Protein AF-0000000084989738 (afdb_homodimer)

Solvent-accessible surface area (backbone atoms only — not comparable to full-atom values): 19810 Å² total; per-residue (Å²): 102,71,66,44,77,43,76,57,85,44,28,40,38,36,33,39,70,52,55,17,35,34,44,23,35,27,91,69,45,22,84,41,62,61,27,39,36,42,32,42,37,57,44,60,80,82,64,80,74,60,65,69,60,51,48,52,52,49,26,62,76,70,72,46,60,69,81,24,40,39,51,43,77,31,56,39,67,48,64,50,13,52,11,60,12,65,27,67,31,91,92,37,42,24,43,21,43,23,35,55,21,78,61,11,28,28,38,76,56,96,34,37,68,46,66,75,33,85,88,42,76,21,23,35,38,38,41,36,38,36,67,54,22,53,33,65,24,10,43,45,29,36,43,27,46,48,34,30,37,45,24,53,40,35,33,75,75,70,72,30,38,48,25,47,57,50,35,47,31,33,32,22,35,68,62,89,78,42,39,70,69,18,33,60,74,36,50,55,17,39,14,43,32,29,5,48,31,42,4,52,53,44,9,58,68,54,94,102,71,66,42,78,42,76,56,87,43,27,41,37,38,32,38,70,54,54,18,34,35,45,22,35,28,92,71,45,22,84,41,61,62,28,38,35,41,31,43,39,57,45,60,80,82,64,81,74,58,66,68,60,51,48,52,52,48,25,62,76,71,69,47,59,68,79,23,38,39,50,43,78,34,57,40,66,48,64,51,14,52,10,60,12,66,27,66,30,90,92,37,40,25,42,22,45,25,37,57,22,78,61,11,28,27,39,76,57,95,35,38,69,45,67,75,32,84,87,40,75,22,21,35,39,39,42,37,37,38,67,52,23,51,32,65,23,10,44,44,29,37,44,27,46,50,34,30,36,45,24,53,40,33,34,75,76,70,71,28,38,48,26,46,57,50,35,45,32,35,32,20,36,68,62,88,78,41,39,71,68,18,33,59,74,36,50,54,19,40,14,42,32,29,5,46,32,41,5,51,52,43,10,56,68,53,94

Radius of gyration: 19.81 Å; Cα contacts (8 Å, |Δi|>4): 1175; chains: 2; bounding box: 45×57×47 Å

Structure (mmCIF, N/CA/C/O backbone):
data_AF-0000000084989738-model_v1
#
loop_
_entity.id
_entity.type
_entity.pdbx_description
1 polymer 'Adenosylcobinamide amidohydrolase'
#
loop_
_atom_site.group_PDB
_atom_site.id
_atom_site.type_symbol
_atom_site.label_atom_id
_atom_site.label_alt_id
_atom_site.label_comp_id
_atom_site.label_asym_id
_atom_site.label_entity_id
_atom_site.label_seq_id
_atom_site.pdbx_PDB_ins_code
_atom_site.Cartn_x
_atom_site.Cartn_y
_atom_site.Cartn_z
_atom_site.occupancy
_atom_site.B_iso_or_equiv
_atom_site.auth_seq_id
_atom_site.auth_comp_id
_atom_site.auth_asym_id
_atom_site.auth_atom_id
_atom_site.pdbx_PDB_model_num
ATOM 1 N N . MET A 1 1 ? -11.727 -11.008 -15.469 1 83.81 1 MET A N 1
ATOM 2 C CA . MET A 1 1 ? -10.398 -10.422 -15.352 1 83.81 1 MET A CA 1
ATOM 3 C C . MET A 1 1 ? -9.32 -11.43 -15.734 1 83.81 1 MET A C 1
ATOM 5 O O . MET A 1 1 ? -8.508 -11.18 -16.625 1 83.81 1 MET A O 1
ATOM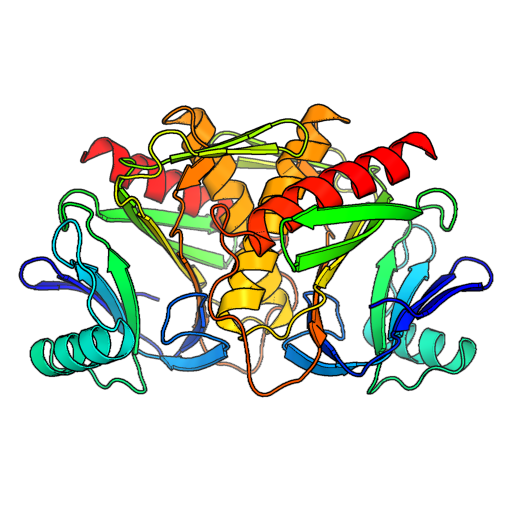 9 N N . ILE A 1 2 ? -9.359 -12.555 -15.227 1 92.44 2 ILE A N 1
ATOM 10 C CA . ILE A 1 2 ? -8.43 -13.625 -15.57 1 92.44 2 ILE A CA 1
ATOM 11 C C . ILE A 1 2 ? -9.078 -14.586 -16.562 1 92.44 2 ILE A C 1
ATOM 13 O O . ILE A 1 2 ? -10.102 -15.203 -16.25 1 92.44 2 ILE A O 1
ATOM 17 N N . ALA A 1 3 ? -8.555 -14.773 -17.734 1 93.56 3 ALA A N 1
ATOM 18 C CA . ALA A 1 3 ? -9.062 -15.68 -18.766 1 93.56 3 ALA A CA 1
ATOM 19 C C . ALA A 1 3 ? -8.648 -17.125 -18.484 1 93.56 3 ALA A C 1
ATOM 21 O O . ALA A 1 3 ? -9.461 -18.047 -18.609 1 93.56 3 ALA A O 1
ATOM 22 N N . GLU A 1 4 ? -7.395 -17.25 -18.078 1 94.5 4 GLU A N 1
ATOM 23 C CA . GLU A 1 4 ? -6.852 -18.594 -17.859 1 94.5 4 GLU A CA 1
ATOM 24 C C . GLU A 1 4 ? -5.719 -18.578 -16.844 1 94.5 4 GLU A C 1
ATOM 26 O O . GLU A 1 4 ? -5 -17.578 -16.719 1 94.5 4 GLU A O 1
ATOM 31 N N . ILE A 1 5 ? -5.684 -19.562 -16.094 1 94.25 5 ILE A N 1
ATOM 32 C CA . ILE A 1 5 ? -4.535 -19.859 -15.234 1 94.25 5 ILE A CA 1
ATOM 33 C C . ILE A 1 5 ? -3.797 -21.078 -15.766 1 94.25 5 ILE A C 1
ATOM 35 O O . ILE A 1 5 ? -4.367 -22.172 -15.836 1 94.25 5 ILE A O 1
ATOM 39 N N . ILE A 1 6 ? -2.584 -20.875 -16.125 1 93.38 6 ILE A N 1
ATOM 40 C CA . ILE A 1 6 ? -1.79 -21.922 -16.766 1 93.38 6 ILE A CA 1
ATOM 41 C C . ILE A 1 6 ? -0.625 -22.312 -15.859 1 93.38 6 ILE A C 1
ATOM 43 O O . ILE A 1 6 ? 0.11 -21.453 -15.375 1 93.38 6 ILE A O 1
ATOM 47 N N . HIS A 1 7 ? -0.535 -23.578 -15.648 1 92.06 7 HIS A N 1
ATOM 48 C CA . HIS A 1 7 ? 0.625 -24.109 -14.938 1 92.06 7 HIS A CA 1
ATOM 49 C C . HIS A 1 7 ? 1.646 -24.688 -15.906 1 92.06 7 HIS A C 1
ATOM 51 O O . HIS A 1 7 ? 1.322 -25.594 -16.688 1 92.06 7 HIS A O 1
ATOM 57 N N . ARG A 1 8 ? 2.773 -24.156 -15.883 1 92.81 8 ARG A N 1
ATOM 58 C CA . ARG A 1 8 ? 3.898 -24.625 -16.688 1 92.81 8 ARG A CA 1
ATOM 59 C C . ARG A 1 8 ? 5.098 -24.953 -15.797 1 92.81 8 ARG A C 1
ATOM 61 O O . ARG A 1 8 ? 5.898 -24.078 -15.477 1 92.81 8 ARG A O 1
ATOM 68 N N . GLY A 1 9 ? 5.297 -26.266 -15.539 1 92.06 9 GLY A N 1
ATOM 69 C CA . GLY A 1 9 ? 6.316 -26.625 -14.57 1 92.06 9 GLY A CA 1
ATOM 70 C C . GLY A 1 9 ? 6.051 -26.047 -13.188 1 92.06 9 GLY A C 1
ATOM 71 O O . GLY A 1 9 ? 5.004 -26.312 -12.594 1 92.06 9 GLY A O 1
ATOM 72 N N . THR A 1 10 ? 6.953 -25.234 -12.852 1 91.88 10 THR A N 1
ATOM 73 C CA . THR A 1 10 ? 6.812 -24.641 -11.531 1 91.88 10 THR A CA 1
ATOM 74 C C . THR A 1 10 ? 6.281 -23.219 -11.641 1 91.88 10 THR A C 1
ATOM 76 O O . THR A 1 10 ? 6.18 -22.5 -10.633 1 91.88 10 THR A O 1
ATOM 79 N N . ASP A 1 11 ? 5.895 -22.828 -12.844 1 96.25 11 ASP A N 1
ATOM 80 C CA . ASP A 1 11 ? 5.395 -21.469 -13.047 1 96.25 11 ASP A CA 1
ATOM 81 C C . ASP A 1 11 ? 3.869 -21.453 -13.094 1 96.25 11 ASP A C 1
ATOM 83 O O . ASP A 1 11 ? 3.242 -22.422 -13.523 1 96.25 11 ASP A O 1
ATOM 87 N N . VAL A 1 12 ? 3.328 -20.406 -12.57 1 97.31 12 VAL A N 1
ATOM 88 C CA . VAL A 1 12 ? 1.906 -20.109 -12.719 1 97.31 12 VAL A CA 1
ATOM 89 C C . VAL A 1 12 ? 1.719 -18.875 -13.586 1 97.31 12 VAL A C 1
ATOM 91 O O . VAL A 1 12 ? 2.201 -17.797 -13.25 1 97.31 12 VAL A O 1
ATOM 94 N N . VAL A 1 13 ? 1.046 -18.984 -14.734 1 97.94 13 VAL A N 1
ATOM 95 C CA . VAL A 1 13 ? 0.79 -17.891 -15.656 1 97.94 13 VAL A CA 1
ATOM 96 C C . VAL A 1 13 ? -0.697 -17.547 -15.648 1 97.94 13 VAL A C 1
ATOM 98 O O . VAL A 1 13 ? -1.541 -18.406 -15.906 1 97.94 13 VAL A O 1
ATOM 101 N N . LEU A 1 14 ? -0.983 -16.344 -15.297 1 98.38 14 LEU A N 1
ATOM 102 C CA . LEU A 1 14 ? -2.344 -15.828 -15.391 1 98.38 14 LEU A CA 1
ATOM 103 C C . LEU A 1 14 ? -2.52 -14.984 -16.656 1 98.38 14 LEU A C 1
ATOM 105 O O . LEU A 1 14 ? -1.887 -13.938 -16.797 1 98.38 14 LEU A O 1
ATOM 109 N N . GLN A 1 15 ? -3.33 -15.43 -17.516 1 98.31 15 GLN A N 1
ATOM 110 C CA . GLN A 1 15 ? -3.662 -14.68 -18.734 1 98.31 15 GLN A CA 1
ATOM 111 C C . GLN A 1 15 ? -4.949 -13.883 -18.547 1 98.31 15 GLN A C 1
ATOM 113 O O . GLN A 1 15 ? -5.977 -14.43 -18.141 1 98.31 15 GLN A O 1
ATOM 118 N N . LEU A 1 16 ? -4.863 -12.617 -18.828 1 97.81 16 LEU A N 1
ATOM 119 C CA . LEU A 1 16 ? -6 -11.719 -18.625 1 97.81 16 LEU A CA 1
ATOM 120 C C . LEU A 1 16 ? -6.91 -11.719 -19.859 1 97.81 16 LEU A C 1
ATOM 122 O O . LEU A 1 16 ? -6.449 -11.961 -20.969 1 97.81 16 LEU A O 1
ATOM 126 N N . ASP A 1 17 ? -8.195 -11.477 -19.656 1 96.69 17 ASP A N 1
ATOM 127 C CA . ASP A 1 17 ? -9.148 -11.43 -20.766 1 96.69 17 ASP A CA 1
ATOM 128 C C . ASP A 1 17 ? -9.25 -10.023 -21.344 1 96.69 17 ASP A C 1
ATOM 130 O O . ASP A 1 17 ? -9.953 -9.797 -22.328 1 96.69 17 ASP A O 1
ATOM 134 N N . THR A 1 18 ? -8.648 -9.055 -20.75 1 95.69 18 THR A N 1
ATOM 135 C CA . THR A 1 18 ? -8.57 -7.676 -21.203 1 95.69 18 THR A CA 1
ATOM 136 C C . THR A 1 18 ? -7.203 -7.074 -20.891 1 95.69 18 THR A C 1
ATOM 138 O O . THR A 1 18 ? -6.445 -7.625 -20.094 1 95.69 18 THR A O 1
ATOM 141 N N . VAL A 1 19 ? -6.867 -5.992 -21.594 1 97.31 19 VAL A N 1
ATOM 142 C CA . VAL A 1 19 ? -5.637 -5.258 -21.312 1 97.31 19 VAL A CA 1
ATOM 143 C C . VAL A 1 19 ? -5.777 -4.484 -20 1 97.31 19 VAL A C 1
ATOM 145 O O . VAL A 1 19 ? -6.82 -3.881 -19.734 1 97.31 19 VAL A O 1
ATOM 148 N N . ALA A 1 20 ? -4.676 -4.555 -19.219 1 98.31 20 ALA A N 1
ATOM 149 C CA . ALA A 1 20 ? -4.797 -3.955 -17.891 1 98.31 20 ALA A CA 1
ATOM 150 C C . ALA A 1 20 ? -3.693 -2.932 -17.656 1 98.31 20 ALA A C 1
ATOM 152 O O . ALA A 1 20 ? -2.678 -2.926 -18.344 1 98.31 20 ALA A O 1
ATOM 153 N N . VAL A 1 21 ? -3.973 -1.999 -16.781 1 98.5 21 VAL A N 1
ATOM 154 C CA . VAL A 1 21 ? -2.959 -1.204 -16.094 1 98.5 21 VAL A CA 1
ATOM 155 C C . VAL A 1 21 ? -2.547 -1.899 -14.797 1 98.5 21 VAL A C 1
ATOM 157 O O . VAL A 1 21 ? -3.393 -2.424 -14.07 1 98.5 21 VAL A O 1
ATOM 160 N N . ALA A 1 22 ? -1.197 -1.956 -14.578 1 98.75 22 ALA A N 1
ATOM 161 C CA . ALA A 1 22 ? -0.684 -2.604 -13.375 1 98.75 22 ALA A CA 1
ATOM 162 C C . ALA A 1 22 ? 0.13 -1.628 -12.531 1 98.75 22 ALA A C 1
ATOM 164 O O . ALA A 1 22 ? 0.894 -0.821 -13.062 1 98.75 22 ALA A O 1
ATOM 165 N N . LEU A 1 23 ? -0.149 -1.593 -11.312 1 98.81 23 LEU A N 1
ATOM 166 C CA . LEU A 1 23 ? 0.698 -1.011 -10.273 1 98.81 23 LEU A CA 1
ATOM 167 C C . LEU A 1 23 ? 1.313 -2.1 -9.398 1 98.81 23 LEU A C 1
ATOM 169 O O . LEU A 1 23 ? 0.605 -2.77 -8.648 1 98.81 23 LEU A O 1
ATOM 173 N N . SER A 1 24 ? 2.688 -2.283 -9.531 1 98.75 24 SER A N 1
ATOM 174 C CA . SER A 1 24 ? 3.275 -3.488 -8.953 1 98.75 24 SER A CA 1
ATOM 175 C C . SER A 1 24 ? 4.648 -3.201 -8.359 1 98.75 24 SER A C 1
ATOM 177 O O . SER A 1 24 ? 5.441 -2.455 -8.938 1 98.75 24 SER A O 1
ATOM 179 N N . SER A 1 25 ? 4.914 -3.828 -7.242 1 98.62 25 SER A N 1
ATOM 180 C CA . SER A 1 25 ? 6.215 -3.686 -6.598 1 98.62 25 SER A CA 1
ATOM 181 C C . SER A 1 25 ? 7.195 -4.738 -7.094 1 98.62 25 SER A C 1
ATOM 183 O O . SER A 1 25 ? 8.328 -4.824 -6.605 1 98.62 25 SER A O 1
ATOM 185 N N . THR A 1 26 ? 6.812 -5.562 -8.086 1 98 26 THR A N 1
ATOM 186 C CA . THR A 1 26 ? 7.738 -6.527 -8.664 1 98 26 THR A CA 1
ATOM 187 C C . THR A 1 26 ? 8.938 -5.824 -9.281 1 98 26 THR A C 1
ATOM 189 O O . THR A 1 26 ? 8.875 -4.633 -9.602 1 98 26 THR A O 1
ATOM 192 N N . VAL A 1 27 ? 9.961 -6.594 -9.453 1 96.75 27 VAL A N 1
ATOM 193 C CA . VAL A 1 27 ? 11.203 -6.043 -9.977 1 96.75 27 VAL A CA 1
ATOM 194 C C . VAL A 1 27 ? 10.953 -5.41 -11.344 1 96.75 27 VAL A C 1
ATOM 196 O O . VAL A 1 27 ? 11.539 -4.371 -11.672 1 96.75 27 VAL A O 1
ATOM 199 N N . ASP A 1 28 ? 10.102 -5.922 -12.125 1 97.81 28 ASP A N 1
ATOM 200 C CA . ASP A 1 28 ? 9.797 -5.414 -13.461 1 97.81 28 ASP A CA 1
ATOM 201 C C . ASP A 1 28 ? 8.508 -4.59 -13.461 1 97.81 28 ASP A C 1
ATOM 203 O O . ASP A 1 28 ? 7.867 -4.422 -14.5 1 97.81 28 ASP A O 1
ATOM 207 N N . GLY A 1 29 ? 8.094 -4.152 -12.312 1 97.81 29 GLY A N 1
ATOM 208 C CA . GLY A 1 29 ? 6.77 -3.568 -12.172 1 97.81 29 GLY A CA 1
ATOM 209 C C . GLY A 1 29 ? 6.777 -2.053 -12.234 1 97.81 29 GLY A C 1
ATOM 210 O O . GLY A 1 29 ? 7.352 -1.469 -13.156 1 97.81 29 GLY A O 1
ATOM 211 N N . GLY A 1 30 ? 6.242 -1.406 -11.273 1 97.62 30 GLY A N 1
ATOM 212 C CA . GLY A 1 30 ? 5.902 0.006 -11.336 1 97.62 30 GLY A CA 1
ATOM 213 C C . GLY A 1 30 ? 4.508 0.263 -11.875 1 97.62 30 GLY A C 1
ATOM 214 O O . GLY A 1 30 ? 3.584 -0.509 -11.609 1 97.62 30 GLY A O 1
ATOM 215 N N . LEU A 1 31 ? 4.281 1.44 -12.383 1 98.19 31 LEU A N 1
ATOM 216 C CA . LEU A 1 31 ? 3.041 1.76 -13.078 1 98.19 31 LEU A CA 1
ATOM 217 C C . LEU A 1 31 ? 3.166 1.479 -14.57 1 98.19 31 LEU A C 1
ATOM 219 O O . LEU A 1 31 ? 3.883 2.188 -15.281 1 98.19 31 LEU A O 1
ATOM 223 N N . ARG A 1 32 ? 2.449 0.399 -15.016 1 98.19 32 ARG A N 1
ATOM 224 C CA . ARG A 1 32 ? 2.594 -0.039 -16.406 1 98.19 32 ARG A CA 1
ATOM 225 C C . ARG A 1 32 ? 1.231 -0.256 -17.047 1 98.19 32 ARG A C 1
ATOM 227 O O . ARG A 1 32 ? 0.313 -0.785 -16.422 1 98.19 32 ARG A O 1
ATOM 234 N N . GLY A 1 33 ? 1.139 0.137 -18.297 1 97.88 33 GLY A N 1
ATOM 235 C CA . GLY A 1 33 ? -0.013 -0.202 -19.109 1 97.88 33 GLY A CA 1
ATOM 236 C C . GLY A 1 33 ? 0.255 -1.342 -20.078 1 97.88 33 GLY A C 1
ATOM 237 O O . GLY A 1 33 ? 1.396 -1.79 -20.219 1 97.88 33 GLY A O 1
ATOM 238 N N . GLY A 1 34 ? -0.813 -1.863 -20.609 1 98.19 34 GLY A N 1
ATOM 239 C CA . GLY A 1 34 ? -0.665 -2.848 -21.672 1 98.19 34 GLY A CA 1
ATOM 240 C C . GLY A 1 34 ? -0.432 -4.254 -21.156 1 98.19 34 GLY A C 1
ATOM 241 O O . GLY A 1 34 ? 0.013 -5.129 -21.906 1 98.19 34 GLY A O 1
ATOM 242 N N . ILE A 1 35 ? -0.744 -4.531 -19.938 1 98.62 35 ILE A N 1
ATOM 243 C CA . ILE A 1 35 ? -0.421 -5.809 -19.312 1 98.62 35 ILE A CA 1
ATOM 244 C C . ILE A 1 35 ? -1.474 -6.848 -19.703 1 98.62 35 ILE A C 1
ATOM 246 O O . ILE A 1 35 ? -2.676 -6.578 -19.625 1 98.62 35 ILE A O 1
ATOM 250 N N . ARG A 1 36 ? -1.014 -8.055 -20.016 1 98.38 36 ARG A N 1
ATOM 251 C CA . ARG A 1 36 ? -1.906 -9.148 -20.406 1 98.38 36 ARG A CA 1
ATOM 252 C C . ARG A 1 36 ? -1.601 -10.414 -19.609 1 98.38 36 ARG A C 1
ATOM 254 O O . ARG A 1 36 ? -2.416 -11.336 -19.562 1 98.38 36 ARG A O 1
ATOM 261 N N . TYR A 1 37 ? -0.414 -10.383 -18.969 1 98.62 37 TYR A N 1
ATOM 262 C CA . TYR A 1 37 ? 0.007 -11.578 -18.25 1 98.62 37 TYR A CA 1
ATOM 263 C C . TYR A 1 37 ? 0.572 -11.219 -16.875 1 98.62 37 TYR A C 1
ATOM 265 O O . TYR A 1 37 ? 1.247 -10.195 -16.734 1 98.62 37 TYR A O 1
ATOM 273 N N . VAL A 1 38 ? 0.284 -12.031 -15.938 1 98.75 38 VAL A N 1
ATOM 274 C CA . VAL A 1 38 ? 0.959 -12.047 -14.648 1 98.75 38 VAL A CA 1
ATOM 275 C C . VAL A 1 38 ? 1.583 -13.422 -14.406 1 98.75 38 VAL A C 1
ATOM 277 O O . VAL A 1 38 ? 0.93 -14.453 -14.602 1 98.75 38 VAL A O 1
ATOM 280 N N . VAL A 1 39 ? 2.854 -13.43 -14.023 1 98.62 39 VAL A N 1
ATOM 281 C CA . VAL A 1 39 ? 3.559 -14.695 -13.836 1 98.62 39 VAL A CA 1
ATOM 282 C C . VAL A 1 39 ? 4.059 -14.805 -12.398 1 98.62 39 VAL A C 1
ATOM 284 O O . VAL A 1 39 ? 4.617 -13.852 -11.859 1 98.62 39 VAL A O 1
ATOM 287 N N . HIS A 1 40 ? 3.74 -15.867 -11.773 1 98.12 40 HIS A N 1
ATOM 288 C CA . HIS A 1 40 ? 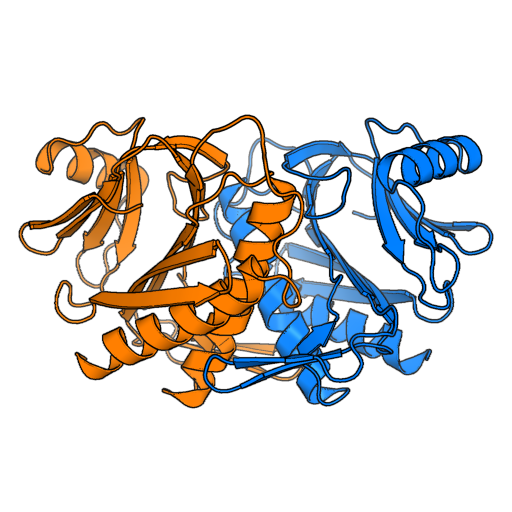4.504 -16.328 -10.617 1 98.12 40 HIS A CA 1
ATOM 289 C C . HIS A 1 40 ? 5.594 -17.312 -11.031 1 98.12 40 HIS A C 1
ATOM 291 O O . HIS A 1 40 ? 5.301 -18.438 -11.438 1 98.12 40 HIS A O 1
ATOM 297 N N . HIS A 1 41 ? 6.816 -16.844 -10.898 1 97.31 41 HIS A N 1
ATOM 298 C CA . HIS A 1 41 ? 7.945 -17.641 -11.359 1 97.31 41 HIS A CA 1
ATOM 299 C C . HIS A 1 41 ? 8.766 -18.188 -10.188 1 97.31 41 HIS A C 1
ATOM 301 O O . HIS A 1 41 ? 9.227 -17.406 -9.352 1 97.31 41 HIS A O 1
ATOM 307 N N . LYS A 1 42 ? 8.984 -19.422 -10.211 1 95.19 42 LYS A N 1
ATOM 308 C CA . LYS A 1 42 ? 9.766 -20.047 -9.156 1 95.19 42 LYS A CA 1
ATOM 309 C C . LYS A 1 42 ? 11.258 -19.953 -9.445 1 95.19 42 LYS A C 1
ATOM 311 O O . LYS A 1 42 ? 11.703 -20.266 -10.555 1 95.19 42 LYS A O 1
ATOM 316 N N . VAL A 1 43 ? 11.961 -19.5 -8.5 1 93.88 43 VAL A N 1
ATOM 317 C CA . VAL A 1 43 ? 13.422 -19.531 -8.531 1 93.88 43 VAL A CA 1
ATOM 318 C C . VAL A 1 43 ? 13.938 -20.531 -7.492 1 93.88 43 VAL A C 1
ATOM 320 O O . VAL A 1 43 ? 13.219 -20.891 -6.555 1 93.88 43 VAL A O 1
ATOM 323 N N . PRO A 1 44 ? 15.148 -21.031 -7.68 1 88.81 44 PRO A N 1
ATOM 324 C CA . PRO A 1 44 ? 15.695 -21.953 -6.695 1 88.81 44 PRO A CA 1
ATOM 325 C C . PRO A 1 44 ? 15.812 -21.344 -5.301 1 88.81 44 PRO A C 1
ATOM 327 O O . PRO A 1 44 ? 15.883 -20.125 -5.164 1 88.81 44 PRO A O 1
ATOM 330 N N . TYR A 1 45 ? 15.812 -22.281 -4.426 1 84.62 45 TYR A N 1
ATOM 331 C CA . TYR A 1 45 ? 16.078 -21.875 -3.047 1 84.62 45 TYR A CA 1
ATOM 332 C C . TYR A 1 45 ? 17.422 -21.188 -2.928 1 84.62 45 TYR A C 1
ATOM 334 O O . TYR A 1 45 ? 18.438 -21.703 -3.43 1 84.62 45 TYR A O 1
ATOM 342 N N . ARG A 1 46 ? 17.703 -20.094 -2.453 1 83.12 46 ARG A N 1
ATOM 343 C CA . ARG A 1 46 ? 18.906 -19.297 -2.25 1 83.12 46 ARG A CA 1
ATOM 344 C C . ARG A 1 46 ? 19.406 -18.703 -3.568 1 83.12 46 ARG A C 1
ATOM 346 O O . ARG A 1 46 ? 20.609 -18.578 -3.783 1 83.12 46 ARG A O 1
ATOM 353 N N . TRP A 1 47 ? 18.5 -18.609 -4.363 1 86.62 47 TRP A N 1
ATOM 354 C CA . TRP A 1 47 ? 18.797 -17.984 -5.645 1 86.62 47 TRP A CA 1
ATOM 355 C C . TRP A 1 47 ? 19.438 -16.609 -5.438 1 86.62 47 TRP A C 1
ATOM 357 O O . TRP A 1 47 ? 18.969 -15.828 -4.598 1 86.62 47 TRP A O 1
ATOM 367 N N . ASN A 1 48 ? 20.531 -16.328 -6.207 1 85.81 48 ASN A N 1
ATOM 368 C CA . ASN A 1 48 ? 21.203 -15.055 -6.059 1 85.81 48 ASN A CA 1
ATOM 369 C C . ASN A 1 48 ? 21.562 -14.445 -7.414 1 85.81 48 ASN A C 1
ATOM 371 O O . ASN A 1 48 ? 22.547 -13.727 -7.539 1 85.81 48 ASN A O 1
ATOM 375 N N . GLY A 1 49 ? 20.844 -14.68 -8.414 1 92.12 49 GLY A N 1
ATOM 376 C CA . GLY A 1 49 ? 21.062 -14.102 -9.734 1 92.12 49 GLY A CA 1
ATOM 377 C C . GLY A 1 49 ? 20.438 -12.727 -9.891 1 92.12 49 GLY A C 1
ATOM 378 O O . GLY A 1 49 ? 19.891 -12.172 -8.93 1 92.12 49 GLY A O 1
ATOM 379 N N . ASP A 1 50 ? 20.578 -12.148 -11.031 1 95.31 50 ASP A N 1
ATOM 380 C CA . ASP A 1 50 ? 19.953 -10.867 -11.367 1 95.31 50 ASP A CA 1
ATOM 381 C C . ASP A 1 50 ? 18.469 -11.047 -11.648 1 95.31 50 ASP A C 1
ATOM 383 O O . ASP A 1 50 ? 18.078 -11.727 -12.602 1 95.31 50 ASP A O 1
ATOM 387 N N . PRO A 1 51 ? 17.688 -10.414 -10.883 1 95.81 51 PRO A N 1
ATOM 388 C CA . PRO A 1 51 ? 16.25 -10.664 -11.016 1 95.81 51 PRO A CA 1
ATOM 389 C C . PRO A 1 51 ? 15.711 -10.281 -12.391 1 95.81 51 PRO A C 1
ATOM 391 O O . PRO A 1 51 ? 14.875 -10.992 -12.945 1 95.81 51 PRO A O 1
ATOM 394 N N . LEU A 1 52 ? 16.172 -9.164 -12.938 1 96.19 52 LEU A N 1
ATOM 395 C CA . LEU A 1 52 ? 15.664 -8.719 -14.227 1 96.19 52 LEU A CA 1
ATOM 396 C C . LEU A 1 52 ? 16.078 -9.688 -15.336 1 96.19 52 LEU A C 1
ATOM 398 O O . LEU A 1 52 ? 15.281 -9.984 -16.234 1 96.19 52 LEU A O 1
ATOM 402 N N . GLU A 1 53 ? 17.25 -10.156 -15.242 1 97.31 53 GLU A N 1
ATOM 403 C CA . GLU A 1 53 ? 17.719 -11.148 -16.203 1 97.31 53 GLU A CA 1
ATOM 404 C C . GLU A 1 53 ? 16.906 -12.438 -16.094 1 97.31 53 GLU A C 1
ATOM 406 O O . GLU A 1 53 ? 16.562 -13.055 -17.109 1 97.31 53 GLU A O 1
ATOM 411 N N . GLU A 1 54 ? 16.656 -12.844 -14.852 1 97.44 54 GLU A N 1
ATOM 412 C CA . GLU A 1 54 ? 15.867 -14.047 -14.625 1 97.44 54 GLU A CA 1
ATOM 413 C C . GLU A 1 54 ? 14.461 -13.906 -15.195 1 97.44 54 GLU A C 1
ATOM 415 O O . GLU A 1 54 ? 13.93 -14.836 -15.789 1 97.44 54 GLU A O 1
ATOM 420 N N . ILE A 1 55 ? 13.891 -12.766 -15.086 1 98.19 55 ILE A N 1
ATOM 421 C CA . ILE A 1 55 ? 12.547 -12.492 -15.57 1 98.19 55 ILE A CA 1
ATOM 422 C C . ILE A 1 55 ? 12.516 -12.562 -17.094 1 98.19 55 ILE A C 1
ATOM 424 O O . ILE A 1 55 ? 11.625 -13.18 -17.688 1 98.19 55 ILE A O 1
ATOM 428 N N . GLU A 1 56 ? 13.484 -11.961 -17.688 1 97.75 56 GLU A N 1
ATOM 429 C CA . GLU A 1 56 ? 13.562 -12 -19.141 1 97.75 56 GLU A CA 1
ATOM 430 C C . GLU A 1 56 ? 13.711 -13.43 -19.656 1 97.75 56 GLU A C 1
ATOM 432 O O . GLU A 1 56 ? 13.078 -13.805 -20.641 1 97.75 56 GLU A O 1
ATOM 437 N N . ARG A 1 57 ? 14.547 -14.156 -19 1 97.62 57 ARG A N 1
ATOM 438 C CA . ARG A 1 57 ? 14.719 -15.562 -19.359 1 97.62 57 ARG A CA 1
ATOM 439 C C . ARG A 1 57 ? 13.406 -16.328 -19.203 1 97.62 57 ARG A C 1
ATOM 441 O O . ARG A 1 57 ? 13.039 -17.109 -20.094 1 97.62 57 ARG A O 1
ATOM 448 N N . ALA A 1 58 ? 12.719 -16.109 -18.078 1 97.69 58 ALA A N 1
ATOM 449 C CA . ALA A 1 58 ? 11.445 -16.781 -17.828 1 97.69 58 ALA A CA 1
ATOM 450 C C . ALA A 1 58 ? 10.422 -16.422 -18.906 1 97.69 58 ALA A C 1
ATOM 452 O O . ALA A 1 58 ? 9.688 -17.281 -19.391 1 97.69 58 ALA A O 1
ATOM 453 N N . HIS A 1 59 ? 10.352 -15.141 -19.266 1 98.38 59 HIS A N 1
ATOM 454 C CA . HIS A 1 59 ? 9.414 -14.688 -20.281 1 98.38 59 HIS A CA 1
ATOM 455 C C . HIS A 1 59 ? 9.664 -15.391 -21.609 1 98.38 59 HIS A C 1
ATOM 457 O O . HIS A 1 59 ? 8.719 -15.828 -22.281 1 98.38 59 HIS A O 1
ATOM 463 N N . ALA A 1 60 ? 10.938 -15.453 -21.984 1 98.12 60 ALA A N 1
ATOM 464 C CA . ALA A 1 60 ? 11.305 -16.141 -23.219 1 98.12 60 ALA A CA 1
ATOM 465 C C . ALA A 1 60 ? 10.891 -17.609 -23.172 1 98.12 60 ALA A C 1
ATOM 467 O O . ALA A 1 60 ? 10.305 -18.125 -24.141 1 98.12 60 ALA A O 1
ATOM 468 N N . ALA A 1 61 ? 11.141 -18.281 -22.109 1 97.69 61 ALA A N 1
ATOM 469 C CA . ALA A 1 61 ? 10.828 -19.703 -21.953 1 97.69 61 ALA A CA 1
ATOM 470 C C . ALA A 1 61 ? 9.32 -19.938 -21.984 1 97.69 61 ALA A C 1
ATOM 472 O O . ALA A 1 61 ? 8.852 -20.953 -22.484 1 97.69 61 ALA A O 1
ATOM 473 N N . LEU A 1 62 ? 8.531 -19 -21.422 1 97.56 62 LEU A N 1
ATOM 474 C CA . LEU A 1 62 ? 7.082 -19.141 -21.297 1 97.56 62 LEU A CA 1
ATOM 475 C C . LEU A 1 62 ? 6.379 -18.641 -22.562 1 97.56 62 LEU A C 1
ATOM 477 O O . LEU A 1 62 ? 5.184 -18.891 -22.734 1 97.56 62 LEU A O 1
ATOM 481 N N . GLY A 1 63 ? 7.137 -17.906 -23.391 1 97.5 63 GLY A N 1
ATOM 482 C CA . GLY A 1 63 ? 6.566 -17.359 -24.625 1 97.5 63 GLY A CA 1
ATOM 483 C C . GLY A 1 63 ? 5.648 -16.172 -24.375 1 97.5 63 GLY A C 1
ATOM 484 O O . GLY A 1 63 ? 4.633 -16.031 -25.062 1 97.5 63 GLY A O 1
ATOM 485 N N . VAL A 1 64 ? 5.891 -15.406 -23.344 1 98 64 VAL A N 1
ATOM 486 C CA . VAL A 1 64 ? 5.09 -14.211 -23.062 1 98 64 VAL A CA 1
ATOM 487 C C . VAL A 1 64 ? 5.926 -12.961 -23.312 1 98 64 VAL A C 1
ATOM 489 O O . VAL A 1 64 ? 7.125 -12.938 -23.016 1 98 64 VAL A O 1
ATOM 492 N N . PRO A 1 65 ? 5.363 -11.914 -23.891 1 98.25 65 PRO A N 1
ATOM 493 C CA . PRO A 1 65 ? 6.113 -10.68 -24.141 1 98.25 65 PRO A CA 1
ATOM 494 C C . PRO A 1 65 ? 6.422 -9.906 -22.859 1 98.25 65 PRO A C 1
ATOM 496 O O . PRO A 1 65 ? 5.52 -9.641 -22.062 1 98.25 65 PRO A O 1
ATOM 499 N N . SER A 1 66 ? 7.648 -9.477 -22.672 1 98.12 66 SER A N 1
ATOM 500 C CA . SER A 1 66 ? 8.086 -8.805 -21.453 1 98.12 66 SER A CA 1
ATOM 501 C C . SER A 1 66 ? 7.344 -7.484 -21.266 1 98.12 66 SER A C 1
ATOM 503 O O . SER A 1 66 ? 7.074 -7.078 -20.125 1 98.12 66 SER A O 1
ATOM 505 N N . ASP A 1 67 ? 6.996 -6.816 -22.344 1 98.06 67 ASP A N 1
ATOM 506 C CA . ASP A 1 67 ? 6.355 -5.508 -22.234 1 98.06 67 ASP A CA 1
ATOM 507 C C . ASP A 1 67 ? 4.883 -5.645 -21.859 1 98.06 67 ASP A C 1
ATOM 509 O O . ASP A 1 67 ? 4.238 -4.66 -21.484 1 98.06 67 ASP A O 1
ATOM 513 N N . GLU A 1 68 ? 4.371 -6.875 -21.812 1 98.5 68 GLU A N 1
ATOM 514 C CA . GLU A 1 68 ? 2.971 -7.113 -21.484 1 98.5 68 GLU A CA 1
ATOM 515 C C . GLU A 1 68 ? 2.842 -8 -20.25 1 98.5 68 GLU A C 1
ATOM 517 O O . GLU A 1 68 ? 1.777 -8.57 -19.984 1 98.5 68 GLU A O 1
ATOM 522 N N . THR A 1 69 ? 3.963 -8.172 -19.531 1 98.75 69 THR A N 1
ATOM 523 C CA . THR A 1 69 ? 3.955 -9.156 -18.453 1 98.75 69 THR A CA 1
ATOM 524 C C . THR A 1 69 ? 4.574 -8.57 -17.188 1 98.75 69 THR A C 1
ATOM 526 O O . THR A 1 69 ? 5.598 -7.883 -17.25 1 98.75 69 THR A O 1
ATOM 529 N N . ILE A 1 70 ? 3.936 -8.766 -16.094 1 98.44 70 ILE A N 1
ATOM 530 C CA . ILE A 1 70 ? 4.582 -8.547 -14.805 1 98.44 70 ILE A CA 1
ATOM 531 C C . ILE A 1 70 ? 4.859 -9.891 -14.125 1 98.44 70 ILE A C 1
ATOM 533 O O . ILE A 1 70 ? 4.086 -10.836 -14.273 1 98.44 70 ILE A O 1
ATOM 537 N N . THR A 1 71 ? 5.98 -9.93 -13.336 1 98.75 71 THR A N 1
ATOM 538 C CA . THR A 1 71 ? 6.418 -11.234 -12.859 1 98.75 71 THR A CA 1
ATOM 539 C C . THR A 1 71 ? 6.812 -11.164 -11.383 1 98.75 71 THR A C 1
ATOM 541 O O . THR A 1 71 ? 7.625 -10.32 -10.992 1 98.75 71 THR A O 1
ATOM 544 N N . PHE A 1 72 ? 6.199 -12.055 -10.641 1 98.06 72 PHE A N 1
ATOM 545 C CA . PHE A 1 72 ? 6.617 -12.305 -9.273 1 98.06 72 PHE A CA 1
ATOM 546 C C . PHE A 1 72 ? 7.66 -13.414 -9.219 1 98.06 72 PHE A C 1
ATOM 548 O O . PHE A 1 72 ? 7.496 -14.453 -9.859 1 98.06 72 PHE A O 1
ATOM 555 N N . LEU A 1 73 ? 8.727 -13.188 -8.461 1 96.12 73 LEU A N 1
ATOM 556 C CA . LEU A 1 73 ? 9.711 -14.227 -8.18 1 96.12 73 LEU A CA 1
ATOM 557 C C . LEU A 1 73 ? 9.484 -14.828 -6.801 1 96.12 73 LEU A C 1
ATOM 559 O O . LEU A 1 73 ? 9.18 -14.109 -5.844 1 96.12 73 LEU A O 1
ATOM 563 N N . THR A 1 74 ? 9.609 -16.125 -6.691 1 92.62 74 THR A N 1
ATOM 564 C CA . THR A 1 74 ? 9.398 -16.781 -5.406 1 92.62 74 THR A CA 1
ATOM 565 C C . THR A 1 74 ? 10.195 -18.078 -5.324 1 92.62 74 THR A C 1
ATOM 567 O O . THR A 1 74 ? 10.352 -18.781 -6.328 1 92.62 74 THR A O 1
ATOM 570 N N . ALA A 1 75 ? 10.68 -18.375 -4.121 1 88.94 75 ALA A N 1
ATOM 571 C CA . ALA A 1 75 ? 11.32 -19.656 -3.865 1 88.94 75 ALA A CA 1
ATOM 572 C C . ALA A 1 75 ? 10.328 -20.672 -3.295 1 88.94 75 ALA A C 1
ATOM 574 O O . ALA A 1 75 ? 10.688 -21.812 -3.012 1 88.94 75 ALA A O 1
ATOM 575 N N . ALA A 1 76 ? 9.133 -20.203 -3.062 1 84.25 76 ALA A N 1
ATOM 576 C CA . ALA A 1 76 ? 8.102 -21.078 -2.5 1 84.25 76 ALA A CA 1
ATOM 577 C C . ALA A 1 76 ? 7.844 -22.281 -3.408 1 84.25 76 ALA A C 1
ATOM 579 O O . ALA A 1 76 ? 8.227 -22.266 -4.582 1 84.25 76 ALA A O 1
ATOM 580 N N . GLN A 1 77 ? 7.184 -23.328 -2.885 1 82.12 77 GLN A N 1
ATOM 581 C CA . GLN A 1 77 ? 6.961 -24.578 -3.6 1 82.12 77 GLN A CA 1
ATOM 582 C C . GLN A 1 77 ? 5.781 -24.453 -4.559 1 82.12 77 GLN A C 1
ATOM 584 O O . GLN A 1 77 ? 4.77 -25.141 -4.395 1 82.12 77 GLN A O 1
ATOM 589 N N . LEU A 1 78 ? 5.965 -23.766 -5.586 1 81.31 78 LEU A N 1
ATOM 590 C CA . LEU A 1 78 ? 4.953 -23.656 -6.633 1 81.31 78 LEU A CA 1
ATOM 591 C C . LEU A 1 78 ? 4.852 -24.969 -7.426 1 81.31 78 LEU A C 1
ATOM 593 O O . LEU A 1 78 ? 5.836 -25.688 -7.562 1 81.31 78 LEU A O 1
ATOM 597 N N . PRO A 1 79 ? 3.643 -25.328 -7.789 1 81.5 79 PRO A N 1
ATOM 598 C CA . PRO A 1 79 ? 2.391 -24.578 -7.723 1 81.5 79 PRO A CA 1
ATOM 599 C C . PRO A 1 79 ? 1.577 -24.891 -6.469 1 81.5 79 PRO A C 1
ATOM 601 O O . PRO A 1 79 ? 0.498 -24.328 -6.273 1 81.5 79 PRO A O 1
ATOM 604 N N . ARG A 1 80 ? 2.107 -25.625 -5.512 1 81.62 80 ARG A N 1
ATOM 605 C CA . ARG A 1 80 ? 1.382 -26.141 -4.355 1 81.62 80 ARG A CA 1
ATOM 606 C C . ARG A 1 80 ? 0.894 -25 -3.467 1 81.62 80 ARG A C 1
ATOM 608 O O . ARG A 1 80 ? -0.212 -25.047 -2.926 1 81.62 80 ARG A O 1
ATOM 615 N N . VAL A 1 81 ? 1.628 -23.953 -3.416 1 90.06 81 VAL A N 1
ATOM 616 C CA . VAL A 1 81 ? 1.315 -22.891 -2.463 1 90.06 81 VAL A CA 1
ATOM 617 C C . VAL A 1 81 ? 0.702 -21.703 -3.199 1 90.06 81 VAL A C 1
ATOM 619 O O . VAL A 1 81 ? 0.907 -20.547 -2.809 1 90.06 81 VAL A O 1
ATOM 622 N N . HIS A 1 82 ? 0.178 -21.969 -4.359 1 94.19 82 HIS A N 1
ATOM 623 C CA . HIS A 1 82 ? -0.59 -20.953 -5.074 1 94.19 82 HIS A CA 1
ATOM 624 C C . HIS A 1 82 ? -2.053 -20.969 -4.645 1 94.19 82 HIS A C 1
ATOM 626 O O . HIS A 1 82 ? -2.721 -22 -4.727 1 94.19 82 HIS A O 1
ATOM 632 N N . GLY A 1 83 ? -2.537 -19.875 -4.094 1 96.62 83 GLY A N 1
ATOM 633 C CA . GLY A 1 83 ? -3.92 -19.734 -3.668 1 96.62 83 GLY A CA 1
ATOM 634 C C . GLY A 1 83 ? -4.684 -18.688 -4.465 1 96.62 83 GLY A C 1
ATOM 635 O O . GLY A 1 83 ? -4.094 -17.734 -4.969 1 96.62 83 GLY A O 1
ATOM 636 N N . LEU A 1 84 ? -6.023 -18.891 -4.566 1 97.06 84 LEU A N 1
ATOM 637 C CA . LEU A 1 84 ? -6.922 -17.953 -5.242 1 97.06 84 LEU A CA 1
ATOM 638 C C . LEU A 1 84 ? -8.062 -17.531 -4.32 1 97.06 84 LEU A C 1
ATOM 640 O O . LEU A 1 84 ? -8.562 -18.344 -3.533 1 97.06 84 LEU A O 1
ATOM 644 N N . GLY A 1 85 ? -8.383 -16.312 -4.355 1 98.12 85 GLY A N 1
ATOM 645 C CA . GLY A 1 85 ? -9.547 -15.758 -3.686 1 98.12 85 GLY A CA 1
ATOM 646 C C . GLY A 1 85 ? -10.406 -14.898 -4.59 1 98.12 85 GLY A C 1
ATOM 647 O O . GLY A 1 85 ? -9.891 -14.156 -5.43 1 98.12 85 GLY A O 1
ATOM 648 N N . ARG A 1 86 ? -11.727 -15.016 -4.383 1 98.12 86 ARG A N 1
ATOM 649 C CA . ARG A 1 86 ? -12.68 -14.219 -5.148 1 98.12 86 ARG A CA 1
ATOM 650 C C . ARG A 1 86 ? -13.727 -13.602 -4.238 1 98.12 86 ARG A C 1
ATOM 652 O O . ARG A 1 86 ? -14.125 -14.203 -3.236 1 98.12 86 ARG A O 1
ATOM 659 N N . ALA A 1 87 ? -14.086 -12.453 -4.586 1 98.44 87 ALA A N 1
ATOM 660 C CA . ALA A 1 87 ? -15.18 -11.789 -3.889 1 98.44 87 ALA A CA 1
ATOM 661 C C . ALA A 1 87 ? -15.875 -10.781 -4.793 1 98.44 87 ALA A C 1
ATOM 663 O O . ALA A 1 87 ? -15.25 -10.211 -5.691 1 98.44 87 ALA A O 1
ATOM 664 N N . ALA A 1 88 ? -17.125 -10.602 -4.535 1 97.94 88 ALA A N 1
ATOM 665 C CA . ALA A 1 88 ? -17.922 -9.602 -5.242 1 97.94 88 ALA A CA 1
ATOM 666 C C . ALA A 1 88 ? -18.766 -8.781 -4.27 1 97.94 88 ALA A C 1
ATOM 668 O O . ALA A 1 88 ? -19.312 -9.32 -3.301 1 97.94 88 ALA A O 1
ATOM 669 N N . VAL A 1 89 ? -18.812 -7.566 -4.438 1 97.56 89 VAL A N 1
ATOM 670 C CA . VAL A 1 89 ? -19.672 -6.625 -3.721 1 97.56 89 VAL A CA 1
ATOM 671 C C . VAL A 1 89 ? -20.312 -5.656 -4.707 1 97.56 89 VAL A C 1
ATOM 673 O O . VAL A 1 89 ? -19.625 -4.902 -5.395 1 97.56 89 VAL A O 1
ATOM 676 N N . GLY A 1 90 ? -21.641 -5.637 -4.824 1 96.62 90 GLY A N 1
ATOM 677 C CA . GLY A 1 90 ? -22.297 -4.867 -5.871 1 96.62 90 GLY A CA 1
ATOM 678 C C . GLY A 1 90 ? -21.828 -5.246 -7.266 1 96.62 90 GLY A C 1
ATOM 679 O O . GLY A 1 90 ? -21.844 -6.422 -7.637 1 96.62 90 GLY A O 1
ATOM 680 N N . GLU A 1 91 ? -21.359 -4.262 -8.031 1 96.25 91 GLU A N 1
ATOM 681 C CA . GLU A 1 91 ? -20.922 -4.492 -9.406 1 96.25 91 GLU A CA 1
ATOM 682 C C . GLU A 1 91 ? -19.438 -4.793 -9.461 1 96.25 91 GLU A C 1
ATOM 684 O O . GLU A 1 91 ? -18.891 -5.102 -10.531 1 96.25 91 GLU A O 1
ATOM 689 N N . VAL A 1 92 ? -18.828 -4.801 -8.352 1 97.88 92 VAL A N 1
ATOM 690 C CA . VAL A 1 92 ? -17.391 -4.98 -8.312 1 97.88 92 VAL A CA 1
ATOM 691 C C . VAL A 1 92 ? -17.047 -6.453 -8.078 1 97.88 92 VAL A C 1
ATOM 693 O O . VAL A 1 92 ? -17.656 -7.102 -7.219 1 97.88 92 VAL A O 1
ATOM 696 N N . ALA A 1 93 ? -16.156 -6.965 -8.844 1 98.31 93 ALA A N 1
ATOM 697 C CA . ALA A 1 93 ? -15.586 -8.297 -8.648 1 98.31 93 ALA A CA 1
ATOM 698 C C . ALA A 1 93 ? -14.07 -8.227 -8.539 1 98.31 93 ALA A C 1
ATOM 700 O O . ALA A 1 93 ? -13.422 -7.484 -9.281 1 98.31 93 ALA A O 1
ATOM 701 N N . VAL A 1 94 ? -13.555 -8.945 -7.586 1 98.56 94 VAL A N 1
ATOM 702 C CA . VAL A 1 94 ? -12.117 -8.969 -7.344 1 98.56 94 VAL A CA 1
ATOM 703 C C . VAL A 1 94 ? -11.625 -10.414 -7.324 1 98.56 94 VAL A C 1
ATOM 705 O O . VAL A 1 94 ? -12.281 -11.297 -6.77 1 98.56 94 VAL A O 1
ATOM 708 N N . VAL A 1 95 ? -10.531 -10.688 -8 1 98.62 95 VAL A N 1
ATOM 709 C CA . VAL A 1 95 ? -9.797 -11.945 -7.902 1 98.62 95 VAL A CA 1
ATOM 710 C C . VAL A 1 95 ? -8.391 -11.68 -7.379 1 98.62 95 VAL A C 1
ATOM 712 O O . VAL A 1 95 ? -7.723 -10.734 -7.82 1 98.62 95 VAL A O 1
ATOM 715 N N . VAL A 1 96 ? -7.988 -12.484 -6.445 1 98.69 96 VAL A N 1
ATOM 716 C CA . VAL A 1 96 ? -6.645 -12.367 -5.891 1 98.69 96 VAL A CA 1
ATOM 717 C C . VAL A 1 96 ? -5.887 -13.68 -6.102 1 98.69 96 VAL A C 1
ATOM 719 O O . VAL A 1 96 ? -6.414 -14.758 -5.828 1 98.69 96 VAL A O 1
ATOM 722 N N . SER A 1 97 ? -4.727 -13.609 -6.691 1 98.38 97 SER A N 1
ATOM 723 C CA . SER A 1 97 ? -3.766 -14.703 -6.793 1 98.38 97 SER A CA 1
ATOM 724 C C . SER A 1 97 ? -2.604 -14.516 -5.824 1 98.38 97 SER A C 1
ATOM 726 O O . SER A 1 97 ? -1.948 -13.469 -5.832 1 98.38 97 SER A O 1
ATOM 728 N N . ALA A 1 98 ? -2.354 -15.547 -5.004 1 97.94 98 ALA A N 1
ATOM 729 C CA . ALA A 1 98 ? -1.313 -15.414 -3.986 1 97.94 98 ALA A CA 1
ATOM 730 C C . ALA A 1 98 ? -0.408 -16.641 -3.957 1 97.94 98 ALA A C 1
ATOM 732 O O . ALA A 1 98 ? -0.871 -17.766 -4.156 1 97.94 98 ALA A O 1
ATOM 733 N N . THR A 1 99 ? 0.867 -16.453 -3.805 1 96.19 99 THR A N 1
ATOM 734 C CA . THR A 1 99 ? 1.817 -17.5 -3.432 1 96.19 99 THR A CA 1
ATOM 735 C C . THR A 1 99 ? 2.428 -17.203 -2.062 1 96.19 99 THR A C 1
ATOM 737 O O . THR A 1 99 ? 2.766 -16.062 -1.758 1 96.19 99 THR A O 1
ATOM 740 N N . VAL A 1 100 ? 2.449 -18.25 -1.245 1 95.06 100 VAL A N 1
ATOM 741 C CA . VAL A 1 100 ? 2.861 -18.031 0.138 1 95.06 100 VAL A CA 1
ATOM 742 C C . VAL A 1 100 ? 4.031 -18.953 0.48 1 95.06 100 VAL A C 1
ATOM 744 O O . VAL A 1 100 ? 3.91 -20.188 0.391 1 95.06 100 VAL A O 1
ATOM 747 N N . GLY A 1 101 ? 5.113 -18.422 0.802 1 91.94 101 GLY A N 1
ATOM 748 C CA . GLY A 1 101 ? 6.25 -19.047 1.459 1 91.94 101 GLY A CA 1
ATOM 749 C C . GLY A 1 101 ? 6.613 -18.391 2.777 1 91.94 101 GLY A C 1
ATOM 750 O O . GLY A 1 101 ? 7.051 -17.234 2.803 1 91.94 101 GLY A O 1
ATOM 751 N N . LEU A 1 102 ? 6.551 -19.094 3.877 1 89.81 102 LEU A N 1
ATOM 752 C CA . LEU A 1 102 ? 6.672 -18.469 5.188 1 89.81 102 LEU A CA 1
ATOM 753 C C . LEU A 1 102 ? 7.941 -18.922 5.895 1 89.81 102 LEU A C 1
ATOM 755 O O . LEU A 1 102 ? 7.961 -19.062 7.117 1 89.81 102 LEU A O 1
ATOM 759 N N . SER A 1 103 ? 9 -19.125 5.156 1 82.19 103 SER A N 1
ATOM 760 C CA . SER A 1 103 ? 10.242 -19.609 5.75 1 82.19 103 SER A CA 1
ATOM 761 C C . SER A 1 103 ? 10.977 -18.484 6.473 1 82.19 103 SER A C 1
ATOM 763 O O . SER A 1 103 ? 11.727 -18.719 7.422 1 82.19 103 SER A O 1
ATOM 765 N N . ASN A 1 104 ? 10.875 -17.188 6.09 1 80.19 104 ASN A N 1
ATOM 766 C CA . ASN A 1 104 ? 11.469 -16.016 6.734 1 80.19 104 ASN A CA 1
ATOM 767 C C . ASN A 1 104 ? 10.422 -14.93 6.996 1 80.19 104 ASN A C 1
ATOM 769 O O . ASN A 1 104 ? 10.477 -13.852 6.406 1 80.19 104 ASN A O 1
ATOM 773 N N . PRO A 1 105 ? 9.719 -15.172 7.973 1 88.31 105 PRO A N 1
ATOM 774 C CA . PRO A 1 105 ? 8.648 -14.219 8.258 1 88.31 105 PRO A CA 1
ATOM 775 C C . PRO A 1 105 ? 9.094 -13.07 9.156 1 88.31 105 PRO A C 1
ATOM 777 O O . PRO A 1 105 ? 10.211 -13.094 9.688 1 88.31 105 PRO A O 1
ATOM 780 N N . TYR A 1 106 ? 8.266 -12.047 9.109 1 93.31 106 TYR A N 1
ATOM 781 C CA . TYR A 1 106 ? 8.492 -10.969 10.07 1 93.31 106 TYR A CA 1
ATOM 782 C C . TYR A 1 106 ? 7.219 -10.656 10.844 1 93.31 106 TYR A C 1
ATOM 784 O O . TYR A 1 106 ? 6.125 -11.055 10.445 1 93.31 106 TYR A O 1
ATOM 792 N N . ARG A 1 107 ? 7.5 -9.984 11.984 1 95.56 107 ARG A N 1
ATOM 793 C CA . ARG A 1 107 ? 6.445 -9.414 12.812 1 95.56 107 ARG A CA 1
ATOM 794 C C . ARG A 1 107 ? 6.699 -7.934 13.086 1 95.56 107 ARG A C 1
ATOM 796 O O . ARG A 1 107 ? 7.852 -7.512 13.211 1 95.56 107 ARG A O 1
ATOM 803 N N . ILE A 1 108 ? 5.652 -7.211 13.016 1 96.12 108 ILE A N 1
ATOM 804 C CA . ILE A 1 108 ? 5.711 -5.809 13.406 1 96.12 108 ILE A CA 1
ATOM 805 C C . ILE A 1 108 ? 5 -5.617 14.742 1 96.12 108 ILE A C 1
ATOM 807 O O . ILE A 1 108 ? 3.85 -6.035 14.906 1 96.12 108 ILE A O 1
ATOM 811 N N . SER A 1 109 ? 5.723 -5.125 15.711 1 93.88 109 SER A N 1
ATOM 812 C CA . SER A 1 109 ? 5.145 -4.836 17.016 1 93.88 109 SER A CA 1
ATOM 813 C C . SER A 1 109 ? 5.68 -3.521 17.578 1 93.88 109 SER A C 1
ATOM 815 O O . SER A 1 109 ? 6.891 -3.354 17.734 1 93.88 109 SER A O 1
ATOM 817 N N . ARG A 1 110 ? 4.781 -2.559 17.906 1 93.62 110 ARG A N 1
ATOM 818 C CA . ARG A 1 110 ? 5.074 -1.282 18.562 1 93.62 110 ARG A CA 1
ATOM 819 C C . ARG A 1 110 ? 6.223 -0.565 17.859 1 93.62 110 ARG A C 1
ATOM 821 O O . ARG A 1 110 ? 7.18 -0.138 18.5 1 93.62 110 ARG A O 1
ATOM 828 N N . GLY A 1 111 ? 6.191 -0.595 16.562 1 92.5 111 GLY A N 1
ATOM 829 C CA . GLY A 1 111 ? 7.129 0.185 15.766 1 92.5 111 GLY A CA 1
ATOM 830 C C . GLY A 1 111 ? 8.414 -0.56 15.461 1 92.5 111 GLY A C 1
ATOM 831 O O . GLY A 1 111 ? 9.352 0.013 14.898 1 92.5 111 GLY A O 1
ATOM 832 N N . ASP A 1 112 ? 8.43 -1.8 15.82 1 95.25 112 ASP A N 1
ATOM 833 C CA . ASP A 1 112 ? 9.625 -2.59 15.547 1 95.25 112 ASP A CA 1
ATOM 834 C C . ASP A 1 112 ? 9.32 -3.738 14.594 1 95.25 112 ASP A C 1
ATOM 836 O O . ASP A 1 112 ? 8.266 -4.375 14.695 1 95.25 112 ASP A O 1
ATOM 840 N N . VAL A 1 113 ? 10.273 -3.949 13.688 1 95.19 113 VAL A N 1
ATOM 841 C CA . VAL A 1 113 ? 10.203 -5.098 12.789 1 95.19 113 VAL A CA 1
ATOM 842 C C . VAL A 1 113 ? 11.117 -6.211 13.305 1 95.19 113 VAL A C 1
ATOM 844 O O . VAL A 1 113 ? 12.32 -6.012 13.461 1 95.19 113 VAL A O 1
ATOM 847 N N . GLU A 1 114 ? 10.562 -7.305 13.57 1 94.56 114 GLU A N 1
ATOM 848 C CA . GLU A 1 114 ? 11.328 -8.484 13.945 1 94.56 114 GLU A CA 1
ATOM 849 C C . GLU A 1 114 ? 11.352 -9.516 12.82 1 94.56 114 GLU A C 1
ATOM 851 O O . GLU A 1 114 ? 10.32 -10.109 12.5 1 94.56 114 GLU A O 1
ATOM 856 N N . VAL A 1 115 ? 12.523 -9.688 12.25 1 90.75 115 VAL A N 1
ATOM 857 C CA . VAL A 1 115 ? 12.711 -10.75 11.258 1 90.75 115 VAL A CA 1
ATOM 858 C C . VAL A 1 115 ? 13.094 -12.047 11.961 1 90.75 115 VAL A C 1
ATOM 860 O O . VAL A 1 115 ? 14.109 -12.109 12.648 1 90.75 115 VAL A O 1
ATOM 863 N N . LEU A 1 116 ? 12.391 -13.078 11.805 1 87.19 116 LEU A N 1
ATOM 864 C CA . LEU A 1 116 ? 12.484 -14.266 12.641 1 87.19 116 LEU A CA 1
ATOM 865 C C . LEU A 1 116 ? 13.555 -15.219 12.109 1 87.19 116 LEU A C 1
ATOM 867 O O . LEU A 1 116 ? 14.211 -15.914 12.891 1 87.19 116 LEU A O 1
ATOM 871 N N . ARG A 1 117 ? 13.789 -15.383 10.805 1 86.5 117 ARG A N 1
ATOM 872 C CA . ARG A 1 117 ? 14.797 -16.234 10.172 1 86.5 117 ARG A CA 1
ATOM 873 C C . ARG A 1 117 ? 15.461 -15.516 9 1 86.5 117 ARG A C 1
ATOM 875 O O . ARG A 1 117 ? 15.273 -15.891 7.84 1 86.5 117 ARG A O 1
ATOM 882 N N . PRO A 1 118 ? 16.328 -14.516 9.266 1 78.88 118 PRO A N 1
ATOM 883 C CA . PRO A 1 118 ? 16.844 -13.625 8.242 1 78.88 118 PRO A CA 1
ATOM 884 C C . PRO A 1 118 ? 17.656 -14.359 7.176 1 78.88 118 PRO A C 1
ATOM 886 O O . PRO A 1 118 ? 17.844 -13.844 6.07 1 78.88 118 PRO A O 1
ATOM 889 N N . GLU A 1 119 ? 17.969 -15.578 7.43 1 77.81 119 GLU A N 1
ATOM 890 C CA . GLU A 1 119 ? 18.844 -16.297 6.512 1 77.81 119 GLU A CA 1
ATOM 891 C C . GLU A 1 119 ? 18.047 -17.109 5.504 1 77.81 119 GLU A C 1
ATOM 893 O O . GLU A 1 119 ? 18.594 -17.625 4.527 1 77.81 119 GLU A O 1
ATOM 898 N N . GLU A 1 120 ? 16.75 -17.219 5.684 1 79.44 120 GLU A N 1
ATOM 899 C CA . GLU A 1 120 ? 15.906 -18.047 4.836 1 79.44 120 GLU A CA 1
ATOM 900 C C . GLU A 1 120 ? 15.109 -17.203 3.844 1 79.44 120 GLU A C 1
ATOM 902 O O . GLU A 1 120 ? 14.656 -16.109 4.18 1 79.44 120 GLU A O 1
ATOM 907 N N . PRO A 1 121 ? 15.102 -17.766 2.623 1 75.75 121 PRO A N 1
ATOM 908 C CA . PRO A 1 121 ? 14.25 -17.062 1.666 1 75.75 121 PRO A CA 1
ATOM 909 C C . PRO A 1 121 ? 12.758 -17.219 1.977 1 75.75 121 PRO A C 1
ATOM 911 O O . PRO A 1 121 ? 12.344 -18.266 2.486 1 75.75 121 PRO A O 1
ATOM 914 N N . SER A 1 122 ? 11.898 -16.234 1.92 1 80.31 122 SER A N 1
ATOM 915 C CA . SER A 1 122 ? 10.445 -16.266 2.088 1 80.31 122 SER A CA 1
ATOM 916 C C . SER A 1 122 ? 9.781 -15.109 1.341 1 80.31 122 SER A C 1
ATOM 918 O O . SER A 1 122 ? 10.312 -14 1.304 1 80.31 122 SER A O 1
ATOM 920 N N . THR A 1 123 ? 8.68 -15.586 0.668 1 90 123 THR A N 1
ATOM 921 C CA . THR A 1 123 ? 8.023 -14.531 -0.091 1 90 123 THR A CA 1
ATOM 922 C C . THR A 1 123 ? 6.512 -14.734 -0.102 1 90 123 THR A C 1
ATOM 924 O O . THR A 1 123 ? 6.031 -15.867 -0.204 1 90 123 THR A O 1
ATOM 927 N N . VAL A 1 124 ? 5.793 -13.781 0.166 1 96.5 124 VAL A N 1
ATOM 928 C CA . VAL A 1 124 ? 4.363 -13.711 -0.111 1 96.5 124 VAL A CA 1
ATOM 929 C C . VAL A 1 124 ? 4.117 -12.773 -1.295 1 96.5 124 VAL A C 1
ATOM 931 O O . VAL A 1 124 ? 4.477 -11.594 -1.25 1 96.5 124 VAL A O 1
ATOM 934 N N . ASN A 1 125 ? 3.588 -13.305 -2.391 1 97.56 125 ASN A N 1
ATOM 935 C CA . ASN A 1 125 ? 3.238 -12.531 -3.576 1 97.56 125 ASN A CA 1
ATOM 936 C C . ASN A 1 125 ? 1.726 -12.445 -3.764 1 97.56 125 ASN A C 1
ATOM 938 O O . ASN A 1 125 ? 1.027 -13.461 -3.67 1 97.56 125 ASN A O 1
ATOM 942 N N . ILE A 1 126 ? 1.238 -11.266 -4.02 1 98.81 126 ILE A N 1
ATOM 943 C CA . ILE A 1 126 ? -0.202 -11.109 -4.184 1 98.81 126 ILE A CA 1
ATOM 944 C C . ILE A 1 126 ? -0.489 -10.266 -5.422 1 98.81 126 ILE A C 1
ATOM 946 O O . ILE A 1 126 ? -0.029 -9.125 -5.527 1 98.81 126 ILE A O 1
ATOM 950 N N . ALA A 1 127 ? -1.213 -10.789 -6.344 1 98.88 127 ALA A N 1
ATOM 951 C CA . ALA A 1 127 ? -1.78 -10.055 -7.473 1 98.88 127 ALA A CA 1
ATOM 952 C C . ALA A 1 127 ? -3.287 -9.875 -7.312 1 98.88 127 ALA A C 1
ATOM 954 O O . ALA A 1 127 ? -4.023 -10.859 -7.188 1 98.88 127 ALA A O 1
ATOM 955 N N . THR A 1 128 ? -3.748 -8.656 -7.301 1 98.94 128 THR A N 1
ATOM 956 C CA . THR A 1 128 ? -5.16 -8.328 -7.137 1 98.94 128 THR A CA 1
ATOM 957 C C . THR A 1 128 ? -5.746 -7.789 -8.438 1 98.94 128 THR A C 1
ATOM 959 O O . THR A 1 128 ? -5.254 -6.797 -8.977 1 98.94 128 THR A O 1
ATOM 962 N N . PHE A 1 129 ? -6.797 -8.414 -8.891 1 98.75 129 PHE A N 1
ATOM 963 C CA . PHE A 1 129 ? -7.473 -8.016 -10.125 1 98.75 129 PHE A CA 1
ATOM 964 C C . PHE A 1 129 ? -8.852 -7.445 -9.82 1 98.75 129 PHE A C 1
ATOM 966 O O . PHE A 1 129 ? -9.703 -8.133 -9.25 1 98.75 129 PHE A O 1
ATOM 973 N N . VAL A 1 130 ? -9.062 -6.227 -10.211 1 98.69 130 VAL A N 1
ATOM 974 C CA . VAL A 1 130 ? -10.352 -5.566 -10.047 1 98.69 130 VAL A CA 1
ATOM 975 C C . VAL A 1 130 ? -11.031 -5.418 -11.414 1 98.69 130 VAL A C 1
ATOM 977 O O . VAL A 1 130 ? -10.398 -4.984 -12.383 1 98.69 130 VAL A O 1
ATOM 980 N N . ASN A 1 131 ? -12.305 -5.613 -11.523 1 97.56 131 ASN A N 1
ATOM 981 C CA . ASN A 1 131 ? -12.977 -5.75 -12.812 1 97.56 131 ASN A CA 1
ATOM 982 C C . ASN A 1 131 ? -13.359 -4.391 -13.391 1 97.56 131 ASN A C 1
ATOM 984 O O . ASN A 1 131 ? -13.844 -4.309 -14.523 1 97.56 131 ASN A O 1
ATOM 988 N N . VAL A 1 132 ? -13.18 -3.322 -12.648 1 97.88 132 VAL A N 1
ATOM 989 C CA . VAL A 1 132 ? -13.531 -1.994 -13.141 1 97.88 132 VAL A CA 1
ATOM 990 C C . VAL A 1 132 ? -12.281 -1.131 -13.25 1 97.88 132 VAL A C 1
ATOM 992 O O . VAL A 1 132 ? -11.328 -1.306 -12.484 1 97.88 132 VAL A O 1
ATOM 995 N N . PRO A 1 133 ? -12.289 -0.174 -14.188 1 98.12 133 PRO A N 1
ATOM 996 C CA . PRO A 1 133 ? -11.133 0.722 -14.297 1 98.12 133 PRO A CA 1
ATOM 997 C C . PRO A 1 133 ? -10.922 1.567 -13.047 1 98.12 133 PRO A C 1
ATOM 999 O O . PRO A 1 133 ? -11.891 2.053 -12.453 1 98.12 133 PRO A O 1
ATOM 1002 N N . LEU A 1 134 ? -9.656 1.704 -12.656 1 98.56 134 LEU A N 1
ATOM 1003 C CA . LEU A 1 134 ? -9.289 2.482 -11.477 1 98.56 134 LEU A CA 1
ATOM 1004 C C . LEU A 1 134 ? -8.344 3.621 -11.852 1 98.56 134 LEU A C 1
ATOM 1006 O O . LEU A 1 134 ? -7.496 3.467 -12.734 1 98.56 134 LEU A O 1
ATOM 1010 N N . SER A 1 135 ? -8.539 4.793 -11.203 1 98.19 135 SER A N 1
ATOM 1011 C CA . SER A 1 135 ? -7.473 5.789 -11.234 1 98.19 135 SER A CA 1
ATOM 1012 C C . SER A 1 135 ? -6.215 5.281 -10.539 1 98.19 135 SER A C 1
ATOM 1014 O O . SER A 1 135 ? -6.266 4.289 -9.805 1 98.19 135 SER A O 1
ATOM 1016 N N . VAL A 1 136 ? -5.094 5.922 -10.797 1 98.19 136 VAL A N 1
ATOM 1017 C CA . VAL A 1 136 ? -3.855 5.531 -10.133 1 98.19 136 VAL A CA 1
ATOM 1018 C C . VAL A 1 136 ? -4.008 5.699 -8.617 1 98.19 136 VAL A C 1
ATOM 1020 O O . VAL A 1 136 ? -3.537 4.863 -7.848 1 98.19 136 VAL A O 1
ATOM 1023 N N . GLN A 1 137 ? -4.75 6.746 -8.211 1 98.25 137 GLN A N 1
ATOM 1024 C CA . GLN A 1 137 ? -5.012 6.984 -6.793 1 98.25 137 GLN A CA 1
ATOM 1025 C C . GLN A 1 137 ? -5.805 5.836 -6.176 1 98.25 137 GLN A C 1
ATOM 1027 O O . GLN A 1 137 ? -5.488 5.371 -5.082 1 98.25 137 GLN A O 1
ATOM 1032 N N . ALA A 1 138 ? -6.77 5.387 -6.914 1 98.44 138 ALA A N 1
ATOM 1033 C CA . ALA A 1 138 ? -7.582 4.277 -6.43 1 98.44 138 ALA A CA 1
ATOM 1034 C C . ALA A 1 138 ? -6.773 2.984 -6.379 1 98.44 138 ALA A C 1
ATOM 1036 O O . ALA A 1 138 ? -6.973 2.154 -5.488 1 98.44 138 ALA A O 1
ATOM 1037 N N . MET A 1 139 ? -5.879 2.787 -7.316 1 98.81 139 MET A N 1
ATOM 1038 C CA . MET A 1 139 ? -5.004 1.618 -7.281 1 98.81 139 MET A CA 1
ATOM 1039 C C . MET A 1 139 ? -4.109 1.644 -6.047 1 98.81 139 MET A C 1
ATOM 1041 O O . MET A 1 139 ? -3.846 0.601 -5.445 1 98.81 139 MET A O 1
ATOM 1045 N N . LEU A 1 140 ? -3.688 2.84 -5.688 1 98.81 140 LEU A N 1
ATOM 1046 C CA . LEU A 1 140 ? -2.873 2.984 -4.488 1 98.81 140 LEU A CA 1
ATOM 1047 C C . LEU A 1 140 ? -3.693 2.691 -3.234 1 98.81 140 LEU A C 1
ATOM 1049 O O . LEU A 1 140 ? -3.193 2.078 -2.289 1 98.81 140 LEU A O 1
ATOM 1053 N N . ASP A 1 141 ? -4.992 3.088 -3.262 1 98.62 141 ASP A N 1
ATOM 1054 C CA . ASP A 1 141 ? -5.891 2.707 -2.176 1 98.62 141 ASP A CA 1
ATOM 1055 C C . ASP A 1 141 ? -5.961 1.189 -2.027 1 98.62 141 ASP A C 1
ATOM 1057 O O . ASP A 1 141 ? -5.867 0.665 -0.916 1 98.62 141 ASP A O 1
ATOM 1061 N N . VAL A 1 142 ? -6.109 0.566 -3.127 1 98.88 142 VAL A N 1
ATOM 1062 C CA . VAL A 1 142 ? -6.27 -0.884 -3.143 1 98.88 142 VAL A CA 1
ATOM 1063 C C . VAL A 1 142 ? -4.98 -1.553 -2.67 1 98.88 142 VAL A C 1
ATOM 1065 O O . VAL A 1 142 ? -5.02 -2.477 -1.853 1 98.88 142 VAL A O 1
ATOM 1068 N N . LEU A 1 143 ? -3.889 -1.079 -3.174 1 98.88 143 LEU A N 1
ATOM 1069 C CA . LEU A 1 143 ? -2.602 -1.651 -2.789 1 98.88 143 LEU A CA 1
ATOM 1070 C C . LEU A 1 143 ? -2.373 -1.514 -1.288 1 98.88 143 LEU A C 1
ATOM 1072 O O . LEU A 1 143 ? -1.91 -2.453 -0.638 1 98.88 143 LEU A O 1
ATOM 1076 N N . ALA A 1 144 ? -2.674 -0.366 -0.752 1 98.56 144 ALA A N 1
ATOM 1077 C CA . ALA A 1 144 ? -2.572 -0.139 0.687 1 98.56 144 ALA A CA 1
ATOM 1078 C C . ALA A 1 144 ? -3.447 -1.121 1.46 1 98.56 144 ALA A C 1
ATOM 1080 O O . ALA A 1 144 ? -2.998 -1.726 2.438 1 98.56 144 ALA A O 1
ATOM 1081 N N . LEU A 1 145 ? -4.645 -1.301 1.004 1 98.38 145 LEU A N 1
ATOM 1082 C CA . LEU A 1 145 ? -5.605 -2.148 1.699 1 98.38 145 LEU A CA 1
ATOM 1083 C C . LEU A 1 145 ? -5.211 -3.617 1.597 1 98.38 145 LEU A C 1
ATOM 1085 O O . LEU A 1 145 ? -5.352 -4.371 2.562 1 98.38 145 LEU A O 1
ATOM 1089 N N . VAL A 1 146 ? -4.738 -4.02 0.418 1 98.69 146 VAL A N 1
ATOM 1090 C CA . VAL A 1 146 ? -4.258 -5.387 0.245 1 98.69 146 VAL A CA 1
ATOM 1091 C C . VAL A 1 146 ? -3.127 -5.668 1.231 1 98.69 146 VAL A C 1
ATOM 1093 O O . VAL A 1 146 ? -3.062 -6.75 1.818 1 98.69 146 VAL A O 1
ATOM 1096 N N . SER A 1 147 ? -2.277 -4.715 1.424 1 98.31 147 SER A N 1
ATOM 1097 C CA . SER A 1 147 ? -1.123 -4.883 2.301 1 98.31 147 SER A CA 1
ATOM 1098 C C . SER A 1 147 ? -1.55 -4.988 3.762 1 98.31 147 SER A C 1
ATOM 1100 O O . SER A 1 147 ? -0.997 -5.785 4.52 1 98.31 147 SER A O 1
ATOM 1102 N N . GLN A 1 148 ? -2.559 -4.234 4.16 1 98.31 148 GLN A N 1
ATOM 1103 C CA . GLN A 1 148 ? -3.135 -4.359 5.492 1 98.31 148 GLN A CA 1
ATOM 1104 C C . GLN A 1 148 ? -3.789 -5.727 5.684 1 98.31 148 GLN A C 1
ATOM 1106 O O . GLN A 1 148 ? -3.529 -6.414 6.672 1 98.31 148 GLN A O 1
ATOM 1111 N N . ALA A 1 149 ? -4.605 -6.031 4.707 1 98.56 149 ALA A N 1
ATOM 1112 C CA . ALA A 1 149 ? -5.348 -7.289 4.77 1 98.56 149 ALA A CA 1
ATOM 1113 C C . ALA A 1 149 ? -4.398 -8.484 4.84 1 98.56 149 ALA A C 1
ATOM 1115 O O . ALA A 1 149 ? -4.656 -9.445 5.559 1 98.56 149 ALA A O 1
ATOM 1116 N N . LYS A 1 150 ? -3.305 -8.406 4.062 1 98.44 150 LYS A N 1
ATOM 1117 C CA . LYS A 1 150 ? -2.307 -9.469 4.094 1 98.44 150 LYS A CA 1
ATOM 1118 C C . LYS A 1 150 ? -1.735 -9.648 5.496 1 98.44 150 LYS A C 1
ATOM 1120 O O . LYS A 1 150 ? -1.699 -10.766 6.02 1 98.44 150 LYS A O 1
ATOM 1125 N N . ALA A 1 151 ? -1.272 -8.555 6.078 1 97.94 151 ALA A N 1
ATOM 1126 C CA . ALA A 1 151 ? -0.641 -8.625 7.391 1 97.94 151 ALA A CA 1
ATOM 1127 C C . ALA A 1 151 ? -1.608 -9.18 8.438 1 97.94 151 ALA A C 1
ATOM 1129 O O . ALA A 1 151 ? -1.239 -10.031 9.242 1 97.94 151 ALA A O 1
ATOM 1130 N N . LEU A 1 152 ? -2.826 -8.773 8.367 1 98.12 152 LEU A N 1
ATOM 1131 C CA . LEU A 1 152 ? -3.824 -9.188 9.344 1 98.12 152 LEU A CA 1
ATOM 1132 C C . LEU A 1 152 ? -4.246 -10.633 9.117 1 98.12 152 LEU A C 1
ATOM 1134 O O . LEU A 1 152 ? -4.41 -11.398 10.07 1 98.12 152 LEU A O 1
ATOM 1138 N N . ALA A 1 153 ? -4.441 -11 7.883 1 98.19 153 ALA A N 1
ATOM 1139 C CA . ALA A 1 153 ? -4.812 -12.375 7.559 1 98.19 153 ALA A CA 1
ATOM 1140 C C . ALA A 1 153 ? -3.717 -13.352 7.973 1 98.19 153 ALA A C 1
ATOM 1142 O O . ALA A 1 153 ? -3.996 -14.383 8.594 1 98.19 153 ALA A O 1
ATOM 1143 N N . LEU A 1 154 ? -2.48 -13.031 7.648 1 97.56 154 LEU A N 1
ATOM 1144 C CA . LEU A 1 154 ? -1.366 -13.914 7.98 1 97.56 154 LEU A CA 1
ATOM 1145 C C . LEU A 1 154 ? -1.182 -14.008 9.492 1 97.56 154 LEU A C 1
ATOM 1147 O O . LEU A 1 154 ? -0.792 -15.055 10.008 1 97.56 154 LEU A O 1
ATOM 1151 N N . TRP A 1 155 ? -1.447 -12.891 10.156 1 96.75 155 TRP A N 1
ATOM 1152 C CA . TRP A 1 155 ? -1.419 -12.953 11.609 1 96.75 155 TRP A CA 1
ATOM 1153 C C . TRP A 1 155 ? -2.426 -13.977 12.133 1 96.75 155 TRP A C 1
ATOM 1155 O O . TRP A 1 155 ? -2.094 -14.812 12.977 1 96.75 155 TRP A O 1
ATOM 1165 N N . ASP A 1 156 ? -3.617 -13.945 11.625 1 96.31 156 ASP A N 1
ATOM 1166 C CA . ASP A 1 156 ? -4.699 -14.836 12.031 1 96.31 156 ASP A CA 1
ATOM 1167 C C . ASP A 1 156 ? -4.367 -16.281 11.695 1 96.31 156 ASP A C 1
ATOM 1169 O O . ASP A 1 156 ? -4.656 -17.188 12.484 1 96.31 156 ASP A O 1
ATOM 1173 N N . LEU A 1 157 ? -3.76 -16.5 10.578 1 95.94 157 LEU A N 1
ATOM 1174 C CA . LEU A 1 157 ? -3.656 -17.844 10 1 95.94 157 LEU A CA 1
ATOM 1175 C C . LEU A 1 157 ? -2.326 -18.484 10.375 1 95.94 157 LEU A C 1
ATOM 1177 O O . LEU A 1 157 ? -2.217 -19.719 10.414 1 95.94 157 LEU A O 1
ATOM 1181 N N . ALA A 1 158 ? -1.289 -17.656 10.656 1 94.81 158 ALA A N 1
ATOM 1182 C CA . ALA A 1 158 ? 0.045 -18.234 10.773 1 94.81 158 ALA A CA 1
ATOM 1183 C C . ALA A 1 158 ? 0.863 -17.531 11.844 1 94.81 158 ALA A C 1
ATOM 1185 O O . ALA A 1 158 ? 1.989 -17.922 12.141 1 94.81 158 ALA A O 1
ATOM 1186 N N . GLY A 1 159 ? 0.361 -16.453 12.461 1 95.06 159 GLY A N 1
ATOM 1187 C CA . GLY A 1 159 ? 1.022 -15.773 13.562 1 95.06 159 GLY A CA 1
ATOM 1188 C C . GLY A 1 159 ? 2.152 -14.867 13.109 1 95.06 159 GLY A C 1
ATOM 1189 O O . GLY A 1 159 ? 3.076 -14.586 13.875 1 95.06 159 GLY A O 1
ATOM 1190 N N . VAL A 1 160 ? 2.182 -14.453 11.82 1 96.12 160 VAL A N 1
ATOM 1191 C CA . VAL A 1 160 ? 3.174 -13.531 11.273 1 96.12 160 VAL A CA 1
ATOM 1192 C C . VAL A 1 160 ? 2.482 -12.469 10.414 1 96.12 160 VAL A C 1
ATOM 1194 O O . VAL A 1 160 ? 1.296 -12.594 10.102 1 96.12 160 VAL A O 1
ATOM 1197 N N . HIS A 1 161 ? 3.176 -11.406 10.008 1 97.19 161 HIS A N 1
ATOM 1198 C CA . HIS A 1 161 ? 2.549 -10.32 9.266 1 97.19 161 HIS A CA 1
ATOM 1199 C C . HIS A 1 161 ? 2.957 -10.352 7.801 1 97.19 161 HIS A C 1
ATOM 1201 O O . HIS A 1 161 ? 2.316 -9.711 6.961 1 97.19 161 HIS A O 1
ATOM 1207 N N . GLY A 1 162 ? 4.02 -11.062 7.5 1 95.44 162 GLY A N 1
ATOM 1208 C CA . GLY A 1 162 ? 4.523 -11.164 6.141 1 95.44 162 GLY A CA 1
ATOM 1209 C C . GLY A 1 162 ? 5.922 -11.75 6.062 1 95.44 162 GLY A C 1
ATOM 1210 O O . GLY A 1 162 ? 6.383 -12.398 7.008 1 95.44 162 GLY A O 1
ATOM 1211 N N . THR A 1 163 ? 6.496 -11.617 4.898 1 93.06 163 THR A N 1
ATOM 1212 C CA . THR A 1 163 ? 7.871 -12.047 4.676 1 93.06 163 THR A CA 1
ATOM 1213 C C . THR A 1 163 ? 8.703 -10.914 4.09 1 93.06 163 THR A C 1
ATOM 1215 O O . THR A 1 163 ? 8.164 -9.898 3.658 1 93.06 163 THR A O 1
ATOM 1218 N N . THR A 1 164 ? 9.961 -11.086 4.133 1 87.5 164 THR A N 1
ATOM 1219 C CA . THR A 1 164 ? 10.883 -9.977 3.895 1 87.5 164 THR A CA 1
ATOM 1220 C C . THR A 1 164 ? 10.891 -9.586 2.42 1 87.5 164 THR A C 1
ATOM 1222 O O . THR A 1 164 ? 11.242 -8.461 2.072 1 87.5 164 THR A O 1
ATOM 1225 N N . SER A 1 165 ? 10.445 -10.391 1.506 1 89.12 165 SER A N 1
ATOM 1226 C CA . SER A 1 165 ? 10.492 -10.102 0.076 1 89.12 165 SER A CA 1
ATOM 1227 C C . SER A 1 165 ? 9.094 -10.086 -0.533 1 89.12 165 SER A C 1
ATOM 1229 O O . SER A 1 165 ? 8.914 -10.469 -1.693 1 89.12 165 SER A O 1
ATOM 1231 N N . ASP A 1 166 ? 8.148 -9.703 0.268 1 95.06 166 ASP A N 1
ATOM 1232 C CA . ASP A 1 166 ? 6.773 -9.641 -0.216 1 95.06 166 ASP A CA 1
ATOM 1233 C C . ASP A 1 166 ? 6.652 -8.688 -1.407 1 95.06 166 ASP A C 1
ATOM 1235 O O . ASP A 1 166 ? 7.301 -7.645 -1.443 1 95.06 166 ASP A O 1
ATOM 1239 N N . ALA A 1 167 ? 5.848 -9.047 -2.373 1 97.75 167 ALA A N 1
ATOM 1240 C CA . ALA A 1 167 ? 5.512 -8.188 -3.504 1 97.75 167 ALA A CA 1
ATOM 1241 C C . ALA A 1 167 ? 4.004 -8.164 -3.742 1 97.75 167 ALA A C 1
ATOM 1243 O O . ALA A 1 167 ? 3.307 -9.141 -3.467 1 97.75 167 ALA A O 1
ATOM 1244 N N . VAL A 1 168 ? 3.508 -7.039 -4.219 1 98.81 168 VAL A N 1
ATOM 1245 C CA . VAL A 1 168 ? 2.076 -6.836 -4.418 1 98.81 168 VAL A CA 1
ATOM 1246 C C . VAL A 1 168 ? 1.836 -6.148 -5.762 1 98.81 168 VAL A C 1
ATOM 1248 O O . VAL A 1 168 ? 2.66 -5.348 -6.211 1 98.81 168 VAL A O 1
ATOM 1251 N N . ALA A 1 169 ? 0.753 -6.512 -6.406 1 98.88 169 ALA A N 1
ATOM 1252 C CA . ALA A 1 169 ? 0.311 -5.867 -7.641 1 98.88 169 ALA A CA 1
ATOM 1253 C C . ALA A 1 169 ? -1.2 -5.652 -7.637 1 98.88 169 ALA A C 1
ATOM 1255 O O . ALA A 1 169 ? -1.95 -6.488 -7.125 1 98.88 169 ALA A O 1
ATOM 1256 N N . VAL A 1 170 ? -1.609 -4.566 -8.156 1 98.94 170 VAL A N 1
ATOM 1257 C CA . VAL A 1 170 ? -3.008 -4.262 -8.438 1 98.94 170 VAL A CA 1
ATOM 1258 C C . VAL A 1 170 ? -3.197 -4.055 -9.938 1 98.94 170 VAL A C 1
ATOM 1260 O O . VAL A 1 170 ? -2.451 -3.299 -10.562 1 98.94 170 VAL A O 1
ATOM 1263 N N . LEU A 1 171 ? -4.102 -4.742 -10.5 1 98.81 171 LEU A N 1
ATOM 1264 C CA . LEU A 1 171 ? -4.426 -4.617 -11.922 1 98.81 171 LEU A CA 1
ATOM 1265 C C . LEU A 1 171 ? -5.891 -4.234 -12.109 1 98.81 171 LEU A C 1
ATOM 1267 O O . LEU A 1 171 ? -6.766 -4.742 -11.406 1 98.81 171 LEU A O 1
ATOM 1271 N N . SER A 1 172 ? -6.156 -3.441 -12.992 1 98.44 172 SER A N 1
ATOM 1272 C CA . SER A 1 172 ? -7.5 -3.062 -13.414 1 98.44 172 SER A CA 1
ATOM 1273 C C . SER A 1 172 ? -7.555 -2.799 -14.914 1 98.44 172 SER A C 1
ATOM 1275 O O . SER A 1 172 ? -6.543 -2.436 -15.523 1 98.44 172 SER A O 1
ATOM 1277 N N . PRO A 1 173 ? -8.703 -3.029 -15.531 1 97.94 173 PRO A N 1
ATOM 1278 C CA . PRO A 1 173 ? -8.797 -2.738 -16.953 1 97.94 173 PRO A CA 1
ATOM 1279 C C . PRO A 1 173 ? -8.562 -1.265 -17.281 1 97.94 173 PRO A C 1
ATOM 1281 O O . PRO A 1 173 ? -8.891 -0.393 -16.469 1 97.94 173 PRO A O 1
ATOM 1284 N N . ALA A 1 174 ? -7.988 -1.101 -18.438 1 93.94 174 ALA A N 1
ATOM 1285 C CA . ALA A 1 174 ? -7.922 0.266 -18.938 1 93.94 174 ALA A CA 1
ATOM 1286 C C . ALA A 1 174 ? -9.305 0.763 -19.359 1 93.94 174 ALA A C 1
ATOM 1288 O O . ALA A 1 174 ? -10.156 -0.027 -19.766 1 93.94 174 ALA A O 1
ATOM 1289 N N . GLY A 1 175 ? -9.602 2.059 -19.094 1 92.25 175 GLY A N 1
ATOM 1290 C CA . GLY A 1 175 ? -10.875 2.607 -19.531 1 92.25 175 GLY A CA 1
ATOM 1291 C C . GLY A 1 175 ? -11.125 4.016 -19.031 1 92.25 175 GLY A C 1
ATOM 1292 O O . GLY A 1 175 ? -10.445 4.477 -18.109 1 92.25 175 GLY A O 1
ATOM 1293 N N . PRO A 1 176 ? -12.008 4.672 -19.656 1 91.38 176 PRO A N 1
ATOM 1294 C CA . PRO A 1 176 ? -12.234 6.086 -19.359 1 91.38 176 PRO A CA 1
ATOM 1295 C C . PRO A 1 176 ? -13.016 6.289 -18.062 1 91.38 176 PRO A C 1
ATOM 1297 O O . PRO A 1 176 ? -12.891 7.336 -17.406 1 91.38 176 PRO A O 1
ATOM 1300 N N . SER A 1 177 ? -13.914 5.41 -17.656 1 92.94 177 SER A N 1
ATOM 1301 C CA . SER A 1 177 ? -14.719 5.551 -16.453 1 92.94 177 SER A CA 1
ATOM 1302 C C . SER A 1 177 ? -14.016 4.938 -15.242 1 92.94 177 SER A C 1
ATOM 1304 O O . SER A 1 177 ? -14.5 3.953 -14.672 1 92.94 177 SER A O 1
ATOM 1306 N N . ARG A 1 178 ? -13.008 5.691 -14.828 1 96.75 178 ARG A N 1
ATOM 1307 C CA . ARG A 1 178 ? -12.18 5.152 -13.758 1 96.75 178 ARG A CA 1
ATOM 1308 C C . ARG A 1 178 ? -12.773 5.488 -12.391 1 96.75 178 ARG A C 1
ATOM 1310 O O . ARG A 1 178 ? -13.109 6.641 -12.117 1 96.75 178 ARG A O 1
ATOM 1317 N N . ARG A 1 179 ? -12.922 4.461 -11.547 1 97.75 179 ARG A N 1
ATOM 1318 C CA . ARG A 1 179 ? -13.281 4.695 -10.156 1 97.75 179 ARG A CA 1
ATOM 1319 C C . ARG A 1 179 ? -12.18 5.453 -9.422 1 97.75 179 ARG A C 1
ATOM 1321 O O . ARG A 1 179 ? -11.008 5.074 -9.492 1 97.75 179 ARG A O 1
ATOM 1328 N N . PRO A 1 180 ? -12.57 6.488 -8.695 1 96.62 180 PRO A N 1
ATOM 1329 C CA . PRO A 1 180 ? -11.539 7.355 -8.117 1 96.62 180 PRO A CA 1
ATOM 1330 C C . PRO A 1 180 ? -11.086 6.887 -6.734 1 96.62 180 PRO A C 1
ATOM 1332 O O . PRO A 1 180 ? -10.078 7.375 -6.211 1 96.62 180 PRO A O 1
ATOM 1335 N N . TYR A 1 181 ? -11.836 5.934 -6.09 1 96.12 181 TYR A N 1
ATOM 1336 C CA . TYR A 1 181 ? -11.539 5.516 -4.723 1 96.12 181 TYR A CA 1
ATOM 1337 C C . TYR A 1 181 ? -11.594 4 -4.594 1 96.12 181 TYR A C 1
ATOM 1339 O O . TYR A 1 181 ? -12.422 3.346 -5.23 1 96.12 181 TYR A O 1
ATOM 1347 N N . GLY A 1 182 ? -10.703 3.482 -3.795 1 97.19 182 GLY A N 1
ATOM 1348 C CA . GLY A 1 182 ? -10.68 2.059 -3.5 1 97.19 182 GLY A CA 1
ATOM 1349 C C . GLY A 1 182 ? -10.438 1.759 -2.031 1 97.19 182 GLY A C 1
ATOM 1350 O O . GLY A 1 182 ? -9.859 0.727 -1.689 1 97.19 182 GLY A O 1
ATOM 1351 N N . GLY A 1 183 ? -10.852 2.656 -1.18 1 95.12 183 GLY A N 1
ATOM 1352 C CA . GLY A 1 183 ? -10.641 2.514 0.253 1 95.12 183 GLY A CA 1
ATOM 1353 C C . GLY A 1 183 ? -11.57 1.499 0.892 1 95.12 183 GLY A C 1
ATOM 1354 O O . GLY A 1 183 ? -12.422 0.913 0.215 1 95.12 183 GLY A O 1
ATOM 1355 N N . ALA A 1 184 ? -11.492 1.325 2.18 1 94.31 184 ALA A N 1
ATOM 1356 C CA . ALA A 1 184 ? -12.07 0.22 2.941 1 94.31 184 ALA A CA 1
ATOM 1357 C C . ALA A 1 184 ? -13.594 0.279 2.92 1 94.31 184 ALA A C 1
ATOM 1359 O O . ALA A 1 184 ? -14.266 -0.755 3 1 94.31 184 ALA A O 1
ATOM 1360 N N . ALA A 1 185 ? -14.172 1.479 2.777 1 92.56 185 ALA A N 1
ATOM 1361 C CA . ALA A 1 185 ? -15.617 1.623 2.869 1 92.56 185 ALA A CA 1
ATOM 1362 C C . ALA A 1 185 ? -16.281 1.424 1.506 1 92.56 185 ALA A C 1
ATOM 1364 O O . ALA A 1 185 ? -17.5 1.339 1.408 1 92.56 185 ALA A O 1
ATOM 1365 N N . THR A 1 186 ? -15.5 1.393 0.466 1 95.56 186 THR A N 1
ATOM 1366 C CA . THR A 1 186 ? -16.031 1.233 -0.879 1 95.56 186 THR A CA 1
ATOM 1367 C C . THR A 1 186 ? -16.359 -0.23 -1.163 1 95.56 186 THR A C 1
ATOM 1369 O O . THR A 1 186 ? -15.898 -1.123 -0.452 1 95.56 186 THR A O 1
ATOM 1372 N N . ASP A 1 187 ? -17.203 -0.443 -2.248 1 97.56 187 ASP A N 1
ATOM 1373 C CA . ASP A 1 187 ? -17.438 -1.803 -2.727 1 97.56 187 ASP A CA 1
ATOM 1374 C C . ASP A 1 187 ? -16.125 -2.473 -3.125 1 97.56 187 ASP A C 1
ATOM 1376 O O . ASP A 1 187 ? -15.914 -3.654 -2.842 1 97.56 187 ASP A O 1
ATOM 1380 N N . ILE A 1 188 ? -15.219 -1.713 -3.725 1 98.38 188 ILE A N 1
ATOM 1381 C CA . ILE A 1 188 ? -13.922 -2.217 -4.152 1 98.38 188 ILE A CA 1
ATOM 1382 C C . ILE A 1 188 ? -13.125 -2.699 -2.941 1 98.38 188 ILE A C 1
ATOM 1384 O O . ILE A 1 188 ? -12.648 -3.836 -2.916 1 98.38 188 ILE A O 1
ATOM 1388 N N . GLY A 1 189 ? -13.055 -1.862 -1.917 1 98 189 GLY A N 1
ATOM 1389 C CA . GLY A 1 189 ? -12.281 -2.189 -0.729 1 98 189 GLY A CA 1
ATOM 1390 C C . GLY A 1 189 ? -12.781 -3.428 -0.011 1 98 189 GLY A C 1
ATOM 1391 O O . GLY A 1 189 ? -11.992 -4.277 0.402 1 98 189 GLY A O 1
ATOM 1392 N N . ARG A 1 190 ? -14.07 -3.537 0.122 1 97.94 190 ARG A N 1
ATOM 1393 C CA . ARG A 1 190 ? -14.664 -4.688 0.792 1 97.94 190 ARG A CA 1
ATOM 1394 C C . ARG A 1 190 ? -14.359 -5.977 0.038 1 97.94 190 ARG A C 1
ATOM 1396 O O . ARG A 1 190 ? -14.008 -6.992 0.646 1 97.94 190 ARG A O 1
ATOM 1403 N N . ALA A 1 191 ? -14.484 -5.934 -1.243 1 98.69 191 ALA A N 1
ATOM 1404 C CA . ALA A 1 191 ? -14.203 -7.109 -2.066 1 98.69 191 ALA A CA 1
ATOM 1405 C C . ALA A 1 191 ? -12.727 -7.484 -1.993 1 98.69 191 ALA A C 1
ATOM 1407 O O . ALA A 1 191 ? -12.383 -8.664 -1.931 1 98.69 191 ALA A O 1
ATOM 1408 N N . VAL A 1 192 ? -11.883 -6.504 -1.995 1 98.69 192 VAL A N 1
ATOM 1409 C CA . VAL A 1 192 ? -10.438 -6.703 -1.96 1 98.69 192 VAL A CA 1
ATOM 1410 C C . VAL A 1 192 ? -10.039 -7.41 -0.666 1 98.69 192 VAL A C 1
ATOM 1412 O O . VAL A 1 192 ? -9.297 -8.391 -0.689 1 98.69 192 VAL A O 1
ATOM 1415 N N . VAL A 1 193 ? -10.539 -6.941 0.48 1 98.69 193 VAL A N 1
ATOM 1416 C CA . VAL A 1 193 ? -10.188 -7.508 1.779 1 98.69 193 VAL A CA 1
ATOM 1417 C C . VAL A 1 193 ? -10.664 -8.961 1.855 1 98.69 193 VAL A C 1
ATOM 1419 O O . VAL A 1 193 ? -9.898 -9.844 2.254 1 98.69 193 VAL A O 1
ATOM 1422 N N . ARG A 1 194 ? -11.859 -9.188 1.392 1 98.69 194 ARG A N 1
ATOM 1423 C CA . ARG A 1 194 ? -12.43 -10.531 1.417 1 98.69 194 ARG A CA 1
ATOM 1424 C C . ARG A 1 194 ? -11.648 -11.477 0.521 1 98.69 194 ARG A C 1
ATOM 1426 O O . ARG A 1 194 ? -11.305 -12.586 0.935 1 98.69 194 ARG A O 1
ATOM 1433 N N . ALA A 1 195 ? -11.352 -11.062 -0.661 1 98.81 195 ALA A N 1
ATOM 1434 C CA . ALA A 1 195 ? -10.641 -11.906 -1.621 1 98.81 195 ALA A CA 1
ATOM 1435 C C . ALA A 1 195 ? -9.219 -12.18 -1.157 1 98.81 195 ALA A C 1
ATOM 1437 O O . ALA A 1 195 ? -8.688 -13.273 -1.368 1 98.81 195 ALA A O 1
ATOM 1438 N N . THR A 1 196 ? -8.57 -11.188 -0.587 1 98.81 196 THR A N 1
ATOM 1439 C CA . THR A 1 196 ? -7.203 -11.352 -0.094 1 98.81 196 THR A CA 1
ATOM 1440 C C . THR A 1 196 ? -7.148 -12.406 1.007 1 98.81 196 THR A C 1
ATOM 1442 O O . THR A 1 196 ? -6.305 -13.305 0.972 1 98.81 196 THR A O 1
ATOM 1445 N N . TYR A 1 197 ? -8.055 -12.359 1.949 1 98.75 197 TYR A N 1
ATOM 1446 C CA . TYR A 1 197 ? -8.109 -13.352 3.02 1 98.75 197 TYR A CA 1
ATOM 1447 C C . TYR A 1 197 ? -8.32 -14.75 2.457 1 98.75 197 TYR A C 1
ATOM 1449 O O . TYR A 1 197 ? -7.633 -15.695 2.852 1 98.75 197 TYR A O 1
ATOM 1457 N N . ALA A 1 198 ? -9.266 -14.812 1.558 1 98.56 198 ALA A N 1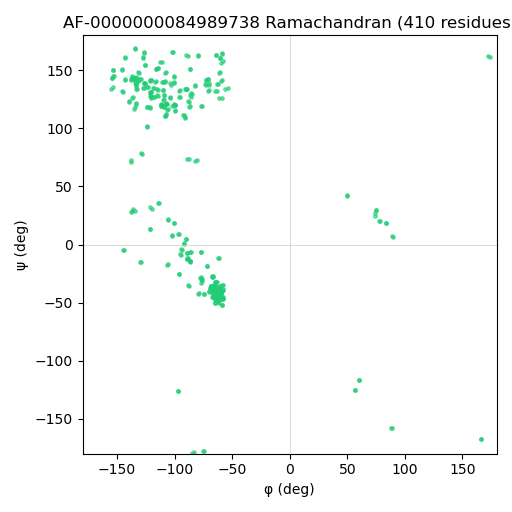
ATOM 1458 C CA . ALA A 1 198 ? -9.602 -16.109 0.961 1 98.56 198 ALA A CA 1
ATOM 1459 C C . ALA A 1 198 ? -8.398 -16.688 0.223 1 98.56 198 ALA A C 1
ATOM 1461 O O . ALA A 1 198 ? -8.133 -17.891 0.318 1 98.56 198 ALA A O 1
ATOM 1462 N N . ALA A 1 199 ? -7.668 -15.883 -0.503 1 98.31 199 ALA A N 1
ATOM 1463 C CA . ALA A 1 199 ? -6.52 -16.344 -1.274 1 98.31 199 ALA A CA 1
ATOM 1464 C C . ALA A 1 199 ? -5.414 -16.859 -0.355 1 98.31 199 ALA A C 1
ATOM 1466 O O . ALA A 1 199 ? -4.805 -17.891 -0.627 1 98.31 199 ALA A O 1
ATOM 1467 N N . LEU A 1 200 ? -5.129 -16.141 0.687 1 98 200 LEU A N 1
ATOM 1468 C CA . LEU A 1 200 ? -4.078 -16.531 1.619 1 98 200 LEU A CA 1
ATOM 1469 C C . LEU A 1 200 ? -4.461 -17.797 2.369 1 98 200 LEU A C 1
ATOM 1471 O O . LEU A 1 200 ? -3.627 -18.688 2.562 1 98 200 LEU A O 1
ATOM 1475 N N . ALA A 1 201 ? -5.75 -17.875 2.801 1 97.69 201 ALA A N 1
ATOM 1476 C CA . ALA A 1 201 ? -6.23 -19.094 3.449 1 97.69 201 ALA A CA 1
ATOM 1477 C C . ALA A 1 201 ? -6.105 -20.297 2.52 1 97.69 201 ALA A C 1
ATOM 1479 O O . ALA A 1 201 ? -5.691 -21.375 2.945 1 97.69 201 ALA A O 1
ATOM 1480 N N . ASP A 1 202 ? -6.465 -20.047 1.277 1 97.44 202 ASP A N 1
ATOM 1481 C CA . ASP A 1 202 ? -6.371 -21.109 0.276 1 97.44 202 ASP A CA 1
ATOM 1482 C C . ASP A 1 202 ? -4.926 -21.562 0.081 1 97.44 202 ASP A C 1
ATOM 1484 O O . ASP A 1 202 ? -4.641 -22.766 0.054 1 97.44 202 ASP A O 1
ATOM 1488 N N . ALA A 1 203 ? -3.99 -20.625 -0.065 1 96.06 203 ALA A N 1
ATOM 1489 C CA . ALA A 1 203 ? -2.576 -20.938 -0.267 1 96.06 203 ALA A CA 1
ATOM 1490 C C . ALA A 1 203 ? -2.008 -21.703 0.919 1 96.06 203 ALA A C 1
ATOM 1492 O O . ALA A 1 203 ? -1.222 -22.641 0.74 1 96.06 203 ALA A O 1
ATOM 1493 N N . LEU A 1 204 ? -2.377 -21.375 2.133 1 94.25 204 LEU A N 1
ATOM 1494 C CA . LEU A 1 204 ? -1.817 -21.969 3.344 1 94.25 204 LEU A CA 1
ATOM 1495 C C . LEU A 1 204 ? -2.408 -23.359 3.598 1 94.25 204 LEU A C 1
ATOM 1497 O O . LEU A 1 204 ? -1.795 -24.188 4.277 1 94.2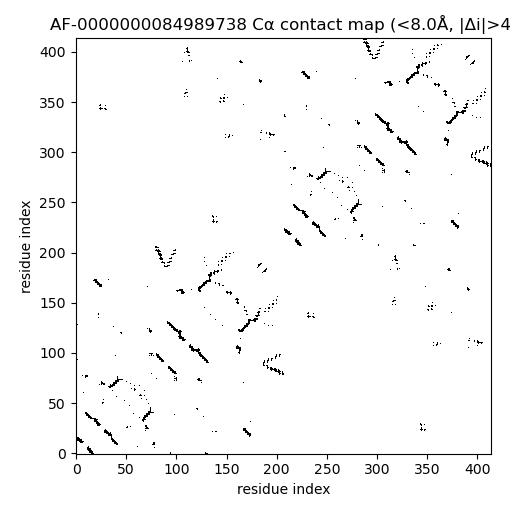5 204 LEU A O 1
ATOM 1501 N N . ARG A 1 205 ? -3.629 -23.547 3.146 1 90.88 205 ARG A N 1
ATOM 1502 C CA . ARG A 1 205 ? -4.234 -24.875 3.271 1 90.88 205 ARG A CA 1
ATOM 1503 C C . ARG A 1 205 ? -3.514 -25.891 2.393 1 90.88 205 ARG A C 1
ATOM 1505 O O . ARG A 1 205 ? -3.529 -27.094 2.682 1 90.88 205 ARG A O 1
ATOM 1512 N N . ARG A 1 206 ? -2.943 -25.453 1.36 1 80.75 206 ARG A N 1
ATOM 1513 C CA . ARG A 1 206 ? -2.283 -26.312 0.384 1 80.75 206 ARG A CA 1
ATOM 1514 C C . ARG A 1 206 ? -0.838 -26.594 0.787 1 80.75 206 ARG A C 1
ATOM 1516 O O . ARG A 1 206 ? -0.172 -27.438 0.188 1 80.75 206 ARG A O 1
ATOM 1523 N N . ASP A 1 207 ? -0.33 -25.781 1.79 1 70.12 207 ASP A N 1
ATOM 1524 C CA . ASP A 1 207 ? 1.042 -25.984 2.248 1 70.12 207 ASP A CA 1
ATOM 1525 C C . ASP A 1 207 ? 1.132 -27.156 3.209 1 70.12 207 ASP A C 1
ATOM 1527 O O . ASP A 1 207 ? 0.182 -27.453 3.939 1 70.12 207 ASP A O 1
ATOM 1531 N N . MET B 1 1 ? 15 16.312 4.555 1 83.56 1 MET B N 1
ATOM 1532 C CA . MET B 1 1 ? 13.82 16.031 3.748 1 83.56 1 MET B CA 1
ATOM 1533 C C . MET B 1 1 ? 12.773 17.125 3.914 1 83.56 1 MET B C 1
ATOM 1535 O O . MET B 1 1 ? 12.359 17.75 2.936 1 83.56 1 MET B O 1
ATOM 1539 N N . ILE B 1 2 ? 12.453 17.438 5.055 1 92.31 2 ILE B N 1
ATOM 1540 C CA . ILE B 1 2 ? 11.523 18.531 5.344 1 92.31 2 ILE B CA 1
ATOM 1541 C C . ILE B 1 2 ? 12.305 19.75 5.797 1 92.31 2 ILE B C 1
ATOM 1543 O O . ILE B 1 2 ? 13.008 19.719 6.812 1 92.31 2 ILE B O 1
ATOM 1547 N N . ALA B 1 3 ? 12.242 20.875 5.102 1 93.38 3 ALA B N 1
ATOM 1548 C CA . ALA B 1 3 ? 12.922 22.125 5.441 1 93.38 3 ALA B CA 1
ATOM 1549 C C . ALA B 1 3 ? 12.172 22.875 6.539 1 93.38 3 ALA B C 1
ATOM 1551 O O . ALA B 1 3 ? 12.781 23.391 7.477 1 93.38 3 ALA B O 1
ATOM 1552 N N . GLU B 1 4 ? 10.844 22.875 6.402 1 94.44 4 GLU B N 1
ATOM 1553 C CA . GLU B 1 4 ? 10.023 23.641 7.336 1 94.44 4 GLU B CA 1
ATOM 1554 C C . GLU B 1 4 ? 8.617 23.047 7.434 1 94.44 4 GLU B C 1
ATOM 1556 O O . GLU B 1 4 ? 8.102 22.484 6.465 1 94.44 4 GLU B O 1
ATOM 1561 N N . ILE B 1 5 ? 8.109 23.094 8.578 1 94.19 5 ILE B N 1
ATOM 1562 C CA . ILE B 1 5 ? 6.691 22.844 8.82 1 94.19 5 ILE B CA 1
ATOM 1563 C C . ILE B 1 5 ? 5.988 24.141 9.203 1 94.19 5 ILE B C 1
ATOM 1565 O O . ILE B 1 5 ? 6.336 24.766 10.203 1 94.19 5 ILE B O 1
ATOM 1569 N N . ILE B 1 6 ? 5.066 24.5 8.398 1 93.19 6 ILE B N 1
ATOM 1570 C CA . ILE B 1 6 ? 4.391 25.781 8.555 1 93.19 6 ILE B CA 1
ATOM 1571 C C . ILE B 1 6 ? 2.92 25.562 8.898 1 93.19 6 ILE B C 1
ATOM 1573 O O . ILE B 1 6 ? 2.23 24.797 8.219 1 93.19 6 ILE B O 1
ATOM 1577 N N . HIS B 1 7 ? 2.529 26.203 9.945 1 91.88 7 HIS B N 1
ATOM 1578 C CA . HIS B 1 7 ? 1.112 26.203 10.289 1 91.88 7 HIS B CA 1
ATOM 1579 C C . HIS B 1 7 ? 0.436 27.5 9.852 1 91.88 7 HIS B C 1
ATOM 1581 O O . HIS B 1 7 ? 0.858 28.578 10.242 1 91.88 7 HIS B O 1
ATOM 1587 N N . ARG B 1 8 ? -0.5 27.359 9.031 1 92.69 8 ARG B N 1
ATOM 1588 C CA . ARG B 1 8 ? -1.312 28.469 8.555 1 92.69 8 ARG B CA 1
ATOM 1589 C C . ARG B 1 8 ? -2.793 28.219 8.82 1 92.69 8 ARG B C 1
ATOM 1591 O O . ARG B 1 8 ? -3.479 27.578 8.023 1 92.69 8 ARG B O 1
ATOM 1598 N N . GLY B 1 9 ? -3.303 28.875 9.883 1 92 9 GLY B N 1
ATOM 1599 C CA . GLY B 1 9 ? -4.66 28.547 10.289 1 92 9 GLY B CA 1
ATOM 1600 C C . GLY B 1 9 ? -4.824 27.094 10.68 1 92 9 GLY B C 1
ATOM 1601 O O . GLY B 1 9 ? -4.141 26.609 11.586 1 92 9 GLY B O 1
ATOM 1602 N N . THR B 1 10 ? -5.617 26.5 9.898 1 92 10 THR B N 1
ATOM 1603 C CA . THR B 1 10 ? -5.867 25.094 10.195 1 92 10 THR B CA 1
ATOM 1604 C C . THR B 1 10 ? -5.082 24.188 9.25 1 92 10 THR B C 1
ATOM 1606 O O . THR B 1 10 ? -5.227 22.969 9.289 1 92 10 THR B O 1
ATOM 1609 N N . ASP B 1 11 ? -4.207 24.797 8.461 1 96.25 11 ASP B N 1
ATOM 1610 C CA . ASP B 1 11 ? -3.428 24.016 7.5 1 96.25 11 ASP B CA 1
ATOM 1611 C C . ASP B 1 11 ? -2.018 23.75 8.023 1 96.25 11 ASP B C 1
ATOM 1613 O O . ASP B 1 11 ? -1.461 24.578 8.758 1 96.25 11 ASP B O 1
ATOM 1617 N N . VAL B 1 12 ? -1.531 22.609 7.711 1 97.38 12 VAL B N 1
ATOM 1618 C CA . VAL B 1 12 ? -0.128 22.281 7.938 1 97.38 12 VAL B CA 1
ATOM 1619 C C . VAL B 1 12 ? 0.595 22.141 6.602 1 97.38 12 VAL B C 1
ATOM 1621 O O . VAL B 1 12 ? 0.228 21.297 5.777 1 97.38 12 VAL B O 1
ATOM 1624 N N . VAL B 1 13 ? 1.619 22.969 6.344 1 97.94 13 VAL B N 1
ATOM 1625 C CA . VAL B 1 13 ? 2.398 22.938 5.109 1 97.94 13 VAL B CA 1
ATOM 1626 C C . VAL B 1 13 ? 3.814 22.438 5.402 1 97.94 13 VAL B C 1
ATOM 1628 O O . VAL B 1 13 ? 4.516 23.016 6.242 1 97.94 13 VAL B O 1
ATOM 1631 N N . LEU B 1 14 ? 4.16 21.375 4.777 1 98.38 14 LEU B N 1
ATOM 1632 C CA . LEU B 1 14 ? 5.527 20.875 4.836 1 98.38 14 LEU B CA 1
ATOM 1633 C C . LEU B 1 14 ? 6.312 21.281 3.594 1 98.38 14 LEU B C 1
ATOM 1635 O O . LEU B 1 14 ? 5.98 20.875 2.48 1 98.38 14 LEU B O 1
ATOM 1639 N N . GLN B 1 15 ? 7.289 22.078 3.779 1 98.31 15 GLN B N 1
ATOM 1640 C CA . GLN B 1 15 ? 8.18 22.469 2.695 1 98.31 15 GLN B CA 1
ATOM 1641 C C . GLN B 1 15 ? 9.43 21.594 2.66 1 98.31 15 GLN B C 1
ATOM 1643 O O . GLN B 1 15 ? 10.117 21.453 3.674 1 98.31 15 GLN B O 1
ATOM 1648 N N . LEU B 1 16 ? 9.688 21.047 1.517 1 97.81 16 LEU B N 1
ATOM 1649 C CA . LEU B 1 16 ? 10.812 20.125 1.361 1 97.81 16 LEU B CA 1
ATOM 1650 C C . LEU B 1 16 ? 12.094 20.891 1.053 1 97.81 16 LEU B C 1
ATOM 1652 O O . LEU B 1 16 ? 12.047 21.984 0.48 1 97.81 16 LEU B O 1
ATOM 1656 N N . ASP B 1 17 ? 13.234 20.344 1.45 1 96.69 17 ASP B N 1
ATOM 1657 C CA . ASP B 1 17 ? 14.523 21 1.188 1 96.69 17 ASP B CA 1
ATOM 1658 C C . ASP B 1 17 ? 15.086 20.562 -0.161 1 96.69 17 ASP B C 1
ATOM 1660 O O . ASP B 1 17 ? 16.125 21.047 -0.591 1 96.69 17 ASP B O 1
ATOM 1664 N N . THR B 1 18 ? 14.5 19.625 -0.801 1 95.69 18 THR B N 1
ATOM 1665 C CA . THR B 1 18 ? 14.859 19.141 -2.131 1 95.69 18 THR B CA 1
ATOM 1666 C C . THR B 1 18 ? 13.609 18.781 -2.932 1 95.69 18 THR B C 1
ATOM 1668 O O . THR B 1 18 ? 12.523 18.641 -2.365 1 95.69 18 THR B O 1
ATOM 1671 N N . VAL B 1 19 ? 13.766 18.703 -4.25 1 97.38 19 VAL B N 1
ATOM 1672 C CA . VAL B 1 19 ? 12.672 18.266 -5.121 1 97.38 19 VAL B CA 1
ATOM 1673 C C . VAL B 1 19 ? 12.461 16.75 -4.969 1 97.38 19 VAL B C 1
ATOM 1675 O O . VAL B 1 19 ? 13.43 15.992 -4.898 1 97.38 19 VAL B O 1
ATOM 1678 N N . ALA B 1 20 ? 11.156 16.406 -4.914 1 98.31 20 ALA B N 1
ATOM 1679 C CA . ALA B 1 20 ? 10.891 15 -4.625 1 98.31 20 ALA B CA 1
ATOM 1680 C C . ALA B 1 20 ? 9.977 14.383 -5.688 1 98.31 20 ALA B C 1
ATOM 1682 O O . ALA B 1 20 ? 9.312 15.102 -6.434 1 98.31 20 ALA B O 1
ATOM 1683 N N . VAL B 1 21 ? 10.078 13.086 -5.84 1 98.5 21 VAL B N 1
ATOM 1684 C CA . VAL B 1 21 ? 9.047 12.258 -6.461 1 98.5 21 VAL B CA 1
ATOM 1685 C C . VAL B 1 21 ? 8.055 11.781 -5.398 1 98.5 21 VAL B C 1
ATOM 1687 O O . VAL B 1 21 ? 8.461 11.391 -4.301 1 98.5 21 VAL B O 1
ATOM 1690 N N . ALA B 1 22 ? 6.738 11.898 -5.738 1 98.75 22 ALA B N 1
ATOM 1691 C CA . ALA B 1 22 ? 5.703 11.477 -4.797 1 98.75 22 ALA B CA 1
ATOM 1692 C C . ALA B 1 22 ? 4.828 10.375 -5.398 1 98.75 22 ALA B C 1
ATOM 1694 O O . ALA B 1 22 ? 4.48 10.43 -6.578 1 98.75 22 ALA B O 1
ATOM 1695 N N . LEU B 1 23 ? 4.637 9.375 -4.676 1 98.81 23 LEU B N 1
ATOM 1696 C CA . LEU B 1 23 ? 3.592 8.383 -4.887 1 98.81 23 LEU B CA 1
ATOM 1697 C C . LEU B 1 23 ? 2.504 8.508 -3.824 1 98.81 23 LEU B C 1
ATOM 1699 O O . LEU B 1 23 ? 2.744 8.211 -2.648 1 98.81 23 LEU B O 1
ATOM 1703 N N . SER B 1 24 ? 1.272 8.969 -4.266 1 98.75 24 SER B N 1
ATOM 1704 C CA . SER B 1 24 ? 0.299 9.375 -3.256 1 98.75 24 SER B CA 1
ATOM 1705 C C . SER B 1 24 ? -1.118 9 -3.674 1 98.75 24 SER B C 1
ATOM 1707 O O . SER B 1 24 ? -1.482 9.133 -4.844 1 98.75 24 SER B O 1
ATOM 1709 N N . SER B 1 25 ? -1.892 8.586 -2.701 1 98.56 25 SER B N 1
ATOM 1710 C CA . SER B 1 25 ? -3.289 8.25 -2.955 1 98.56 25 SER B CA 1
ATOM 1711 C C . SER B 1 25 ? -4.191 9.469 -2.779 1 98.56 25 SER B C 1
ATOM 1713 O O . SER B 1 25 ? -5.418 9.352 -2.871 1 98.56 25 SER B O 1
ATOM 1715 N N . THR B 1 26 ? -3.627 10.664 -2.523 1 98.06 26 THR B N 1
ATOM 1716 C CA . THR B 1 26 ? -4.434 11.875 -2.439 1 98.06 26 THR B CA 1
ATOM 1717 C C . THR B 1 26 ? -5.164 12.133 -3.754 1 98.06 26 THR B C 1
ATOM 1719 O O . THR B 1 26 ? -4.766 11.625 -4.801 1 98.06 26 THR B O 1
ATOM 1722 N N . VAL B 1 27 ? -6.172 12.914 -3.641 1 96.75 27 VAL B N 1
ATOM 1723 C CA . VAL B 1 27 ? -7.008 13.203 -4.805 1 96.75 27 VAL B CA 1
ATOM 1724 C C . VAL B 1 27 ? -6.152 13.812 -5.914 1 96.75 27 VAL B C 1
ATOM 1726 O O . VAL B 1 27 ? -6.359 13.523 -7.094 1 96.75 27 VAL B O 1
ATOM 1729 N N . ASP B 1 28 ? -5.18 14.578 -5.621 1 97.88 28 ASP B N 1
ATOM 1730 C CA . ASP B 1 28 ? -4.312 15.227 -6.598 1 97.88 28 ASP B CA 1
ATOM 1731 C C . ASP B 1 28 ? -2.99 14.477 -6.742 1 97.88 28 ASP B C 1
ATOM 1733 O O . ASP B 1 28 ? -1.99 15.047 -7.18 1 97.88 28 ASP B O 1
ATOM 1737 N N . GLY B 1 29 ? -2.961 13.25 -6.312 1 97.81 29 GLY B N 1
ATOM 1738 C CA . GLY B 1 29 ? -1.7 12.531 -6.191 1 97.81 29 GLY B CA 1
ATOM 1739 C C . GLY B 1 29 ? -1.4 11.648 -7.387 1 97.81 29 GLY B C 1
ATOM 1740 O O . GLY B 1 29 ? -1.468 12.102 -8.531 1 97.81 29 GLY B O 1
ATOM 1741 N N . GLY B 1 30 ? -1.157 10.422 -7.164 1 97.62 30 GLY B N 1
ATOM 1742 C CA . GLY B 1 30 ? -0.562 9.531 -8.148 1 97.62 30 GLY B CA 1
ATOM 1743 C C . GLY B 1 30 ? 0.954 9.531 -8.117 1 97.62 30 GLY B C 1
ATOM 1744 O O . GLY B 1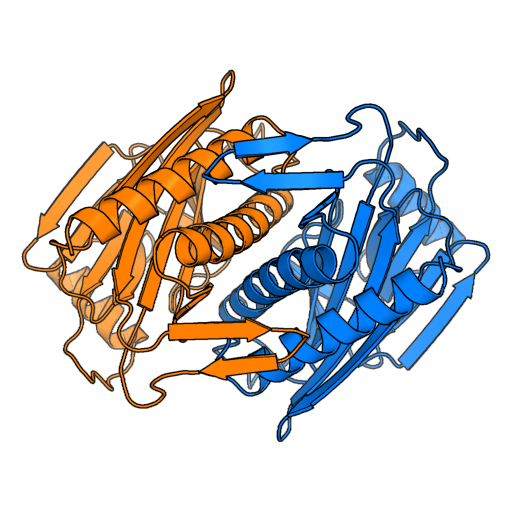 30 ? 1.555 9.641 -7.043 1 97.62 30 GLY B O 1
ATOM 1745 N N . LEU B 1 31 ? 1.562 9.141 -9.211 1 98.19 31 LEU B N 1
ATOM 1746 C CA . LEU B 1 31 ? 3.01 9.25 -9.359 1 98.19 31 LEU B CA 1
ATOM 1747 C C . LEU B 1 31 ? 3.398 10.586 -9.984 1 98.19 31 LEU B C 1
ATOM 1749 O O . LEU B 1 31 ? 3.137 10.82 -11.164 1 98.19 31 LEU B O 1
ATOM 1753 N N . ARG B 1 32 ? 4.02 11.461 -9.125 1 98.19 32 ARG B N 1
ATOM 1754 C CA . ARG B 1 32 ? 4.324 12.812 -9.578 1 98.19 32 ARG B CA 1
ATOM 1755 C C . ARG B 1 32 ? 5.766 13.188 -9.25 1 98.19 32 ARG B C 1
ATOM 1757 O O . ARG B 1 32 ? 6.266 12.867 -8.172 1 98.19 32 ARG B O 1
ATOM 1764 N N . GLY B 1 33 ? 6.383 13.867 -10.164 1 97.88 33 GLY B N 1
ATOM 1765 C CA . GLY B 1 33 ? 7.672 14.492 -9.914 1 97.88 33 GLY B CA 1
ATOM 1766 C C . GLY B 1 33 ? 7.578 15.977 -9.648 1 97.88 33 GLY B C 1
ATOM 1767 O O . GLY B 1 33 ? 6.512 16.578 -9.812 1 97.88 33 GLY B O 1
ATOM 1768 N N . GLY B 1 34 ? 8.664 16.531 -9.133 1 98.12 34 GLY B N 1
ATOM 1769 C CA . GLY B 1 34 ? 8.742 17.969 -8.992 1 98.12 34 GLY B CA 1
ATOM 1770 C C . GLY B 1 34 ? 8.078 18.484 -7.734 1 98.12 34 GLY B C 1
ATOM 1771 O O . GLY B 1 34 ? 7.785 19.688 -7.625 1 98.12 34 GLY B O 1
ATOM 1772 N N . ILE B 1 35 ? 7.855 17.672 -6.77 1 98.62 35 ILE B N 1
ATOM 1773 C CA . ILE B 1 35 ? 7.094 18.047 -5.582 1 98.62 35 ILE B CA 1
ATOM 1774 C C . ILE B 1 35 ? 8 18.781 -4.602 1 98.62 35 ILE B C 1
ATOM 1776 O O . ILE B 1 35 ? 9.117 18.328 -4.32 1 98.62 35 ILE B O 1
ATOM 1780 N N . ARG B 1 36 ? 7.477 19.859 -4.031 1 98.38 36 ARG B N 1
ATOM 1781 C CA . ARG B 1 36 ? 8.227 20.656 -3.066 1 98.38 36 ARG B CA 1
ATOM 1782 C C . ARG B 1 36 ? 7.418 20.891 -1.795 1 98.38 36 ARG B C 1
ATOM 1784 O O . ARG B 1 36 ? 7.969 21.281 -0.761 1 98.38 36 ARG B O 1
ATOM 1791 N N . TYR B 1 37 ? 6.109 20.609 -1.925 1 98.62 37 TYR B N 1
ATOM 1792 C CA . TYR B 1 37 ? 5.238 20.875 -0.788 1 98.62 37 TYR B CA 1
ATOM 1793 C C . TYR B 1 37 ? 4.281 19.719 -0.551 1 98.62 37 TYR B C 1
ATOM 1795 O O . TYR B 1 37 ? 3.799 19.094 -1.502 1 98.62 37 TYR B O 1
ATOM 1803 N N . VAL B 1 38 ? 4.035 19.438 0.675 1 98.75 38 VAL B N 1
ATOM 1804 C CA . VAL B 1 38 ? 2.936 18.594 1.119 1 98.75 38 VAL B CA 1
ATOM 1805 C C . VAL B 1 38 ? 2.025 19.375 2.062 1 98.75 38 VAL B C 1
ATOM 1807 O O . VAL B 1 38 ? 2.502 20.031 2.988 1 98.75 38 VAL B O 1
ATOM 1810 N N . VAL B 1 39 ? 0.731 19.312 1.806 1 98.62 39 VAL B N 1
ATOM 1811 C CA . VAL B 1 39 ? -0.214 20.094 2.605 1 98.62 39 VAL B CA 1
ATOM 1812 C C . VAL B 1 39 ? -1.222 19.156 3.264 1 98.62 39 VAL B C 1
ATOM 1814 O O . VAL B 1 39 ? -1.754 18.25 2.615 1 98.62 39 VAL B O 1
ATOM 1817 N N . HIS B 1 40 ? -1.372 19.266 4.523 1 98.12 40 HIS B N 1
ATOM 1818 C CA . HIS B 1 40 ? -2.58 18.812 5.199 1 98.12 40 HIS B CA 1
ATOM 1819 C C . HIS B 1 40 ? -3.602 19.938 5.32 1 98.12 40 HIS B C 1
ATOM 1821 O O . HIS B 1 40 ? -3.396 20.891 6.074 1 98.12 40 HIS B O 1
ATOM 1827 N N . HIS B 1 41 ? -4.664 19.781 4.59 1 97.38 41 HIS B N 1
ATOM 1828 C CA . HIS B 1 41 ? -5.668 20.844 4.527 1 97.38 41 HIS B CA 1
ATOM 1829 C C . HIS B 1 41 ? -6.945 20.438 5.254 1 97.38 41 HIS B C 1
ATOM 1831 O O . HIS B 1 41 ? -7.543 19.406 4.934 1 97.38 41 HIS B O 1
ATOM 1837 N N . LYS B 1 42 ? -7.363 21.266 6.102 1 95.25 42 LYS B N 1
ATOM 1838 C CA . LYS B 1 42 ? -8.586 20.984 6.848 1 95.25 42 LYS B CA 1
ATOM 1839 C C . LYS B 1 42 ? -9.82 21.438 6.066 1 95.25 42 LYS B C 1
ATOM 1841 O O . LYS B 1 42 ? -9.859 22.547 5.555 1 95.25 42 LYS B O 1
ATOM 1846 N N . VAL B 1 43 ? -10.742 20.562 5.969 1 93.88 43 VAL B N 1
ATOM 1847 C CA . VAL B 1 43 ? -12.055 20.891 5.434 1 93.88 43 VAL B CA 1
ATOM 1848 C C . VAL B 1 43 ? -13.102 20.797 6.547 1 93.88 43 VAL B C 1
ATOM 1850 O O . VAL B 1 43 ? -12.859 20.188 7.586 1 93.88 43 VAL B O 1
ATOM 1853 N N . PRO B 1 44 ? -14.234 21.5 6.391 1 89 44 PRO B N 1
ATOM 1854 C CA . PRO B 1 44 ? -15.281 21.422 7.414 1 89 44 PRO B CA 1
ATOM 1855 C C . PRO B 1 44 ? -15.773 20 7.641 1 89 44 PRO B C 1
ATOM 1857 O O . PRO B 1 44 ? -15.664 19.141 6.754 1 89 44 PRO B O 1
ATOM 1860 N N . TYR B 1 45 ? -16.328 19.953 8.844 1 85.38 45 TYR B N 1
ATOM 1861 C CA . TYR B 1 45 ? -16.984 18.688 9.164 1 85.38 45 TYR B CA 1
ATOM 1862 C C . TYR B 1 45 ? -18.125 18.406 8.203 1 85.38 45 TYR B C 1
ATOM 1864 O O . TYR B 1 45 ? -18.969 19.281 7.949 1 85.38 45 TYR B O 1
ATOM 1872 N N . ARG B 1 46 ? -18.312 17.422 7.535 1 82.56 46 ARG B N 1
ATOM 1873 C CA . ARG B 1 46 ? -19.328 16.984 6.586 1 82.56 46 ARG B CA 1
ATOM 1874 C C . ARG B 1 46 ? -19.188 17.719 5.254 1 82.56 46 ARG B C 1
ATOM 1876 O O . ARG B 1 46 ? -20.188 18.031 4.598 1 82.56 46 ARG B O 1
ATOM 1883 N N . TRP B 1 47 ? -18.078 18.062 5.07 1 87.56 47 TRP B N 1
ATOM 1884 C CA . TRP B 1 47 ? -17.766 18.703 3.797 1 87.56 47 TRP B CA 1
ATOM 1885 C C . TRP B 1 47 ? -18.156 17.812 2.625 1 87.56 47 TRP B C 1
ATOM 1887 O O . TRP B 1 47 ? -17.906 16.609 2.648 1 87.56 47 TRP B O 1
ATOM 1897 N N . ASN B 1 48 ? -18.828 18.422 1.605 1 86.06 48 ASN B N 1
ATOM 1898 C CA . ASN B 1 48 ? -19.266 17.641 0.453 1 86.06 48 ASN B CA 1
ATOM 1899 C C . ASN B 1 48 ? -18.953 18.359 -0.858 1 86.06 48 ASN B C 1
ATOM 1901 O O . ASN B 1 48 ? -19.688 18.203 -1.843 1 86.06 48 ASN B O 1
ATOM 1905 N N . GLY B 1 49 ? -17.984 19.141 -0.938 1 92.31 49 GLY B N 1
ATOM 1906 C CA . GLY B 1 49 ? -17.578 19.828 -2.156 1 92.31 49 GLY B CA 1
ATOM 1907 C C . GLY B 1 49 ? -16.703 18.984 -3.051 1 92.31 49 GLY B C 1
ATOM 1908 O O . GLY B 1 49 ? -16.469 17.797 -2.768 1 92.31 49 GLY B O 1
ATOM 1909 N N . ASP B 1 50 ? -16.266 19.531 -4.168 1 95.38 50 ASP B N 1
ATOM 1910 C CA . ASP B 1 50 ? -15.344 18.891 -5.086 1 95.38 50 ASP B CA 1
ATOM 1911 C C . ASP B 1 50 ? -13.914 18.938 -4.551 1 95.38 50 ASP B C 1
ATOM 1913 O O . ASP B 1 50 ? -13.336 20.016 -4.391 1 95.38 50 ASP B O 1
ATOM 1917 N N . PRO B 1 51 ? -13.375 17.812 -4.348 1 95.88 51 PRO B N 1
ATOM 1918 C CA . PRO B 1 51 ? -12.062 17.797 -3.695 1 95.88 51 PRO B CA 1
ATOM 1919 C C . PRO B 1 51 ? -10.992 18.5 -4.516 1 95.88 51 PRO B C 1
ATOM 1921 O O . PRO B 1 51 ? -10.148 19.219 -3.953 1 95.88 51 PRO B O 1
ATOM 1924 N N . LEU B 1 52 ? -11.016 18.328 -5.824 1 96.19 52 LEU B N 1
ATOM 1925 C CA . LEU B 1 52 ? -9.992 18.938 -6.664 1 96.19 52 LEU B CA 1
ATOM 1926 C C . LEU B 1 52 ? -10.133 20.453 -6.664 1 96.19 52 LEU B C 1
ATOM 1928 O O . LEU B 1 52 ? -9.133 21.188 -6.625 1 96.19 52 LEU B O 1
ATOM 1932 N N . GLU B 1 53 ? -11.32 20.891 -6.707 1 97.31 53 GLU B N 1
ATOM 1933 C CA . GLU B 1 53 ? -11.562 22.328 -6.625 1 97.31 53 GLU B CA 1
ATOM 1934 C C . GLU B 1 53 ? -11.109 22.891 -5.281 1 97.31 53 GLU B C 1
ATOM 1936 O O . GLU B 1 53 ? -10.531 23.984 -5.219 1 97.31 53 GLU B O 1
ATOM 1941 N N . GLU B 1 54 ? -11.422 22.156 -4.223 1 97.44 54 GLU B N 1
ATOM 1942 C CA . GLU B 1 54 ? -11.008 22.578 -2.889 1 97.44 54 GLU B CA 1
ATOM 1943 C C . GLU B 1 54 ? -9.484 22.656 -2.781 1 97.44 54 GLU B C 1
ATOM 1945 O O . GLU B 1 54 ? -8.953 23.594 -2.188 1 97.44 54 GLU B O 1
ATOM 1950 N N . ILE B 1 55 ? -8.797 21.766 -3.377 1 98.19 55 ILE B N 1
ATOM 1951 C CA . ILE B 1 55 ? -7.34 21.719 -3.342 1 98.19 55 ILE B CA 1
ATOM 1952 C C . ILE B 1 55 ? -6.766 22.922 -4.09 1 98.19 55 ILE B C 1
ATOM 1954 O O . ILE B 1 55 ? -5.848 23.578 -3.596 1 98.19 55 ILE B O 1
ATOM 1958 N N . GLU B 1 56 ? -7.316 23.172 -5.207 1 97.75 56 GLU B N 1
ATOM 1959 C CA . GLU B 1 56 ? -6.855 24.312 -5.984 1 97.75 56 GLU B CA 1
ATOM 1960 C C . GLU B 1 56 ? -7.059 25.625 -5.215 1 97.75 56 GLU B C 1
ATOM 1962 O O . GLU B 1 56 ? -6.191 26.484 -5.223 1 97.75 56 GLU B O 1
ATOM 1967 N N . ARG B 1 57 ? -8.203 25.734 -4.629 1 97.62 57 ARG B N 1
ATOM 1968 C CA . ARG B 1 57 ? -8.492 26.906 -3.811 1 97.62 57 ARG B CA 1
ATOM 1969 C C . ARG B 1 57 ? -7.492 27.031 -2.662 1 97.62 57 ARG B C 1
ATOM 1971 O O . ARG B 1 57 ? -6.98 28.109 -2.393 1 97.62 57 ARG B O 1
ATOM 1978 N N . ALA B 1 58 ? -7.242 25.906 -1.975 1 97.69 58 ALA B N 1
ATOM 1979 C CA . ALA B 1 58 ? -6.297 25.906 -0.86 1 97.69 58 ALA B CA 1
ATOM 1980 C C . ALA B 1 58 ? -4.898 26.297 -1.321 1 97.69 58 ALA B C 1
ATOM 1982 O O . ALA B 1 58 ? -4.219 27.078 -0.647 1 97.69 58 ALA B O 1
ATOM 1983 N N . HIS B 1 59 ? -4.465 25.766 -2.463 1 98.31 59 HIS B N 1
ATOM 1984 C CA . HIS B 1 59 ? -3.148 26.094 -3 1 98.31 59 HIS B CA 1
ATOM 1985 C C . HIS B 1 59 ? -3.014 27.594 -3.254 1 98.31 59 HIS B C 1
ATOM 1987 O O . HIS B 1 59 ? -1.99 28.188 -2.92 1 98.31 59 HIS B O 1
ATOM 1993 N N . ALA B 1 60 ? -4.039 28.141 -3.883 1 98.12 60 ALA B N 1
ATOM 1994 C CA . ALA B 1 60 ? -4.043 29.578 -4.148 1 98.12 60 ALA B CA 1
ATOM 1995 C C . ALA B 1 60 ? -3.961 30.375 -2.85 1 98.12 60 ALA B C 1
ATOM 1997 O O . ALA B 1 60 ? -3.174 31.328 -2.744 1 98.12 60 ALA B O 1
ATOM 1998 N N . ALA B 1 61 ? -4.707 30.031 -1.866 1 97.62 61 ALA B N 1
ATOM 1999 C CA . ALA B 1 61 ? -4.742 30.734 -0.585 1 97.62 61 ALA B CA 1
ATOM 2000 C C . ALA B 1 61 ? -3.41 30.609 0.145 1 97.62 61 ALA B C 1
ATOM 2002 O O . ALA B 1 61 ? -2.984 31.547 0.828 1 97.62 61 ALA B O 1
ATOM 2003 N N . LEU B 1 62 ? -2.736 29.453 0.027 1 97.56 62 LEU B N 1
ATOM 2004 C CA . LEU B 1 62 ? -1.49 29.188 0.735 1 97.56 62 LEU B CA 1
ATOM 2005 C C . LEU B 1 62 ? -0.292 29.703 -0.048 1 97.56 62 LEU B C 1
ATOM 2007 O O . LEU B 1 62 ? 0.817 29.781 0.484 1 97.56 62 LEU B O 1
ATOM 2011 N N . GLY B 1 63 ? -0.525 30.031 -1.337 1 97.5 63 GLY B N 1
ATOM 2012 C CA . GLY B 1 63 ? 0.548 30.531 -2.184 1 97.5 63 GLY B CA 1
ATOM 2013 C C . GLY B 1 63 ? 1.516 29.438 -2.617 1 97.5 63 GLY B C 1
ATOM 2014 O O . GLY B 1 63 ? 2.721 29.672 -2.719 1 97.5 63 GLY B O 1
ATOM 2015 N N . VAL B 1 64 ? 1.059 28.203 -2.756 1 98 64 VAL B N 1
ATOM 2016 C CA . VAL B 1 64 ? 1.91 27.125 -3.225 1 98 64 VAL B CA 1
ATOM 2017 C C . VAL B 1 64 ? 1.475 26.688 -4.621 1 98 64 VAL B C 1
ATOM 2019 O O . VAL B 1 64 ? 0.28 26.672 -4.93 1 98 64 VAL B O 1
ATOM 2022 N N . PRO B 1 65 ? 2.404 26.391 -5.508 1 98.19 65 PRO B N 1
ATOM 2023 C CA . PRO B 1 65 ? 2.047 25.953 -6.859 1 98.19 65 PRO B CA 1
ATOM 2024 C C . PRO B 1 65 ? 1.426 24.562 -6.887 1 98.19 65 PRO B C 1
ATOM 2026 O O . PRO B 1 65 ? 1.997 23.609 -6.34 1 98.19 65 PRO B O 1
ATOM 2029 N N . SER B 1 66 ? 0.328 24.375 -7.578 1 98.12 66 SER B N 1
ATOM 2030 C CA . SER B 1 66 ? -0.398 23.109 -7.613 1 98.12 66 SER B CA 1
ATOM 2031 C C . SER B 1 66 ? 0.446 22.016 -8.242 1 98.12 66 SER B C 1
ATOM 2033 O O . SER B 1 66 ? 0.343 20.844 -7.852 1 98.12 66 SER B O 1
ATOM 2035 N N . ASP B 1 67 ? 1.291 22.359 -9.18 1 98 67 ASP B N 1
ATOM 2036 C CA . ASP B 1 67 ? 2.078 21.359 -9.891 1 98 67 ASP B CA 1
ATOM 2037 C C . ASP B 1 67 ? 3.25 20.875 -9.031 1 98 67 ASP B C 1
ATOM 2039 O O . ASP B 1 67 ? 3.875 19.859 -9.344 1 98 67 ASP B O 1
ATOM 2043 N N . GLU B 1 68 ? 3.459 21.5 -7.887 1 98.5 68 GLU B N 1
ATOM 2044 C CA . GLU B 1 68 ? 4.566 21.125 -7.008 1 98.5 68 GLU B CA 1
ATOM 2045 C C . GLU B 1 68 ? 4.059 20.703 -5.633 1 98.5 68 GLU B C 1
ATOM 2047 O O . GLU B 1 68 ? 4.824 20.672 -4.668 1 98.5 68 GLU B O 1
ATOM 2052 N N . THR B 1 69 ? 2.75 20.484 -5.547 1 98.75 69 THR B N 1
ATOM 2053 C CA . THR B 1 69 ? 2.17 20.266 -4.227 1 98.75 69 THR B CA 1
ATOM 2054 C C . THR B 1 69 ? 1.244 19.062 -4.23 1 98.75 69 THR B C 1
ATOM 2056 O O . THR B 1 69 ? 0.463 18.875 -5.168 1 98.75 69 THR B O 1
ATOM 2059 N N . ILE B 1 70 ? 1.381 18.219 -3.25 1 98.44 70 ILE B N 1
ATOM 2060 C CA . ILE B 1 70 ? 0.356 17.219 -2.975 1 98.44 70 ILE B CA 1
ATOM 2061 C C . ILE B 1 70 ? -0.399 17.594 -1.701 1 98.44 70 ILE B C 1
ATOM 2063 O O . ILE B 1 70 ? 0.183 18.156 -0.768 1 98.44 70 ILE B O 1
ATOM 2067 N N . THR B 1 71 ? -1.721 17.219 -1.667 1 98.75 71 THR B N 1
ATOM 2068 C CA . THR B 1 71 ? -2.539 17.75 -0.58 1 98.75 71 THR B CA 1
ATOM 2069 C C . THR B 1 71 ? -3.436 16.656 -0.003 1 98.75 71 THR B C 1
ATOM 2071 O O . THR B 1 71 ? -4.16 15.984 -0.741 1 98.75 71 THR B O 1
ATOM 2074 N N . PHE B 1 72 ? -3.32 16.516 1.286 1 98.06 72 PHE B N 1
ATOM 2075 C CA . PHE B 1 72 ? -4.258 15.703 2.049 1 98.06 72 PHE B CA 1
ATOM 2076 C C . PHE B 1 72 ? -5.43 16.547 2.539 1 98.06 72 PHE B C 1
ATOM 2078 O O . PHE B 1 72 ? -5.238 17.641 3.066 1 98.06 72 PHE B O 1
ATOM 2085 N N . LEU B 1 73 ? -6.633 16.031 2.369 1 96.25 73 LEU B N 1
ATOM 2086 C CA . LEU B 1 73 ? -7.82 16.641 2.949 1 96.25 73 LEU B CA 1
ATOM 2087 C C . LEU B 1 73 ? -8.242 15.914 4.227 1 96.25 73 LEU B C 1
ATOM 2089 O O . LEU B 1 73 ? -8.188 14.688 4.293 1 96.25 73 LEU B O 1
ATOM 2093 N N . THR B 1 74 ? -8.648 16.656 5.215 1 92.69 74 THR B N 1
ATOM 2094 C CA . THR B 1 74 ? -9.055 16.047 6.473 1 92.69 74 THR B CA 1
ATOM 2095 C C . THR B 1 74 ? -10.055 16.922 7.207 1 92.69 74 THR B C 1
ATOM 2097 O O . THR B 1 74 ? -9.961 18.156 7.156 1 92.69 74 THR B O 1
ATOM 2100 N N . ALA B 1 75 ? -10.992 16.281 7.887 1 89 75 ALA B N 1
ATOM 2101 C CA . ALA B 1 75 ? -11.922 16.984 8.766 1 89 75 ALA B CA 1
ATOM 2102 C C . ALA B 1 75 ? -11.422 17 10.203 1 89 75 ALA B C 1
ATOM 2104 O O . ALA B 1 75 ? -12.07 17.562 11.094 1 89 75 ALA B O 1
ATOM 2105 N N . ALA B 1 76 ? -10.328 16.312 10.43 1 84.44 76 ALA B N 1
ATOM 2106 C CA . ALA B 1 76 ? -9.766 16.25 11.773 1 84.44 76 ALA B CA 1
ATOM 2107 C C . ALA B 1 76 ? -9.414 17.625 12.305 1 84.44 76 ALA B C 1
ATOM 2109 O O . ALA B 1 76 ? -9.328 18.594 11.531 1 84.44 76 ALA B O 1
ATOM 2110 N N . GLN B 1 77 ? -9.18 17.75 13.617 1 82.38 77 GLN B N 1
ATOM 2111 C CA . GLN B 1 77 ? -8.953 19.031 14.273 1 82.38 77 GLN B CA 1
ATOM 2112 C C . GLN B 1 77 ? -7.504 19.484 14.117 1 82.38 77 GLN B C 1
ATOM 2114 O O . GLN B 1 77 ? -6.777 19.594 15.109 1 82.38 77 GLN B O 1
ATOM 2119 N N . LEU B 1 78 ? -7.168 19.859 12.992 1 81.5 78 LEU B N 1
ATOM 2120 C CA . LEU B 1 78 ? -5.84 20.406 12.734 1 81.5 78 LEU B CA 1
ATOM 2121 C C . LEU B 1 78 ? -5.703 21.812 13.336 1 81.5 78 LEU B C 1
ATOM 2123 O O . LEU B 1 78 ? -6.688 22.547 13.438 1 81.5 78 LEU B O 1
ATOM 2127 N N . PRO B 1 79 ? -4.539 22.094 13.883 1 81.44 79 PRO B N 1
ATOM 2128 C CA . PRO B 1 79 ? -3.281 21.344 13.805 1 81.44 79 PRO B CA 1
ATOM 2129 C C . PRO B 1 79 ? -3.061 20.438 15.008 1 81.44 79 PRO B C 1
ATOM 2131 O O . PRO B 1 79 ? -2.045 19.734 15.086 1 81.44 79 PRO B O 1
ATOM 2134 N N . ARG B 1 80 ? -4.035 20.25 15.883 1 81.81 80 ARG B N 1
ATOM 2135 C CA . ARG B 1 80 ? -3.898 19.547 17.156 1 81.81 80 ARG B CA 1
ATOM 2136 C C . ARG B 1 80 ? -3.57 18.078 16.938 1 81.81 80 ARG B C 1
ATOM 2138 O O . ARG B 1 80 ? -2.771 17.5 17.672 1 81.81 80 ARG B O 1
ATOM 2145 N N . VAL B 1 81 ? -4.059 17.516 15.891 1 90.31 81 VAL B N 1
ATOM 2146 C CA . VAL B 1 81 ? -3.926 16.078 15.703 1 90.31 81 VAL B CA 1
ATOM 2147 C C . VAL B 1 81 ? -2.875 15.789 14.633 1 90.31 81 VAL B C 1
ATOM 2149 O O . VAL B 1 81 ? -2.998 14.82 13.875 1 90.31 81 VAL B O 1
ATOM 2152 N N . HIS B 1 82 ? -2.016 16.734 14.43 1 94.25 82 HIS B N 1
ATOM 2153 C CA . HIS B 1 82 ? -0.863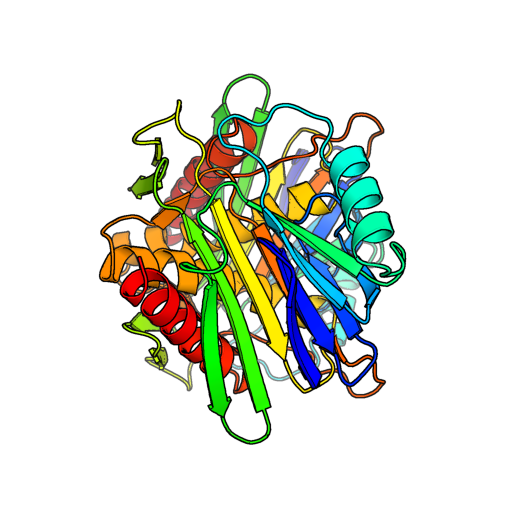 16.516 13.562 1 94.25 82 HIS B CA 1
ATOM 2154 C C . HIS B 1 82 ? 0.305 15.922 14.344 1 94.25 82 HIS B C 1
ATOM 2156 O O . HIS B 1 82 ? 0.753 16.5 15.336 1 94.25 82 HIS B O 1
ATOM 2162 N N . GLY B 1 83 ? 0.737 14.734 13.977 1 96.62 83 GLY B N 1
ATOM 2163 C CA . GLY B 1 83 ? 1.865 14.062 14.609 1 96.62 83 GLY B CA 1
ATOM 2164 C C . GLY B 1 83 ? 3.049 13.883 13.672 1 96.62 83 GLY B C 1
ATOM 2165 O O . GLY B 1 83 ? 2.877 13.789 12.461 1 96.62 83 GLY B O 1
ATOM 2166 N N . LEU B 1 84 ? 4.27 13.836 14.281 1 97.12 84 LEU B N 1
ATOM 2167 C CA . LEU B 1 84 ? 5.512 13.617 13.547 1 97.12 84 LEU B CA 1
ATOM 2168 C C . LEU B 1 84 ? 6.285 12.438 14.133 1 97.12 84 LEU B C 1
ATOM 2170 O O . LEU B 1 84 ? 6.293 12.242 15.352 1 97.12 84 LEU B O 1
ATOM 2174 N N . GLY B 1 85 ? 6.809 11.648 13.281 1 98.12 85 GLY B N 1
ATOM 2175 C CA . GLY B 1 85 ? 7.727 10.578 13.656 1 98.12 85 GLY B CA 1
ATOM 2176 C C . GLY B 1 85 ? 9.008 10.586 12.836 1 98.12 85 GLY B C 1
ATOM 2177 O O . GLY B 1 85 ? 8.984 10.867 11.641 1 98.12 85 GLY B O 1
ATOM 2178 N N . ARG B 1 86 ? 10.102 10.266 13.539 1 98.12 86 ARG B N 1
ATOM 2179 C CA . ARG B 1 86 ? 11.406 10.18 12.883 1 98.12 86 ARG B CA 1
ATOM 2180 C C . ARG B 1 86 ? 12.141 8.898 13.281 1 98.12 86 ARG B C 1
ATOM 2182 O O . ARG B 1 86 ? 12.016 8.438 14.414 1 98.12 86 ARG B O 1
ATOM 2189 N N . ALA B 1 87 ? 12.805 8.383 12.352 1 98.44 87 ALA B N 1
ATOM 2190 C CA . ALA B 1 87 ? 13.664 7.238 12.625 1 98.44 87 ALA B CA 1
ATOM 2191 C C . ALA B 1 87 ? 14.82 7.172 11.633 1 98.44 87 ALA B C 1
ATOM 2193 O O . ALA B 1 87 ? 14.695 7.621 10.492 1 98.44 87 ALA B O 1
ATOM 2194 N N . ALA B 1 88 ? 15.898 6.629 12.102 1 97.94 88 ALA B N 1
ATOM 2195 C CA . ALA B 1 88 ? 17.078 6.402 11.258 1 97.94 88 ALA B CA 1
ATOM 2196 C C . ALA B 1 88 ? 17.625 5 11.469 1 97.94 88 ALA B C 1
ATOM 2198 O O . ALA B 1 88 ? 17.656 4.492 12.586 1 97.94 88 ALA B O 1
ATOM 2199 N N . VAL B 1 89 ? 17.969 4.367 10.477 1 97.56 89 VAL B N 1
ATOM 2200 C CA . VAL B 1 89 ? 18.641 3.082 10.453 1 97.56 89 VAL B CA 1
ATOM 2201 C C . VAL B 1 89 ? 19.781 3.117 9.43 1 97.56 89 VAL B C 1
ATOM 2203 O O . VAL B 1 89 ? 19.547 3.299 8.234 1 97.56 89 VAL B O 1
ATOM 2206 N N . GLY B 1 90 ? 21.031 2.963 9.852 1 96.62 90 GLY B N 1
ATOM 2207 C CA . GLY B 1 90 ? 22.156 3.164 8.961 1 96.62 90 GLY B CA 1
ATOM 2208 C C . GLY B 1 90 ? 22.172 4.543 8.336 1 96.62 90 GLY B C 1
ATOM 2209 O O . GLY B 1 90 ? 22.109 5.555 9.039 1 96.62 90 GLY B O 1
ATOM 2210 N N . GLU B 1 91 ? 22.219 4.594 6.996 1 96.31 91 GLU B N 1
ATOM 2211 C CA . GLU B 1 91 ? 22.281 5.863 6.281 1 96.31 91 GLU B CA 1
ATOM 2212 C C . GLU B 1 91 ? 20.891 6.367 5.918 1 96.31 91 GLU B C 1
ATOM 2214 O O . GLU B 1 91 ? 20.75 7.473 5.391 1 96.31 91 GLU B O 1
ATOM 2219 N N . VAL B 1 92 ? 19.938 5.633 6.301 1 97.88 92 VAL B N 1
ATOM 2220 C CA . VAL B 1 92 ? 18.578 5.98 5.918 1 97.88 92 VAL B CA 1
ATOM 2221 C C . VAL B 1 92 ? 17.906 6.773 7.039 1 97.88 92 VAL B C 1
ATOM 2223 O O . VAL B 1 92 ? 18.016 6.41 8.211 1 97.88 92 VAL B O 1
ATOM 2226 N N . ALA B 1 93 ? 17.297 7.848 6.691 1 98.31 93 ALA B N 1
ATOM 2227 C CA . ALA B 1 93 ? 16.453 8.625 7.594 1 98.31 93 ALA B CA 1
ATOM 2228 C C . ALA B 1 93 ? 15.039 8.781 7.031 1 98.31 93 ALA B C 1
ATOM 2230 O O . ALA B 1 93 ? 14.859 9.008 5.832 1 98.31 93 ALA B O 1
ATOM 2231 N N . VAL B 1 94 ? 14.086 8.594 7.898 1 98.56 94 VAL B N 1
ATOM 2232 C CA . VAL B 1 94 ? 12.68 8.695 7.512 1 98.56 94 VAL B CA 1
ATOM 2233 C C . VAL B 1 94 ? 11.961 9.664 8.438 1 98.56 94 VAL B C 1
ATOM 2235 O O . VAL B 1 94 ? 12.188 9.664 9.648 1 98.56 94 VAL B O 1
ATOM 2238 N N . VAL B 1 95 ? 11.164 10.547 7.879 1 98.62 95 VAL B N 1
ATOM 2239 C CA . VAL B 1 95 ? 10.227 11.391 8.617 1 98.62 95 VAL B CA 1
ATOM 2240 C C . VAL B 1 95 ? 8.797 11.086 8.164 1 98.62 95 VAL B C 1
ATOM 2242 O O . VAL B 1 95 ? 8.531 10.969 6.969 1 98.62 95 VAL B O 1
ATOM 2245 N N . VAL B 1 96 ? 7.938 10.953 9.125 1 98.69 96 VAL B N 1
ATOM 2246 C CA . VAL B 1 96 ? 6.527 10.703 8.836 1 98.69 96 VAL B CA 1
ATOM 2247 C C . VAL B 1 96 ? 5.676 11.82 9.438 1 98.69 96 VAL B C 1
ATOM 2249 O O . VAL B 1 96 ? 5.852 12.18 10.609 1 98.69 96 VAL B O 1
ATOM 2252 N N . SER B 1 97 ? 4.852 12.445 8.641 1 98.38 97 SER B N 1
ATOM 2253 C CA . SER B 1 97 ? 3.812 13.375 9.062 1 98.38 97 SER B CA 1
ATOM 2254 C C . SER B 1 97 ? 2.432 12.734 9 1 98.38 97 SER B C 1
ATOM 2256 O O . SER B 1 97 ? 2.033 12.219 7.953 1 98.38 97 SER B O 1
ATOM 2258 N N . ALA B 1 98 ? 1.703 12.797 10.125 1 97.94 98 ALA B N 1
ATOM 2259 C CA . ALA B 1 98 ? 0.407 12.125 10.172 1 97.94 98 ALA B CA 1
ATOM 2260 C C . ALA B 1 98 ? -0.658 13.031 10.781 1 97.94 98 ALA B C 1
ATOM 2262 O O . ALA B 1 98 ? -0.373 13.805 11.703 1 97.94 98 ALA B O 1
ATOM 2263 N N . THR B 1 99 ? -1.835 13.039 10.25 1 96.31 99 THR B N 1
ATOM 2264 C CA . THR B 1 99 ? -3.033 13.57 10.883 1 96.31 99 THR B CA 1
ATOM 2265 C C . THR B 1 99 ? -4.043 12.461 11.156 1 96.31 99 THR B C 1
ATOM 2267 O O . THR B 1 99 ? -4.242 11.578 10.32 1 96.31 99 THR B O 1
ATOM 2270 N N . VAL B 1 100 ? -4.566 12.477 12.375 1 95.19 100 VAL B N 1
ATOM 2271 C CA . VAL B 1 100 ? -5.414 11.367 12.789 1 95.19 100 VAL B CA 1
ATOM 2272 C C . VAL B 1 100 ? -6.777 11.891 13.227 1 95.19 100 VAL B C 1
ATOM 2274 O O . VAL B 1 100 ? -6.867 12.695 14.156 1 95.19 100 VAL B O 1
ATOM 2277 N N . GLY B 1 101 ? -7.773 11.516 12.594 1 92.25 101 GLY B N 1
ATOM 2278 C CA . GLY B 1 101 ? -9.172 11.617 12.992 1 92.25 101 GLY B CA 1
ATOM 2279 C C . GLY B 1 101 ? -9.875 10.273 13.055 1 92.25 101 GLY B C 1
ATOM 2280 O O . GLY B 1 101 ? -10.078 9.625 12.023 1 92.25 101 GLY B O 1
ATOM 2281 N N . LEU B 1 102 ? -10.344 9.859 14.203 1 90.38 102 LEU B N 1
ATOM 2282 C CA . LEU B 1 102 ? -10.828 8.492 14.367 1 90.38 102 LEU B CA 1
ATOM 2283 C C . LEU B 1 102 ? -12.328 8.469 14.617 1 90.38 102 LEU B C 1
ATOM 2285 O O . LEU B 1 102 ? -12.828 7.621 15.352 1 90.38 102 LEU B O 1
ATOM 2289 N N . SER B 1 103 ? -13.055 9.375 13.992 1 83.19 103 SER B N 1
ATOM 2290 C CA . SER B 1 103 ? -14.5 9.445 14.195 1 83.19 103 SER B CA 1
ATOM 2291 C C . SER B 1 103 ? -15.219 8.336 13.438 1 83.19 103 SER B C 1
ATOM 2293 O O . SER B 1 103 ? -16.312 7.91 13.836 1 83.19 103 SER B O 1
ATOM 2295 N N . ASN B 1 104 ? -14.734 7.812 12.297 1 82 104 ASN B N 1
ATOM 2296 C CA . ASN B 1 104 ? -15.281 6.715 11.508 1 82 104 ASN B CA 1
ATOM 2297 C C . ASN B 1 104 ? -14.219 5.66 11.211 1 82 104 ASN B C 1
ATOM 2299 O O . ASN B 1 104 ? -13.844 5.469 10.047 1 82 104 ASN B O 1
ATOM 2303 N N . PRO B 1 105 ? -14.008 4.91 12.18 1 88.69 105 PRO B N 1
ATOM 2304 C CA . PRO B 1 105 ? -12.961 3.904 12.008 1 88.69 105 PRO B CA 1
ATOM 2305 C C . PRO B 1 105 ? -13.492 2.584 11.453 1 88.69 105 PRO B C 1
ATOM 2307 O O . PRO B 1 105 ? -14.703 2.406 11.328 1 88.69 105 PRO B O 1
ATOM 2310 N N . TYR B 1 106 ? -12.523 1.821 10.961 1 93.75 106 TYR B N 1
ATOM 2311 C CA . TYR B 1 106 ? -12.891 0.465 10.562 1 93.75 106 TYR B CA 1
ATOM 2312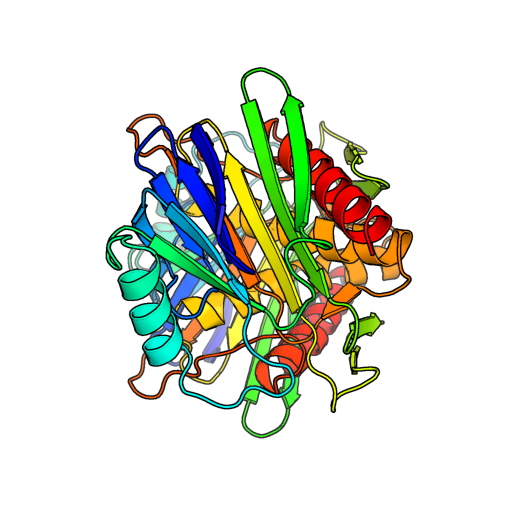 C C . TYR B 1 106 ? -11.961 -0.559 11.211 1 93.75 106 TYR B C 1
ATOM 2314 O O . TYR B 1 106 ? -10.898 -0.206 11.719 1 93.75 106 TYR B O 1
ATOM 2322 N N . ARG B 1 107 ? -12.523 -1.791 11.203 1 95.75 107 ARG B N 1
ATOM 2323 C CA . ARG B 1 107 ? -11.766 -2.975 11.594 1 95.75 107 ARG B CA 1
ATOM 2324 C C . ARG B 1 107 ? -11.828 -4.051 10.516 1 95.75 107 ARG B C 1
ATOM 2326 O O . ARG B 1 107 ? -12.844 -4.191 9.828 1 95.75 107 ARG B O 1
ATOM 2333 N N . ILE B 1 108 ? -10.711 -4.641 10.328 1 96.31 108 ILE B N 1
ATOM 2334 C CA . ILE B 1 108 ? -10.656 -5.797 9.438 1 96.31 108 ILE B CA 1
ATOM 2335 C C . ILE B 1 108 ? -10.469 -7.07 10.266 1 96.31 108 ILE B C 1
ATOM 2337 O O . ILE B 1 108 ? -9.57 -7.152 11.094 1 96.31 108 ILE B O 1
ATOM 2341 N N . SER B 1 109 ? -11.398 -7.98 10.133 1 93.88 109 SER B N 1
ATOM 2342 C CA . SER B 1 109 ? -11.305 -9.266 10.82 1 93.88 109 SER B CA 1
ATOM 2343 C C . SER B 1 109 ? -11.758 -10.406 9.906 1 93.88 109 SER B C 1
ATOM 2345 O O . SER B 1 109 ? -12.883 -10.398 9.406 1 93.88 109 SER B O 1
ATOM 2347 N N . ARG B 1 110 ? -10.883 -11.406 9.672 1 93.62 110 ARG B N 1
ATOM 2348 C CA . ARG B 1 110 ? -11.148 -12.633 8.93 1 93.62 110 ARG B CA 1
ATOM 2349 C C . ARG B 1 110 ? -11.797 -12.328 7.582 1 93.62 110 ARG B C 1
ATOM 2351 O O . ARG B 1 110 ? -12.828 -12.914 7.242 1 93.62 110 ARG B O 1
ATOM 2358 N N . GLY B 1 111 ? -11.305 -11.32 6.934 1 92.56 111 GLY B N 1
ATOM 2359 C CA . GLY B 1 111 ? -11.719 -11.023 5.574 1 92.56 111 GLY B CA 1
ATOM 2360 C C . GLY B 1 111 ? -12.914 -10.094 5.504 1 92.56 111 GLY B C 1
ATOM 2361 O O . GLY B 1 111 ? -13.453 -9.836 4.422 1 92.56 111 GLY B O 1
ATOM 2362 N N . ASP B 1 112 ? -13.297 -9.609 6.633 1 95.38 112 ASP B N 1
ATOM 2363 C CA . ASP B 1 112 ? -14.43 -8.688 6.652 1 95.38 112 ASP B CA 1
ATOM 2364 C C . ASP B 1 112 ? -14 -7.305 7.137 1 95.38 112 ASP B C 1
ATOM 2366 O O . ASP B 1 112 ? -13.203 -7.184 8.07 1 95.38 112 ASP B O 1
ATOM 2370 N N . VAL B 1 113 ? -14.57 -6.305 6.477 1 95.44 113 VAL B N 1
ATOM 2371 C CA . VAL B 1 113 ? -14.383 -4.922 6.902 1 95.44 113 VAL B CA 1
ATOM 2372 C C . VAL B 1 113 ? -15.609 -4.457 7.688 1 95.44 113 VAL B C 1
ATOM 2374 O O . VAL B 1 113 ? -16.719 -4.484 7.172 1 95.44 113 VAL B O 1
ATOM 2377 N N . GLU B 1 114 ? -15.398 -4.082 8.867 1 94.81 114 GLU B N 1
ATOM 2378 C CA . GLU B 1 114 ? -16.453 -3.5 9.68 1 94.81 114 GLU B CA 1
ATOM 2379 C C . GLU B 1 114 ? -16.25 -1.998 9.859 1 94.81 114 GLU B C 1
ATOM 2381 O O . GLU B 1 114 ? -15.305 -1.568 10.516 1 94.81 114 GLU B O 1
ATOM 2386 N N . VAL B 1 115 ? -17.141 -1.235 9.266 1 91.31 115 VAL B N 1
ATOM 2387 C CA . VAL B 1 115 ? -17.141 0.208 9.477 1 91.31 115 VAL B CA 1
ATOM 2388 C C . VAL B 1 115 ? -17.984 0.554 10.695 1 91.31 115 VAL B C 1
ATOM 2390 O O . VAL B 1 115 ? -19.172 0.243 10.742 1 91.31 115 VAL B O 1
ATOM 2393 N N . LEU B 1 116 ? -17.469 1.196 11.641 1 87.69 116 LEU B N 1
ATOM 2394 C CA . LEU B 1 116 ? -18.078 1.312 12.961 1 87.69 116 LEU B CA 1
ATOM 2395 C C . LEU B 1 116 ? -19.031 2.504 13.016 1 87.69 116 LEU B C 1
ATOM 2397 O O . LEU B 1 116 ? -20.031 2.467 13.734 1 87.69 116 LEU B O 1
ATOM 2401 N N . ARG B 1 117 ? -18.797 3.643 12.352 1 87.25 117 ARG B N 1
ATOM 2402 C CA . ARG B 1 117 ? -19.641 4.832 12.305 1 87.25 117 ARG B CA 1
ATOM 2403 C C . ARG B 1 117 ? -19.703 5.402 10.891 1 87.25 117 ARG B C 1
ATOM 2405 O O . ARG B 1 117 ? -19.188 6.492 10.633 1 87.25 117 ARG B O 1
ATOM 2412 N N . PRO B 1 118 ? -20.391 4.727 9.961 1 79.56 118 PRO B N 1
ATOM 2413 C CA . PRO B 1 118 ? -20.344 5.047 8.531 1 79.56 118 PRO B CA 1
ATOM 2414 C C . PRO B 1 118 ? -20.844 6.461 8.227 1 79.56 118 PRO B C 1
ATOM 2416 O O . PRO B 1 118 ? -20.531 7.016 7.172 1 79.56 118 PRO B O 1
ATOM 2419 N N . GLU B 1 119 ? -21.438 7.078 9.188 1 78.38 119 GLU B N 1
ATOM 2420 C CA . GLU B 1 119 ? -22.031 8.383 8.922 1 78.38 119 GLU B CA 1
ATOM 2421 C C . GLU B 1 119 ? -21.078 9.508 9.297 1 78.38 119 GLU B C 1
ATOM 2423 O O . GLU B 1 119 ? -21.312 10.672 8.969 1 78.38 119 GLU B O 1
ATOM 2428 N N . GLU B 1 120 ? -19.969 9.195 9.938 1 80.19 120 GLU B N 1
ATOM 2429 C CA . GLU B 1 120 ? -19.031 10.203 10.422 1 80.19 120 GLU B CA 1
ATOM 2430 C C . GLU B 1 120 ? -17.797 10.281 9.539 1 80.19 120 GLU B C 1
ATOM 2432 O O . GLU B 1 120 ? -17.312 9.266 9.055 1 80.19 120 GLU B O 1
ATOM 2437 N N . PRO B 1 121 ? -17.422 11.555 9.336 1 76.81 121 PRO B N 1
ATOM 2438 C CA . PRO B 1 121 ? -16.156 11.688 8.609 1 76.81 121 PRO B CA 1
ATOM 2439 C C . PRO B 1 121 ? -14.961 11.258 9.445 1 76.81 121 PRO B C 1
ATOM 2441 O O . PRO B 1 121 ? -14.961 11.414 10.664 1 76.81 121 PRO B O 1
ATOM 2444 N N . SER B 1 122 ? -13.953 10.555 8.961 1 80.69 122 SER B N 1
ATOM 2445 C CA . SER B 1 122 ? -12.719 10.141 9.617 1 80.69 122 SER B CA 1
ATOM 2446 C C . SER B 1 122 ? -11.609 9.891 8.602 1 80.69 122 SER B C 1
ATOM 2448 O O . SER B 1 122 ? -11.859 9.336 7.527 1 80.69 122 SER B O 1
ATOM 2450 N N . THR B 1 123 ? -10.453 10.484 9.031 1 90.31 123 THR B N 1
ATOM 2451 C CA . THR B 1 123 ? -9.367 10.305 8.078 1 90.31 123 THR B CA 1
ATOM 2452 C C . THR B 1 123 ? -8.031 10.164 8.797 1 90.31 123 THR B C 1
ATOM 2454 O O . THR B 1 123 ? -7.785 10.836 9.797 1 90.31 123 THR B O 1
ATOM 2457 N N . VAL B 1 124 ? -7.285 9.25 8.469 1 96.56 124 VAL B N 1
ATOM 2458 C CA . VAL B 1 124 ? -5.867 9.156 8.797 1 96.56 124 VAL B CA 1
ATOM 2459 C C . VAL B 1 124 ? -5.023 9.438 7.559 1 96.56 124 VAL B C 1
ATOM 2461 O O . VAL B 1 124 ? -5.137 8.734 6.551 1 96.56 124 VAL B O 1
ATOM 2464 N N . ASN B 1 125 ? -4.242 10.508 7.582 1 97.69 125 ASN B N 1
ATOM 2465 C CA . ASN B 1 125 ? -3.336 10.875 6.5 1 97.69 125 ASN B CA 1
ATOM 2466 C C . ASN B 1 125 ? -1.877 10.688 6.902 1 97.69 125 ASN B C 1
ATOM 2468 O O . ASN B 1 125 ? -1.469 11.102 7.984 1 97.69 125 ASN B O 1
ATOM 2472 N N . ILE B 1 126 ? -1.12 10.062 6.039 1 98.81 126 ILE B N 1
ATOM 2473 C CA . ILE B 1 126 ? 0.281 9.82 6.367 1 98.81 126 ILE B CA 1
ATOM 2474 C C . ILE B 1 126 ? 1.161 10.188 5.176 1 98.81 126 ILE B C 1
ATOM 2476 O O . ILE B 1 126 ? 0.995 9.648 4.082 1 98.81 126 ILE B O 1
ATOM 2480 N N . ALA B 1 127 ? 2.059 11.086 5.359 1 98.88 127 ALA B N 1
ATOM 2481 C CA . ALA B 1 127 ? 3.131 11.391 4.414 1 98.88 127 ALA B CA 1
ATOM 2482 C C . ALA B 1 127 ? 4.477 10.883 4.926 1 98.88 127 ALA B C 1
ATOM 2484 O O . ALA B 1 127 ? 4.914 11.258 6.016 1 98.88 127 ALA B O 1
ATOM 2485 N N . THR B 1 128 ? 5.109 10.023 4.172 1 98.94 128 THR B N 1
ATOM 2486 C CA . THR B 1 128 ? 6.395 9.438 4.535 1 98.94 128 THR B CA 1
ATOM 2487 C C . THR B 1 128 ? 7.512 9.984 3.65 1 98.94 128 THR B C 1
ATOM 2489 O O . THR B 1 128 ? 7.453 9.867 2.424 1 98.94 128 THR B O 1
ATOM 2492 N N . PHE B 1 129 ? 8.523 10.523 4.277 1 98.75 129 PHE B N 1
ATOM 2493 C CA . PHE B 1 129 ? 9.672 11.086 3.578 1 98.75 129 PHE B CA 1
ATOM 2494 C C . PHE B 1 129 ? 10.922 10.25 3.816 1 98.75 129 PHE B C 1
ATOM 2496 O O . PHE B 1 129 ? 11.352 10.078 4.957 1 98.75 129 PHE B O 1
ATOM 2503 N N . VAL B 1 130 ? 11.484 9.75 2.76 1 98.69 130 VAL B N 1
ATOM 2504 C CA . VAL B 1 130 ? 12.719 8.977 2.824 1 98.69 130 VAL B CA 1
ATOM 2505 C C . VAL B 1 130 ? 13.867 9.797 2.24 1 98.69 130 VAL B C 1
ATOM 2507 O O . VAL B 1 130 ? 13.742 10.383 1.164 1 98.69 130 VAL B O 1
ATOM 2510 N N . ASN B 1 131 ? 15.039 9.758 2.805 1 97.56 131 ASN B N 1
ATOM 2511 C CA . ASN B 1 131 ? 16.109 10.703 2.479 1 97.56 131 ASN B CA 1
ATOM 2512 C C . ASN B 1 131 ? 16.922 10.227 1.276 1 97.56 131 ASN B C 1
ATOM 2514 O O . ASN B 1 131 ? 17.797 10.945 0.795 1 97.56 131 ASN B O 1
ATOM 2518 N N . VAL B 1 132 ? 16.672 9.031 0.79 1 97.88 132 VAL B N 1
ATOM 2519 C CA . VAL B 1 132 ? 17.422 8.516 -0.349 1 97.88 132 VAL B CA 1
ATOM 2520 C C . VAL B 1 132 ? 16.484 8.305 -1.534 1 97.88 132 VAL B C 1
ATOM 2522 O O . VAL B 1 132 ? 15.297 8 -1.352 1 97.88 132 VAL B O 1
ATOM 2525 N N . PRO B 1 133 ? 17.016 8.43 -2.762 1 98.12 133 PRO B N 1
ATOM 2526 C CA . PRO B 1 133 ? 16.188 8.18 -3.936 1 98.12 133 PRO B CA 1
ATOM 2527 C C . PRO B 1 133 ? 15.68 6.738 -4 1 98.12 133 PRO B C 1
ATOM 2529 O O . PRO B 1 133 ? 16.438 5.805 -3.703 1 98.12 133 PRO B O 1
ATOM 2532 N N . LEU B 1 134 ? 14.414 6.59 -4.363 1 98.56 134 LEU B N 1
ATOM 2533 C CA . LEU B 1 134 ? 13.789 5.277 -4.473 1 98.56 134 LEU B CA 1
ATOM 2534 C C . LEU B 1 134 ? 13.273 5.035 -5.887 1 98.56 134 LEU B C 1
ATOM 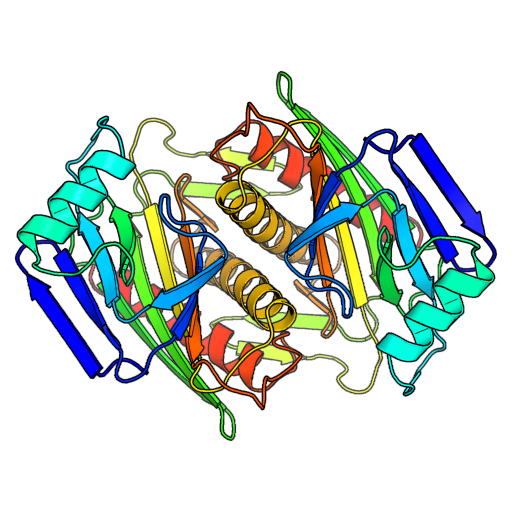2536 O O . LEU B 1 134 ? 12.805 5.961 -6.551 1 98.56 134 LEU B O 1
ATOM 2540 N N . SER B 1 135 ? 13.422 3.781 -6.367 1 98.19 135 SER B N 1
ATOM 2541 C CA . SER B 1 135 ? 12.648 3.389 -7.539 1 98.19 135 SER B CA 1
ATOM 2542 C C . SER B 1 135 ? 11.156 3.4 -7.246 1 98.19 135 SER B C 1
ATOM 2544 O O . SER B 1 135 ? 10.75 3.439 -6.082 1 98.19 135 SER B O 1
ATOM 2546 N N . VAL B 1 136 ? 10.344 3.408 -8.289 1 98.19 136 VAL B N 1
ATOM 2547 C CA . VAL B 1 136 ? 8.898 3.371 -8.102 1 98.19 136 VAL B CA 1
ATOM 2548 C C . VAL B 1 136 ? 8.5 2.086 -7.375 1 98.19 136 VAL B C 1
ATOM 2550 O O . VAL B 1 136 ? 7.633 2.1 -6.5 1 98.19 136 VAL B O 1
ATOM 2553 N N . GLN B 1 137 ? 9.219 0.986 -7.684 1 98.31 137 GLN B N 1
ATOM 2554 C CA . GLN B 1 137 ? 8.969 -0.29 -7.02 1 98.31 137 GLN B CA 1
ATOM 2555 C C . GLN B 1 137 ? 9.25 -0.196 -5.523 1 98.31 137 GLN B C 1
ATOM 2557 O O . GLN B 1 137 ? 8.469 -0.685 -4.707 1 98.31 137 GLN B O 1
ATOM 2562 N N . ALA B 1 138 ? 10.32 0.462 -5.211 1 98.5 138 ALA B N 1
ATOM 2563 C CA . ALA B 1 138 ? 10.68 0.631 -3.805 1 98.5 138 ALA B CA 1
ATOM 2564 C C . ALA B 1 138 ? 9.68 1.541 -3.094 1 98.5 138 ALA B C 1
ATOM 2566 O O . ALA B 1 138 ? 9.375 1.34 -1.916 1 98.5 138 ALA B O 1
ATOM 2567 N N . MET B 1 139 ? 9.18 2.541 -3.77 1 98.81 139 MET B N 1
ATOM 2568 C CA . MET B 1 139 ? 8.156 3.402 -3.186 1 98.81 139 MET B CA 1
ATOM 2569 C C . MET B 1 139 ? 6.891 2.611 -2.883 1 98.81 139 MET B C 1
ATOM 2571 O O . MET B 1 139 ? 6.23 2.852 -1.869 1 98.81 139 MET B O 1
ATOM 2575 N N . LEU B 1 140 ? 6.594 1.676 -3.77 1 98.81 140 LEU B N 1
ATOM 2576 C CA . LEU B 1 140 ? 5.43 0.823 -3.545 1 98.81 140 LEU B CA 1
ATOM 2577 C C . LEU B 1 140 ? 5.656 -0.104 -2.357 1 98.81 140 LEU B C 1
ATOM 2579 O O . LEU B 1 140 ? 4.734 -0.354 -1.574 1 98.81 140 LEU B O 1
ATOM 2583 N N . ASP B 1 141 ? 6.918 -0.57 -2.189 1 98.62 141 ASP B N 1
ATOM 2584 C CA . ASP B 1 141 ? 7.262 -1.331 -0.992 1 98.62 141 ASP B CA 1
ATOM 2585 C C . ASP B 1 141 ? 6.988 -0.516 0.271 1 98.62 141 ASP B C 1
ATOM 2587 O O . ASP B 1 141 ? 6.398 -1.021 1.228 1 98.62 141 ASP B O 1
ATOM 2591 N N . VAL B 1 142 ? 7.422 0.682 0.224 1 98.88 142 VAL B N 1
ATOM 2592 C CA . VAL B 1 142 ? 7.309 1.563 1.381 1 98.88 142 VAL B CA 1
ATOM 2593 C C . VAL B 1 142 ? 5.836 1.856 1.663 1 98.88 142 VAL B C 1
ATOM 2595 O O . VAL B 1 142 ? 5.395 1.799 2.812 1 98.88 142 VAL B O 1
ATOM 2598 N N . LEU B 1 143 ? 5.113 2.135 0.625 1 98.88 143 LEU B N 1
ATOM 2599 C CA . LEU B 1 143 ? 3.695 2.436 0.788 1 98.88 143 LEU B CA 1
ATOM 2600 C C . LEU B 1 143 ? 2.953 1.248 1.392 1 98.88 143 LEU B C 1
ATOM 2602 O O . LEU B 1 143 ? 2.115 1.42 2.279 1 98.88 143 LEU B O 1
ATOM 2606 N N . ALA B 1 144 ? 3.244 0.08 0.909 1 98.56 144 ALA B N 1
ATOM 2607 C CA . ALA B 1 144 ? 2.658 -1.139 1.46 1 98.56 144 ALA B CA 1
ATOM 2608 C C . ALA B 1 144 ? 2.982 -1.28 2.945 1 98.56 144 ALA B C 1
ATOM 2610 O O . ALA B 1 144 ? 2.1 -1.569 3.756 1 98.56 144 ALA B O 1
ATOM 2611 N N . LEU B 1 145 ? 4.211 -1.038 3.289 1 98.38 145 LEU B N 1
ATOM 2612 C CA . LEU B 1 145 ? 4.672 -1.22 4.664 1 98.38 145 LEU B CA 1
ATOM 2613 C C . LEU B 1 145 ? 4.074 -0.158 5.578 1 98.38 145 LEU B C 1
ATOM 2615 O O . LEU B 1 145 ? 3.701 -0.453 6.719 1 98.38 145 LEU B O 1
ATOM 2619 N N . VAL B 1 146 ? 4.004 1.071 5.094 1 98.69 146 VAL B N 1
ATOM 2620 C CA . VAL B 1 146 ? 3.377 2.139 5.867 1 98.69 146 VAL B CA 1
ATOM 2621 C C . VAL B 1 146 ? 1.931 1.769 6.18 1 98.69 146 VAL B C 1
ATOM 2623 O O . VAL B 1 146 ? 1.451 2.002 7.293 1 98.69 146 VAL B O 1
ATOM 2626 N N . SER B 1 147 ? 1.27 1.189 5.238 1 98.31 147 SER B N 1
ATOM 2627 C CA . SER B 1 147 ? -0.138 0.837 5.398 1 98.31 147 SER B CA 1
ATOM 2628 C C . SER B 1 147 ? -0.312 -0.293 6.406 1 98.31 147 SER B C 1
ATOM 2630 O O . SER B 1 147 ? -1.244 -0.273 7.215 1 98.31 147 SER B O 1
ATOM 2632 N N . GLN B 1 148 ? 0.59 -1.249 6.414 1 98.31 148 GLN B N 1
ATOM 2633 C CA . GLN B 1 148 ? 0.595 -2.295 7.43 1 98.31 148 GLN B CA 1
ATOM 2634 C C . GLN B 1 148 ? 0.864 -1.715 8.812 1 98.31 148 GLN B C 1
ATOM 2636 O O . GLN B 1 148 ? 0.129 -1.995 9.766 1 98.31 148 GLN B O 1
ATOM 2641 N N . ALA B 1 149 ? 1.915 -0.93 8.836 1 98.56 149 ALA B N 1
ATOM 2642 C CA . ALA B 1 149 ? 2.332 -0.335 10.102 1 98.56 149 ALA B CA 1
ATOM 2643 C C . ALA B 1 149 ? 1.221 0.524 10.695 1 98.56 149 ALA B C 1
ATOM 2645 O O . ALA B 1 149 ? 1.008 0.522 11.914 1 98.56 149 ALA B O 1
ATOM 2646 N N . LYS B 1 150 ? 0.528 1.271 9.828 1 98.44 150 LYS B N 1
ATOM 2647 C CA . LYS B 1 150 ? -0.589 2.092 10.289 1 98.44 150 LYS B CA 1
ATOM 2648 C C . LYS B 1 150 ? -1.663 1.235 10.953 1 98.44 150 LYS B C 1
ATOM 2650 O O . LYS B 1 150 ? -2.096 1.53 12.07 1 98.44 150 LYS B O 1
ATOM 2655 N N . ALA B 1 151 ? -2.092 0.198 10.25 1 98 151 ALA B N 1
ATOM 2656 C CA . ALA B 1 151 ? -3.168 -0.644 10.766 1 98 151 ALA B CA 1
ATOM 2657 C C . ALA B 1 151 ? -2.775 -1.277 12.094 1 98 151 ALA B C 1
ATOM 2659 O O . ALA B 1 151 ? -3.57 -1.292 13.039 1 98 151 ALA B O 1
ATOM 2660 N N . LEU B 1 152 ? -1.563 -1.694 12.203 1 98.12 152 LEU B N 1
ATOM 2661 C CA . LEU B 1 152 ? -1.097 -2.373 13.406 1 98.12 152 LEU B CA 1
ATOM 2662 C C . LEU B 1 152 ? -0.896 -1.38 14.547 1 98.12 152 LEU B C 1
ATOM 2664 O O . LEU B 1 152 ? -1.239 -1.67 15.695 1 98.12 152 LEU B O 1
ATOM 2668 N N . ALA B 1 153 ? -0.327 -0.249 14.25 1 98.25 153 ALA B N 1
ATOM 2669 C CA . ALA B 1 153 ? -0.125 0.782 15.266 1 98.25 153 ALA B CA 1
ATOM 2670 C C . ALA B 1 153 ? -1.459 1.271 15.82 1 98.25 153 ALA B C 1
ATOM 2672 O O . ALA B 1 153 ? -1.625 1.39 17.031 1 98.25 153 ALA B O 1
ATOM 2673 N N . LEU B 1 154 ? -2.41 1.549 14.945 1 97.62 154 LEU B N 1
ATOM 2674 C CA . LEU B 1 154 ? -3.711 2.045 15.383 1 97.62 154 LEU B CA 1
ATOM 2675 C C . LEU B 1 154 ? -4.457 0.984 16.188 1 97.62 154 LEU B C 1
ATOM 2677 O O . LEU B 1 154 ? -5.195 1.311 17.125 1 97.62 154 LEU B O 1
ATOM 2681 N N . TRP B 1 155 ? -4.246 -0.261 15.781 1 96.88 155 TRP B N 1
ATOM 2682 C CA . TRP B 1 155 ? -4.824 -1.329 16.594 1 96.88 155 TRP B CA 1
ATOM 2683 C C . TRP B 1 155 ? -4.289 -1.279 18.016 1 96.88 155 TRP B C 1
ATOM 2685 O O . TRP B 1 155 ? -5.059 -1.347 18.984 1 96.88 155 TRP B O 1
ATOM 2695 N N . ASP B 1 156 ? -3.018 -1.125 18.172 1 96.31 156 ASP B N 1
ATOM 2696 C CA . ASP B 1 156 ? -2.352 -1.082 19.469 1 96.31 156 ASP B CA 1
ATOM 2697 C C . ASP B 1 156 ? -2.797 0.137 20.281 1 96.31 156 ASP B C 1
ATOM 2699 O O . ASP B 1 156 ? -2.994 0.047 21.484 1 96.31 156 ASP B O 1
ATOM 2703 N N . LEU B 1 157 ? -2.965 1.237 19.625 1 96.06 157 LEU B N 1
ATOM 2704 C CA . LEU B 1 157 ? -3.096 2.521 20.297 1 96.06 157 LEU B CA 1
ATOM 2705 C C . LEU B 1 157 ? -4.562 2.889 20.484 1 96.06 157 LEU B C 1
ATOM 2707 O O . LEU B 1 157 ? -4.906 3.639 21.406 1 96.06 157 LEU B O 1
ATOM 2711 N N . ALA B 1 158 ? -5.465 2.352 19.625 1 95.06 158 ALA B N 1
ATOM 2712 C CA . ALA B 1 158 ? -6.832 2.869 19.625 1 95.06 158 ALA B CA 1
ATOM 2713 C C . ALA B 1 158 ? -7.84 1.759 19.344 1 95.06 158 ALA B C 1
ATOM 2715 O O . ALA B 1 158 ? -9.055 1.986 19.406 1 95.06 158 ALA B O 1
ATOM 2716 N N . GLY B 1 159 ? -7.418 0.542 19.047 1 95.31 159 GLY B N 1
ATOM 2717 C CA . GLY B 1 159 ? -8.297 -0.598 18.859 1 95.31 159 GLY B CA 1
ATOM 2718 C C . GLY B 1 159 ? -8.992 -0.607 17.516 1 95.31 159 GLY B C 1
ATOM 2719 O O . GLY B 1 159 ? -10.062 -1.195 17.359 1 95.31 159 GLY B O 1
ATOM 2720 N N . VAL B 1 160 ? -8.461 0.125 16.516 1 96.31 160 VAL B N 1
ATOM 2721 C CA . VAL B 1 160 ? -8.992 0.153 15.148 1 96.31 160 VAL B CA 1
ATOM 2722 C C . VAL B 1 160 ? -7.848 0.027 14.148 1 96.31 160 VAL B C 1
ATOM 2724 O O . VAL B 1 160 ? -6.676 0.13 14.516 1 96.31 160 VAL B O 1
ATOM 2727 N N . HIS B 1 161 ? -8.125 -0.212 12.867 1 97.31 161 HIS B N 1
ATOM 2728 C CA . HIS B 1 161 ? -7.074 -0.438 11.875 1 97.31 161 HIS B CA 1
ATOM 2729 C C . HIS B 1 161 ? -6.902 0.776 10.969 1 97.31 161 HIS B C 1
ATOM 2731 O O . HIS B 1 161 ? -5.887 0.9 10.281 1 97.31 161 HIS B O 1
ATOM 2737 N N . GLY B 1 162 ? -7.883 1.646 10.961 1 95.62 162 GLY B N 1
ATOM 2738 C CA . GLY B 1 162 ? -7.855 2.836 10.125 1 95.62 162 GLY B CA 1
ATOM 2739 C C . GLY B 1 162 ? -9.203 3.518 10.016 1 95.62 162 GLY B C 1
ATOM 2740 O O . GLY B 1 162 ? -10.094 3.279 10.836 1 95.62 162 GLY B O 1
ATOM 2741 N N . THR B 1 163 ? -9.273 4.422 9.078 1 93.25 163 THR B N 1
ATOM 2742 C CA . THR B 1 163 ? -10.516 5.117 8.789 1 93.25 163 THR B CA 1
ATOM 2743 C C . THR B 1 163 ? -10.859 5.016 7.305 1 93.25 163 THR B C 1
ATOM 2745 O O . THR B 1 163 ? -10.023 4.602 6.496 1 93.25 163 THR B O 1
ATOM 2748 N N . THR B 1 164 ? -12.047 5.328 6.996 1 87.69 164 THR B N 1
ATOM 2749 C CA . THR B 1 164 ? -12.609 5 5.691 1 87.69 164 THR B CA 1
ATOM 2750 C C . THR B 1 164 ? -11.992 5.871 4.602 1 87.69 164 THR B C 1
ATOM 2752 O O . THR B 1 164 ? -11.984 5.5 3.428 1 87.69 164 THR B O 1
ATOM 2755 N N . SER B 1 165 ? -11.375 6.984 4.887 1 89.44 165 SER B N 1
ATOM 2756 C CA . SER B 1 165 ? -10.836 7.891 3.881 1 89.44 165 SER B CA 1
ATOM 2757 C C . SER B 1 165 ? -9.336 8.094 4.074 1 89.44 165 SER B C 1
ATOM 2759 O O . SER B 1 165 ? -8.812 9.188 3.818 1 89.44 165 SER B O 1
ATOM 2761 N N . ASP B 1 166 ? -8.703 7.066 4.539 1 95.31 166 ASP B N 1
ATOM 2762 C CA . ASP B 1 166 ? -7.262 7.148 4.754 1 95.31 166 ASP B CA 1
ATOM 2763 C C . ASP B 1 166 ? -6.527 7.449 3.447 1 95.31 166 ASP B C 1
ATOM 2765 O O . ASP B 1 166 ? -6.906 6.941 2.389 1 95.31 166 ASP B O 1
ATOM 2769 N N . ALA B 1 167 ? -5.512 8.273 3.51 1 97.81 167 ALA B N 1
ATOM 2770 C CA . ALA B 1 167 ? -4.625 8.547 2.381 1 97.81 167 ALA B CA 1
ATOM 2771 C C . ALA B 1 167 ? -3.16 8.43 2.793 1 97.81 167 ALA B C 1
ATOM 2773 O O . ALA B 1 167 ? -2.811 8.695 3.945 1 97.81 167 ALA B O 1
ATOM 2774 N N . VAL B 1 168 ? -2.328 8.008 1.868 1 98.81 168 VAL B N 1
ATOM 2775 C CA . VAL B 1 168 ? -0.914 7.77 2.139 1 98.81 168 VAL B CA 1
ATOM 2776 C C . VAL B 1 168 ? -0.068 8.32 0.993 1 98.81 168 VAL B C 1
ATOM 2778 O O . VAL B 1 168 ? -0.502 8.328 -0.161 1 98.81 168 VAL B O 1
ATOM 2781 N N . ALA B 1 169 ? 1.09 8.844 1.336 1 98.88 169 ALA B N 1
ATOM 2782 C CA . ALA B 1 169 ? 2.07 9.305 0.357 1 98.88 169 ALA B CA 1
ATOM 2783 C C . ALA B 1 169 ? 3.482 8.891 0.757 1 98.88 169 ALA B C 1
ATOM 2785 O O . ALA B 1 169 ? 3.82 8.875 1.943 1 98.88 169 ALA B O 1
ATOM 2786 N N . VAL B 1 170 ? 4.246 8.531 -0.197 1 98.94 170 VAL B N 1
ATOM 2787 C CA . VAL B 1 170 ? 5.68 8.297 -0.061 1 98.94 170 VAL B CA 1
ATOM 2788 C C . VAL B 1 170 ? 6.449 9.281 -0.944 1 98.94 170 VAL B C 1
ATOM 2790 O O . VAL B 1 170 ? 6.145 9.422 -2.131 1 98.94 170 VAL B O 1
ATOM 2793 N N . LEU B 1 171 ? 7.352 9.969 -0.375 1 98.81 171 LEU B N 1
ATOM 2794 C CA . LEU B 1 171 ? 8.195 10.914 -1.099 1 98.81 171 LEU B CA 1
ATOM 2795 C C . LEU B 1 171 ? 9.664 10.555 -0.947 1 98.81 171 LEU B C 1
ATOM 2797 O O . LEU B 1 171 ? 10.109 10.172 0.138 1 98.81 171 LEU B O 1
ATOM 2801 N N . SER B 1 172 ? 10.383 10.688 -1.93 1 98.44 172 SER B N 1
ATOM 2802 C CA . SER B 1 172 ? 11.836 10.523 -1.941 1 98.44 172 SER B CA 1
ATOM 2803 C C . SER B 1 172 ? 12.492 11.492 -2.918 1 98.44 172 SER B C 1
ATOM 2805 O O . SER B 1 172 ? 11.875 11.914 -3.896 1 98.44 172 SER B O 1
ATOM 2807 N N . PRO B 1 173 ? 13.727 11.891 -2.623 1 97.94 173 PRO B N 1
ATOM 2808 C CA . PRO B 1 173 ? 14.398 12.789 -3.568 1 97.94 173 PRO B CA 1
ATOM 2809 C C . PRO B 1 173 ? 14.57 12.164 -4.949 1 97.94 173 PRO B C 1
ATOM 2811 O O . PRO B 1 173 ? 14.727 10.945 -5.066 1 97.94 173 PRO B O 1
ATOM 2814 N N . ALA B 1 174 ? 14.523 13.039 -5.898 1 93.94 174 ALA B N 1
ATOM 2815 C CA . ALA B 1 174 ? 14.906 12.594 -7.234 1 93.94 174 ALA B CA 1
ATOM 2816 C C . ALA B 1 174 ? 16.406 12.344 -7.32 1 93.94 174 ALA B C 1
ATOM 2818 O O . ALA B 1 174 ? 17.188 12.977 -6.609 1 93.94 174 ALA B O 1
ATOM 2819 N N . GLY B 1 175 ? 16.812 11.305 -8.07 1 92.12 175 GLY B N 1
ATOM 2820 C CA . GLY B 1 175 ? 18.234 11.055 -8.25 1 92.12 175 GLY B CA 1
ATOM 2821 C C . GLY B 1 175 ? 18.531 9.75 -8.953 1 92.12 175 GLY B C 1
ATOM 2822 O O . GLY B 1 175 ? 17.656 8.891 -9.078 1 92.12 175 GLY B O 1
ATOM 2823 N N . PRO B 1 176 ? 19.688 9.656 -9.445 1 91.44 176 PRO B N 1
ATOM 2824 C CA . PRO B 1 176 ? 20.047 8.5 -10.281 1 91.44 176 PRO B CA 1
ATOM 2825 C C . PRO B 1 176 ? 20.312 7.242 -9.453 1 91.44 176 PRO B C 1
ATOM 2827 O O . PRO B 1 176 ? 20.141 6.125 -9.953 1 91.44 176 PRO B O 1
ATOM 2830 N N . SER B 1 177 ? 20.844 7.32 -8.25 1 93.12 177 SER B N 1
ATOM 2831 C CA . SER B 1 177 ? 21.141 6.16 -7.418 1 93.12 177 SER B CA 1
ATOM 2832 C C . SER B 1 177 ? 19.938 5.75 -6.578 1 93.12 177 SER B C 1
ATOM 2834 O O . SER B 1 177 ? 19.969 5.84 -5.348 1 93.12 177 SER B O 1
ATOM 2836 N N . ARG B 1 178 ? 18.984 5.145 -7.316 1 96.75 178 ARG B N 1
ATOM 2837 C CA . ARG B 1 178 ? 17.719 4.816 -6.645 1 96.75 178 ARG B CA 1
ATOM 2838 C C . ARG B 1 178 ? 17.812 3.459 -5.953 1 96.75 178 ARG B C 1
ATOM 2840 O O . ARG B 1 178 ? 18.219 2.473 -6.566 1 96.75 178 ARG B O 1
ATOM 2847 N N . ARG B 1 179 ? 17.484 3.426 -4.676 1 97.81 179 ARG B N 1
ATOM 2848 C CA . ARG B 1 179 ? 17.328 2.15 -3.98 1 97.81 179 ARG B CA 1
ATOM 2849 C C . ARG B 1 179 ? 16.188 1.33 -4.574 1 97.81 179 ARG B C 1
ATOM 2851 O O . ARG B 1 179 ? 15.086 1.836 -4.754 1 97.81 179 ARG B O 1
ATOM 2858 N N . PRO B 1 180 ? 16.469 0.053 -4.844 1 96.62 180 PRO B N 1
ATOM 2859 C CA . PRO B 1 180 ? 15.469 -0.733 -5.574 1 96.62 180 PRO B CA 1
ATOM 2860 C C . PRO B 1 180 ? 14.461 -1.417 -4.656 1 96.62 180 PRO B C 1
ATOM 2862 O O . PRO B 1 180 ? 13.445 -1.934 -5.121 1 96.62 180 PRO B O 1
ATOM 2865 N N . TYR B 1 181 ? 14.734 -1.452 -3.303 1 96.19 181 TYR B N 1
ATOM 2866 C CA . TYR B 1 181 ? 13.883 -2.18 -2.373 1 96.19 181 TYR B CA 1
ATOM 2867 C C . TYR B 1 181 ? 13.594 -1.348 -1.128 1 96.19 181 TYR B C 1
ATOM 2869 O O . TYR B 1 181 ? 14.461 -0.606 -0.659 1 96.19 181 TYR B O 1
ATOM 2877 N N . GLY B 1 182 ? 12.398 -1.479 -0.64 1 97.25 182 GLY B N 1
ATOM 2878 C CA . GLY B 1 182 ? 12 -0.819 0.592 1 97.25 182 GLY B CA 1
ATOM 2879 C C . GLY B 1 182 ? 11.18 -1.709 1.508 1 97.25 182 GLY B C 1
ATOM 2880 O O . GLY B 1 182 ? 10.328 -1.222 2.262 1 97.25 182 GLY B O 1
ATOM 2881 N N . GLY B 1 183 ? 11.398 -2.994 1.423 1 95 183 GLY B N 1
ATOM 2882 C CA . GLY B 1 183 ? 10.648 -3.959 2.215 1 95 183 GLY B CA 1
ATOM 2883 C C . GLY B 1 183 ? 11.062 -3.984 3.672 1 95 183 GLY B C 1
ATOM 2884 O O . GLY B 1 183 ? 11.977 -3.26 4.078 1 95 183 GLY B O 1
ATOM 2885 N N . ALA B 1 184 ? 10.484 -4.836 4.461 1 94.19 184 ALA B N 1
ATOM 2886 C CA . ALA B 1 184 ? 10.516 -4.836 5.922 1 94.19 184 ALA B CA 1
ATOM 2887 C C . ALA B 1 184 ? 11.922 -5.133 6.441 1 94.19 184 ALA B C 1
ATOM 2889 O O . ALA B 1 184 ? 12.305 -4.672 7.52 1 94.19 184 ALA B O 1
ATOM 2890 N N . ALA B 1 185 ? 12.734 -5.871 5.668 1 92.5 185 ALA B N 1
ATOM 2891 C CA . ALA B 1 185 ? 14.039 -6.293 6.152 1 92.5 185 ALA B CA 1
ATOM 2892 C C . ALA B 1 185 ? 15.109 -5.254 5.824 1 92.5 185 ALA B C 1
ATOM 2894 O O . ALA B 1 185 ? 16.25 -5.348 6.297 1 92.5 185 ALA B O 1
ATOM 2895 N N . THR B 1 186 ? 14.781 -4.305 4.992 1 95.44 186 THR B N 1
ATOM 2896 C CA . THR B 1 186 ? 15.742 -3.279 4.598 1 95.44 186 THR B CA 1
ATOM 2897 C C . THR B 1 186 ? 15.867 -2.213 5.684 1 95.44 186 THR B C 1
ATOM 2899 O O . THR B 1 186 ? 15.016 -2.107 6.562 1 95.44 186 THR B O 1
ATOM 2902 N N . ASP B 1 187 ? 16.984 -1.416 5.609 1 97.56 187 ASP B N 1
ATOM 2903 C CA . ASP B 1 187 ? 17.125 -0.249 6.477 1 97.56 187 ASP B CA 1
ATOM 2904 C C . ASP B 1 187 ? 15.953 0.713 6.285 1 97.56 187 ASP B C 1
ATOM 2906 O O . ASP B 1 187 ? 15.438 1.27 7.254 1 97.56 187 ASP B O 1
ATOM 2910 N N . ILE B 1 188 ? 15.516 0.866 5.039 1 98.38 188 ILE B N 1
ATOM 2911 C CA . ILE B 1 188 ? 14.398 1.746 4.707 1 98.38 188 ILE B CA 1
ATOM 2912 C C . ILE B 1 188 ? 13.133 1.269 5.426 1 98.38 188 ILE B C 1
ATOM 2914 O O . ILE B 1 188 ? 12.484 2.043 6.129 1 98.38 188 ILE B O 1
ATOM 2918 N N . GLY B 1 189 ? 12.836 -0.027 5.301 1 98 189 GLY B N 1
ATOM 2919 C CA . GLY B 1 189 ? 11.633 -0.585 5.891 1 98 189 GLY B CA 1
ATOM 2920 C C . GLY B 1 189 ? 11.594 -0.46 7.402 1 98 189 GLY B C 1
ATOM 2921 O O . GLY B 1 189 ? 10.562 -0.102 7.977 1 98 189 GLY B O 1
ATOM 2922 N N . ARG B 1 190 ? 12.695 -0.724 8.031 1 97.94 190 ARG B N 1
ATOM 2923 C CA . ARG B 1 190 ? 12.773 -0.63 9.484 1 97.94 190 ARG B CA 1
ATOM 2924 C C . ARG B 1 190 ? 12.539 0.801 9.961 1 97.94 190 ARG B C 1
ATOM 2926 O O . ARG B 1 190 ? 11.805 1.03 10.922 1 97.94 190 ARG B O 1
ATOM 2933 N N . ALA B 1 191 ? 13.141 1.725 9.297 1 98.69 191 ALA B N 1
ATOM 2934 C CA . ALA B 1 191 ? 12.969 3.131 9.656 1 98.69 191 ALA B CA 1
ATOM 2935 C C . ALA B 1 191 ? 11.523 3.58 9.43 1 98.69 191 ALA B C 1
ATOM 2937 O O . ALA B 1 191 ? 10.969 4.332 10.234 1 98.69 191 ALA B O 1
ATOM 2938 N N . VAL B 1 192 ? 10.938 3.125 8.367 1 98.69 192 VAL B N 1
ATOM 2939 C CA . VAL B 1 192 ? 9.57 3.49 8 1 98.69 192 VAL B CA 1
ATOM 2940 C C . VAL B 1 192 ? 8.602 3.014 9.078 1 98.69 192 VAL B C 1
ATOM 2942 O O . VAL B 1 192 ? 7.75 3.777 9.539 1 98.69 192 VAL B O 1
ATOM 2945 N N . VAL B 1 193 ? 8.727 1.753 9.508 1 98.69 193 VAL B N 1
ATOM 2946 C CA . VAL B 1 193 ? 7.82 1.177 10.5 1 98.69 193 VAL B CA 1
ATOM 2947 C C . VAL B 1 193 ? 7.949 1.931 11.82 1 98.69 193 VAL B C 1
ATOM 2949 O O . VAL B 1 193 ? 6.945 2.314 12.422 1 98.69 193 VAL B O 1
ATOM 2952 N N . ARG B 1 194 ? 9.164 2.213 12.195 1 98.69 194 ARG B N 1
ATOM 2953 C CA . ARG B 1 194 ? 9.43 2.92 13.445 1 98.69 194 ARG B CA 1
ATOM 2954 C C . ARG B 1 194 ? 8.867 4.336 13.398 1 98.69 194 ARG B C 1
ATOM 2956 O O . ARG B 1 194 ? 8.195 4.77 14.336 1 98.69 194 ARG B O 1
ATOM 2963 N N . ALA B 1 195 ? 9.117 5.039 12.352 1 98.81 195 ALA B N 1
ATOM 2964 C CA . ALA B 1 195 ? 8.664 6.422 12.219 1 98.81 195 ALA B CA 1
ATOM 2965 C C . ALA B 1 195 ? 7.145 6.5 12.141 1 98.81 195 ALA B C 1
ATOM 2967 O O . ALA B 1 195 ? 6.539 7.438 12.672 1 98.81 195 ALA B O 1
ATOM 2968 N N . THR B 1 196 ? 6.531 5.562 11.445 1 98.81 196 THR B N 1
ATOM 2969 C CA . THR B 1 196 ? 5.078 5.539 11.328 1 98.81 196 THR B CA 1
ATOM 2970 C C . THR B 1 196 ? 4.422 5.359 12.695 1 98.81 196 THR B C 1
ATOM 2972 O O . THR B 1 196 ? 3.502 6.102 13.047 1 98.81 196 THR B O 1
ATOM 2975 N N . TYR B 1 197 ? 4.91 4.445 13.492 1 98.75 197 TYR B N 1
ATOM 2976 C CA . TYR B 1 197 ? 4.375 4.234 14.836 1 98.75 197 TYR B CA 1
ATOM 2977 C C . TYR B 1 197 ? 4.516 5.492 15.68 1 98.75 197 TYR B C 1
ATOM 2979 O O . TYR B 1 197 ? 3.568 5.902 16.359 1 98.75 197 TYR B O 1
ATOM 2987 N N . ALA B 1 198 ? 5.695 6.051 15.609 1 98.56 198 ALA B N 1
ATOM 2988 C CA . ALA B 1 198 ? 5.977 7.242 16.406 1 98.56 198 ALA B CA 1
ATOM 2989 C C . ALA B 1 198 ? 5.051 8.391 16.016 1 98.56 198 ALA B C 1
ATOM 2991 O O . ALA B 1 198 ? 4.547 9.117 16.875 1 98.56 198 ALA B O 1
ATOM 2992 N N . ALA B 1 199 ? 4.812 8.586 14.734 1 98.31 199 ALA B N 1
ATOM 2993 C CA . ALA B 1 199 ? 3.967 9.672 14.258 1 98.31 199 ALA B CA 1
ATOM 2994 C C . ALA B 1 199 ? 2.523 9.492 14.727 1 98.31 199 ALA B C 1
ATOM 2996 O O . ALA B 1 199 ? 1.879 10.453 15.148 1 98.31 199 ALA B O 1
ATOM 2997 N N . LEU B 1 200 ? 2.016 8.289 14.609 1 98.06 200 LEU B N 1
ATOM 2998 C CA . LEU B 1 200 ? 0.641 8.016 15.016 1 98.06 200 LEU B CA 1
ATOM 2999 C C . LEU B 1 200 ? 0.474 8.156 16.516 1 98.06 200 LEU B C 1
ATOM 3001 O O . LEU B 1 200 ? -0.521 8.711 16.984 1 98.06 200 LEU B O 1
ATOM 3005 N N . ALA B 1 201 ? 1.464 7.645 17.297 1 97.75 201 ALA B N 1
ATOM 3006 C CA . ALA B 1 201 ? 1.436 7.816 18.734 1 97.75 201 ALA B CA 1
ATOM 3007 C C . ALA B 1 201 ? 1.442 9.297 19.125 1 97.75 201 ALA B C 1
ATOM 3009 O O . ALA B 1 201 ? 0.702 9.719 20.016 1 97.75 201 ALA B O 1
ATOM 3010 N N . ASP B 1 202 ? 2.27 10.023 18.406 1 97.44 202 ASP B N 1
ATOM 3011 C CA . ASP B 1 202 ? 2.361 11.461 18.656 1 97.44 202 ASP B CA 1
ATOM 3012 C C . ASP B 1 202 ? 1.034 12.156 18.359 1 97.44 202 ASP B C 1
ATOM 3014 O O . ASP B 1 202 ? 0.56 12.969 19.141 1 97.44 202 ASP B O 1
ATOM 3018 N N . ALA B 1 203 ? 0.411 11.852 17.219 1 96.12 203 ALA B N 1
ATOM 3019 C CA . ALA B 1 203 ? -0.856 12.461 16.812 1 96.12 203 ALA B CA 1
ATOM 3020 C C . ALA B 1 203 ? -1.961 12.141 17.828 1 96.12 203 ALA B C 1
ATOM 3022 O O . ALA B 1 203 ? -2.785 13 18.141 1 96.12 203 ALA B O 1
ATOM 3023 N N . LEU B 1 204 ? -2.008 10.938 18.344 1 94.38 204 LEU B N 1
ATOM 3024 C CA . LEU B 1 204 ? -3.078 10.477 19.234 1 94.38 204 LEU B CA 1
ATOM 3025 C C . LEU B 1 204 ? -2.895 11.031 20.641 1 94.38 204 LEU B C 1
ATOM 3027 O O . LEU B 1 204 ? -3.859 11.141 21.406 1 94.38 204 LEU B O 1
ATOM 3031 N N . ARG B 1 205 ? -1.65 11.289 21 1 90.94 205 ARG B N 1
ATOM 3032 C CA . ARG B 1 205 ? -1.395 11.898 22.297 1 90.94 205 ARG B CA 1
ATOM 3033 C C . ARG B 1 205 ? -1.915 13.328 22.344 1 90.94 205 ARG B C 1
ATOM 3035 O O . ARG B 1 205 ? -2.234 13.852 23.422 1 90.94 205 ARG B O 1
ATOM 3042 N N . ARG B 1 206 ? -1.975 13.953 21.25 1 81.12 206 ARG B N 1
ATOM 3043 C CA . ARG B 1 206 ? -2.373 15.352 21.141 1 81.12 206 ARG B CA 1
ATOM 3044 C C . ARG B 1 206 ? -3.889 15.484 21.031 1 81.12 206 ARG B C 1
ATOM 3046 O O . ARG B 1 206 ? -4.43 16.594 21.109 1 81.12 206 ARG B O 1
ATOM 3053 N N . ASP B 1 207 ? -4.566 14.312 20.75 1 70.31 207 ASP B N 1
ATOM 3054 C CA . ASP B 1 207 ? -6.02 14.336 20.641 1 70.31 207 ASP B CA 1
ATOM 3055 C C . ASP B 1 207 ? -6.68 14.359 22.016 1 70.31 207 ASP B C 1
ATOM 3057 O O . ASP B 1 207 ? -6.145 13.797 22.984 1 70.31 207 ASP B O 1
#

pLDDT: mean 95.12, std 5.22, range [70.12, 98.94]

Sequence (414 aa):
MIAEIIHRGTDVVLQLDTVAVALSSTVDGGLRGGIRYVVHHKVPYRWNGDPLEEIERAHAALGVPSDETITFLTAAQLPRVHGLGRAAVGEVAVVVSATVGLSNPYRISRGDVEVLRPEEPSTVNIATFVNVPLSVQAMLDVLALVSQAKALALWDLAGVHGTTSDAVAVLSPAGPSRRPYGGAATDIGRAVVRATYAALADALRRDMIAEIIHRGTDVVLQLDTVAVALSSTVDGGLRGGIRYVVHHKVPYRWNGDPLEEIERAHAALGVPSDETITFLTAAQLPRVHGLGRAAVGEVAVVVSATVGLSNPYRISRGDVEVLRPEEPSTVNIATFVNVPLSVQAMLDVLALVSQAKALALWDLAGVHGTTSDAVAVLSPAGPSRRPYGGAATDIGRAVVRATYAALADALRRD

Secondary structure (DSSP, 8-state):
-EEEEEEETTEEEEEEEEEEEEEE-STT-EEEEEEEEEEEEE--TT--S-HHHHHHHHHHHHT--GGGEEEEEE-S-TTTTEEEEEEEETTEEEEEEEEE--SSEEEEETTEEEES-TTS---EEEEEEESS-B-HHHHHHHHHHHHHHHHHHHHHHHS--EETT-EEEEEEE--SS-B---STTSHHHHHHHHHHHHHHHHHHH--/-EEEEEEETTEEEEEEEEEEEEEE-STT-EEEEEEEEEEEEE--TT--S-HHHHHHHHHHHHT--GGGEEEEEE-S-TTTTEEEEEEEETTEEEEEEEEEE-SSEEEEETTEEEES-TTS--EEEEEEEESS-B-HHHHHHHHHHHHHHHHHHHHHHHS--EETT-EEEEEEE--SS-B---STTSHHHHHHHHHHHHHHHHHHH--

Foldseek 3Di:
DWPDWDDDPQKTKTFAPAWKWKDKPAPLHHTATRAGIEMEDEDAWVDDDDPVVVVVVVCVVVVHDSNRYDYHYANARPPLLWFWFWFAFPPKIKIKIKGWFPPWFWADDPHDIGTPCVPGGTEIEMEMEIEAAADPQQQVQLQVLLLVLQQVLCCVVPNGRGHDHYMYMYIYHDDDPHDYHQHCPDRNNVGSSRGSSRRNVRSVVSD/DWPDWDDDPQKTKTFAPAWKWKDKPAPLHHTATRAGIEMEDEDAWVDDDDRVVVVVVVCVVVVHDSNRYDYHYANARPPLLWFWFWFAFPPKIKIKIKGWFPPWFWADDPHDIGTDCVVGGTEIEMEMEIEAAADPQQQVQLQVLLLVLQQVLCCVVPNGRGHDHYMYMYIYHDDDPHDYHQHCPDRNNVRSSRGSSRRNVRSVVSD

InterPro domains:
  IPR002808 Adenosylcobinamide amidohydrolase, CbiZ [PF01955] (20-199)
  IPR052209 Adenosylcobinamide Amidohydrolase [PTHR35336] (10-205)

Nearest PDB structures (foldseek):
  7yu0-assembly1_A  TM=5.655E-01  e=1.196E-04  Arthrobacter
  7yu1-assembly1_A  TM=5.179E-01  e=1.352E-04  Arthrobacter
  7p09-assembly1_F  TM=3.392E-01  e=2.308E-02  Homo sapiens
  7uvp-assembly1_A  TM=3.285E-01  e=1.447E-01  Bacteroides thetaiotaomicron VPI-5482
  4v7d-assembly1_BZ  TM=3.939E-01  e=4.919E-01  Escherichia coli K-12

Organism: Thermoproteus tenax (strain ATCC 35583 / DSM 2078 / JCM 9277 / NBRC 100435 / Kra 1) (NCBI:txid768679)